Protein AF-A0A2Y8ZX59-F1 (afdb_monomer)

Sequence (408 aa):
MAAASEPLVVTAREARTRRGGAASYLADGRAVVWDLPARDHAVDAEIAGAPVPPALARRTGIDDPAIFWPAWTRAEVVAKLTGEPILLLVKRAGLPVDVPDGIEVRTIKRDDLVISLGSMTKKPTVGVVMLHMGDRPVELARALETLQAQEGVDLDVVLVGNGWQPTGLPDWVRTVHLSENVGIPEGRNVGAAEARGELIYFYDDDASLPTPDVLARLAAVILAEPDIAVAQPRGEDPTGKPAPRRWVPRFDVSDGGAAGEATWFWEAVFMIRRSAFEQVGGWPGQFFFAHEGIDLAWRLVDAGWRIIYAPDIVVNHPSTDAARHAVYYRTNARNRVWVARRNLPWPLVPIYLGNWTAITLLQVHDKESLKVWFRGFAEGVRTPAGQRRPMSWKTVARLTRAGRPPVV

Structure (mmCIF, N/CA/C/O backbone):
data_AF-A0A2Y8ZX59-F1
#
_entry.id   AF-A0A2Y8ZX59-F1
#
loop_
_atom_site.group_PDB
_atom_site.id
_atom_site.type_symbol
_atom_site.label_atom_id
_atom_site.label_alt_id
_atom_site.label_comp_id
_atom_site.label_asym_id
_atom_site.label_entity_id
_atom_site.label_seq_id
_atom_site.pdbx_PDB_ins_code
_atom_site.Cartn_x
_atom_site.Cartn_y
_atom_site.Cartn_z
_atom_site.occupancy
_atom_site.B_iso_or_equiv
_atom_site.auth_seq_id
_atom_site.auth_comp_id
_atom_site.auth_asym_id
_atom_site.auth_atom_id
_atom_site.pdbx_PDB_model_num
ATOM 1 N N . MET A 1 1 ? -0.641 -13.930 30.147 1.00 31.95 1 MET A N 1
ATOM 2 C CA . MET A 1 1 ? -1.739 -12.942 30.149 1.00 31.95 1 MET A CA 1
ATOM 3 C C . MET A 1 1 ? -1.446 -11.926 31.238 1.00 31.95 1 MET A C 1
ATOM 5 O O . MET A 1 1 ? -1.534 -12.278 32.406 1.00 31.95 1 MET A O 1
ATOM 9 N N . ALA A 1 2 ? -1.007 -10.717 30.879 1.00 30.55 2 ALA A N 1
ATOM 10 C CA . ALA A 1 2 ? -0.967 -9.615 31.838 1.00 30.55 2 ALA A CA 1
ATOM 11 C C . ALA A 1 2 ? -2.412 -9.308 32.263 1.00 30.55 2 ALA A C 1
ATOM 13 O O . ALA A 1 2 ? -3.307 -9.343 31.417 1.00 30.55 2 ALA A O 1
ATOM 14 N N . ALA A 1 3 ? -2.658 -9.083 33.555 1.00 37.38 3 ALA A N 1
ATOM 15 C CA . ALA A 1 3 ? -3.975 -8.685 34.041 1.00 37.38 3 ALA A CA 1
ATOM 16 C C . ALA A 1 3 ? -4.438 -7.452 33.249 1.00 37.38 3 ALA A C 1
ATOM 18 O O . ALA A 1 3 ? -3.706 -6.465 33.188 1.00 37.38 3 ALA A O 1
ATOM 19 N N . ALA A 1 4 ? -5.599 -7.535 32.590 1.00 55.38 4 ALA A N 1
ATOM 20 C CA . ALA A 1 4 ? -6.147 -6.419 31.826 1.00 55.38 4 ALA A CA 1
ATOM 21 C C . ALA A 1 4 ? -6.233 -5.199 32.751 1.00 55.38 4 ALA A C 1
ATOM 23 O O . ALA A 1 4 ? -6.944 -5.252 33.756 1.00 55.38 4 ALA A O 1
ATOM 24 N N . SER A 1 5 ? -5.475 -4.142 32.446 1.00 71.81 5 SER A N 1
ATOM 25 C CA . SER A 1 5 ? -5.452 -2.927 33.258 1.00 71.81 5 SER A CA 1
ATOM 26 C C . SER A 1 5 ? -6.876 -2.398 33.402 1.00 71.81 5 SER A C 1
ATOM 28 O O . SER A 1 5 ? -7.636 -2.346 32.432 1.00 71.81 5 SER A O 1
ATOM 30 N N . GLU A 1 6 ? -7.289 -2.071 34.621 1.00 83.00 6 GLU A N 1
ATOM 31 C CA . GLU A 1 6 ? -8.596 -1.457 34.825 1.00 83.00 6 GLU A CA 1
ATOM 32 C C . GLU A 1 6 ? -8.568 0.012 34.387 1.00 83.00 6 GLU A C 1
ATOM 34 O O . GLU A 1 6 ? -7.538 0.676 34.532 1.00 83.00 6 GLU A O 1
ATOM 39 N N . PRO A 1 7 ? -9.685 0.553 33.866 1.00 89.75 7 PRO A N 1
ATOM 40 C CA . PRO A 1 7 ? -9.776 1.979 33.593 1.00 89.75 7 PRO A CA 1
ATOM 41 C C . PRO A 1 7 ? -9.708 2.783 34.898 1.00 89.75 7 PRO A C 1
ATOM 43 O O . PRO A 1 7 ? -10.173 2.336 35.949 1.00 89.75 7 PRO A O 1
ATOM 46 N N . LEU A 1 8 ? -9.174 3.997 34.824 1.00 92.00 8 LEU A N 1
ATOM 47 C CA . LEU A 1 8 ? -9.052 4.938 35.932 1.00 92.00 8 LEU A CA 1
ATOM 48 C C . LEU A 1 8 ? -9.989 6.126 35.716 1.00 92.00 8 LEU A C 1
ATOM 50 O O . LEU A 1 8 ? -10.063 6.670 34.615 1.00 92.00 8 LEU A O 1
ATOM 54 N N . VAL A 1 9 ? -10.674 6.554 36.776 1.00 93.38 9 VAL A N 1
ATOM 55 C CA . VAL A 1 9 ? -11.451 7.799 36.778 1.00 93.38 9 VAL A CA 1
ATOM 56 C C . VAL A 1 9 ? -10.555 8.904 37.326 1.00 93.38 9 VAL A C 1
ATOM 58 O O . VAL A 1 9 ? -10.060 8.806 38.446 1.00 93.38 9 VAL A O 1
ATOM 61 N N . VAL A 1 10 ? -10.314 9.933 36.522 1.00 92.56 10 VAL A N 1
ATOM 62 C CA . VAL A 1 10 ? -9.413 11.054 36.823 1.00 92.56 10 VAL A CA 1
ATOM 63 C C . VAL A 1 10 ? -10.083 12.375 36.454 1.00 92.56 10 VAL A C 1
ATOM 65 O O . VAL A 1 10 ? -11.174 12.401 35.881 1.00 92.56 10 VAL A O 1
ATOM 68 N N . THR A 1 11 ? -9.443 13.503 36.745 1.00 93.50 11 THR A N 1
ATOM 69 C CA . THR A 1 11 ? -9.916 14.794 36.228 1.00 93.50 11 THR A CA 1
ATOM 70 C C . THR A 1 11 ? -9.627 14.923 34.727 1.00 93.50 11 THR A C 1
ATOM 72 O O . THR A 1 11 ? -8.627 14.410 34.218 1.00 93.50 11 THR A O 1
ATOM 75 N N . ALA A 1 12 ? -10.445 15.685 33.994 1.00 89.56 12 ALA A N 1
ATOM 76 C CA . ALA A 1 12 ? -10.204 15.955 32.573 1.00 89.56 12 ALA A CA 1
ATOM 77 C C . ALA A 1 12 ? -8.830 16.605 32.314 1.00 89.56 12 ALA A C 1
ATOM 79 O O . ALA A 1 12 ? -8.216 16.383 31.268 1.00 89.56 12 ALA A O 1
ATOM 80 N N . ARG A 1 13 ? -8.322 17.390 33.274 1.00 89.31 13 ARG A N 1
ATOM 81 C CA . ARG A 1 13 ? -6.984 17.992 33.205 1.00 89.31 13 ARG A CA 1
ATOM 82 C C . ARG A 1 13 ? -5.890 16.928 33.259 1.00 89.31 13 ARG A C 1
ATOM 84 O O . ARG A 1 13 ? -4.988 16.969 32.428 1.00 89.31 13 ARG A O 1
ATOM 91 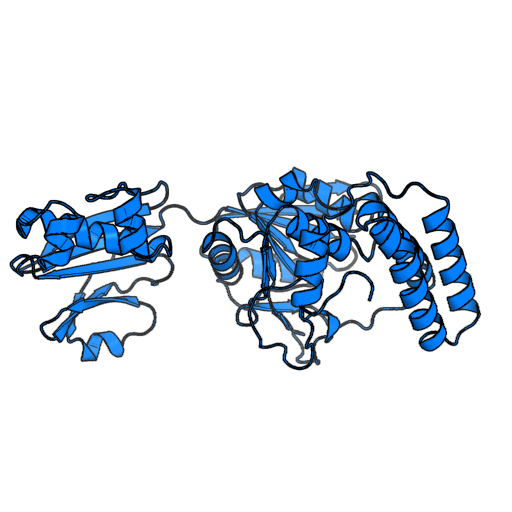N N . GLU A 1 14 ? -5.978 15.986 34.193 1.00 88.69 14 GLU A N 1
ATOM 92 C CA . GLU A 1 14 ? -5.017 14.882 34.313 1.00 88.69 14 GLU A CA 1
ATOM 93 C C . GLU A 1 14 ? -5.057 13.975 33.084 1.00 88.69 14 GLU A C 1
ATOM 95 O O . GLU A 1 14 ? -4.006 13.672 32.519 1.00 88.69 14 GLU A O 1
ATOM 100 N N . ALA A 1 15 ? -6.250 13.621 32.597 1.00 85.31 15 ALA A N 1
ATOM 101 C CA . ALA A 1 15 ? -6.398 12.811 31.389 1.00 85.31 15 ALA A CA 1
ATOM 102 C C . ALA A 1 15 ? -5.674 13.425 30.179 1.00 85.31 15 ALA A C 1
ATOM 104 O O . ALA A 1 15 ? -4.951 12.727 29.479 1.00 85.31 15 ALA A O 1
ATOM 105 N N . ARG A 1 16 ? -5.781 14.746 29.967 1.00 84.56 16 ARG A N 1
ATOM 106 C CA . ARG A 1 16 ? -5.089 15.450 28.864 1.00 84.56 16 ARG A CA 1
ATOM 107 C C . ARG A 1 16 ? -3.560 15.415 28.961 1.00 84.56 16 ARG A C 1
ATOM 109 O O . ARG A 1 16 ? -2.890 15.627 27.955 1.00 84.56 16 ARG A O 1
ATOM 116 N N . THR A 1 17 ? -3.001 15.188 30.151 1.00 82.38 17 THR A N 1
ATOM 117 C CA . THR A 1 17 ? -1.542 15.073 30.335 1.00 82.38 17 THR A CA 1
ATOM 118 C C . THR A 1 17 ? -1.007 13.673 30.032 1.00 82.38 17 THR A C 1
ATOM 120 O O . THR A 1 17 ? 0.189 13.527 29.778 1.00 82.38 17 THR A O 1
ATOM 123 N N . ARG A 1 18 ? -1.873 12.651 29.992 1.00 75.00 18 ARG A N 1
ATOM 124 C CA . ARG A 1 18 ? -1.506 11.276 29.639 1.00 75.00 18 ARG A CA 1
ATOM 125 C C . ARG A 1 18 ? -1.512 11.118 28.117 1.00 75.00 18 ARG A C 1
ATOM 127 O O . ARG A 1 18 ? -2.545 11.266 27.475 1.00 75.00 18 ARG A O 1
ATOM 134 N N . ARG A 1 19 ? -0.349 10.846 27.516 1.00 61.66 19 ARG A N 1
ATOM 135 C CA . ARG A 1 19 ? -0.222 10.640 26.062 1.00 61.66 19 ARG A CA 1
ATOM 136 C C . ARG A 1 19 ? -0.404 9.164 25.703 1.00 61.66 19 ARG A C 1
ATOM 138 O O . ARG A 1 19 ? 0.157 8.305 26.371 1.00 61.66 19 ARG A O 1
ATOM 145 N N . GLY A 1 20 ? -1.134 8.891 24.621 1.00 60.97 20 GLY A N 1
ATOM 146 C CA . GLY A 1 20 ? -1.205 7.569 23.975 1.00 60.97 20 GLY A CA 1
ATOM 147 C C . GLY A 1 20 ? -2.267 6.593 24.503 1.00 60.97 20 GLY A C 1
ATOM 148 O O . GLY A 1 20 ? -2.489 5.566 23.864 1.00 60.97 20 GLY A O 1
ATOM 149 N N . GLY A 1 21 ? -2.937 6.911 25.617 1.00 74.25 21 GLY A N 1
ATOM 150 C CA . GLY A 1 21 ? -4.022 6.102 26.188 1.00 74.25 21 GLY A CA 1
ATOM 151 C C . GLY A 1 21 ? -5.407 6.452 25.634 1.00 74.25 21 GLY A C 1
ATOM 152 O O . GLY A 1 21 ? -5.644 7.583 25.205 1.00 74.25 21 GLY A O 1
ATOM 153 N N . ALA A 1 22 ? -6.332 5.493 25.669 1.00 84.69 22 ALA A N 1
ATOM 154 C CA . ALA A 1 22 ? -7.742 5.727 25.356 1.00 84.69 22 ALA A CA 1
ATOM 155 C C . ALA A 1 22 ? -8.414 6.540 26.481 1.00 84.69 22 ALA A C 1
ATOM 157 O O . ALA A 1 22 ? -8.205 6.258 27.661 1.00 84.69 22 ALA A O 1
ATOM 158 N N . ALA A 1 23 ? -9.233 7.541 26.137 1.00 91.06 23 ALA A N 1
ATOM 159 C CA . ALA A 1 23 ? -9.921 8.377 27.123 1.00 91.06 23 ALA A CA 1
ATOM 160 C C . ALA A 1 23 ? -11.352 8.755 26.703 1.00 91.06 23 ALA A C 1
ATOM 162 O O . ALA A 1 23 ? -11.617 9.000 25.526 1.00 91.06 23 ALA A O 1
ATOM 163 N N . SER A 1 24 ? -12.247 8.857 27.688 1.00 94.00 24 SER A N 1
ATOM 164 C CA . SER A 1 24 ? -13.589 9.439 27.569 1.00 94.00 24 SER A CA 1
ATOM 165 C C . SER A 1 24 ? -13.719 10.621 28.523 1.00 94.00 24 SER A C 1
ATOM 167 O O . SER A 1 24 ? -13.312 10.518 29.679 1.00 94.00 24 SER A O 1
ATOM 169 N N . TYR A 1 25 ? -14.275 11.737 28.059 1.00 94.00 25 TYR A N 1
ATOM 170 C CA . TYR A 1 25 ? -14.439 12.956 28.853 1.00 94.00 25 TYR A CA 1
ATOM 171 C C . TYR A 1 25 ? -15.913 13.171 29.172 1.00 94.00 25 TYR A C 1
ATOM 173 O O . TYR A 1 25 ? -16.744 13.177 28.270 1.00 94.00 25 TYR A O 1
ATOM 181 N N . LEU A 1 26 ? -16.214 13.380 30.449 1.00 93.94 26 LEU A N 1
ATOM 182 C CA . LEU A 1 26 ? -17.573 13.513 30.959 1.00 93.94 26 LEU A CA 1
ATOM 183 C C . LEU A 1 26 ? -17.970 14.988 31.086 1.00 93.94 26 LEU A C 1
ATOM 185 O O . LEU A 1 26 ? -17.125 15.874 31.246 1.00 93.94 26 LEU A O 1
ATOM 189 N N . ALA A 1 27 ? -19.278 15.249 31.063 1.00 88.44 27 ALA A N 1
ATOM 190 C CA . ALA A 1 27 ? -19.836 16.601 31.143 1.00 88.44 27 ALA A CA 1
ATOM 191 C C . ALA A 1 27 ? -19.541 17.327 32.472 1.00 88.44 27 ALA A C 1
ATOM 193 O O . ALA A 1 27 ? -19.576 18.555 32.524 1.00 88.44 27 ALA A O 1
ATOM 194 N N . ASP A 1 28 ? -19.231 16.590 33.538 1.00 91.50 28 ASP A N 1
ATOM 195 C CA . ASP A 1 28 ? -18.940 17.120 34.876 1.00 91.50 28 ASP A CA 1
ATOM 196 C C . ASP A 1 28 ? -17.444 17.389 35.129 1.00 91.50 28 ASP A C 1
ATOM 198 O O . ASP A 1 28 ? -17.038 17.707 36.247 1.00 91.50 28 ASP A O 1
ATOM 202 N N . GLY A 1 29 ? -16.608 17.267 34.093 1.00 92.00 29 GLY A N 1
ATOM 203 C CA . GLY A 1 29 ? -15.172 17.525 34.175 1.00 92.00 29 GLY A CA 1
ATOM 204 C C . GLY A 1 29 ? -14.331 16.334 34.644 1.00 92.00 29 GLY A C 1
ATOM 205 O O . GLY A 1 29 ? -13.103 16.468 34.726 1.00 92.00 29 GLY A O 1
ATOM 206 N N . ARG A 1 30 ? -14.938 15.169 34.906 1.00 95.81 30 ARG A N 1
ATOM 207 C CA . ARG A 1 30 ? -14.213 13.897 35.044 1.00 95.81 30 ARG A CA 1
ATOM 208 C C . ARG A 1 30 ? -13.830 13.330 33.675 1.00 95.81 30 ARG A C 1
ATOM 210 O O . ARG A 1 30 ? -14.338 13.733 32.629 1.00 95.81 30 ARG A O 1
ATOM 217 N N . ALA A 1 31 ? -12.904 12.384 33.682 1.00 94.75 31 ALA A N 1
ATOM 218 C CA . ALA A 1 31 ? -12.541 11.588 32.524 1.00 94.75 31 ALA A CA 1
ATOM 219 C C . ALA A 1 31 ? -12.253 10.147 32.945 1.00 94.75 31 ALA A C 1
ATOM 221 O O . ALA A 1 31 ? -11.717 9.898 34.025 1.00 94.75 31 ALA A O 1
ATOM 222 N N . VAL A 1 32 ? -12.584 9.202 32.073 1.00 94.62 32 VAL A N 1
ATOM 223 C CA . VAL A 1 32 ? -12.198 7.799 32.213 1.00 94.62 32 VAL A CA 1
ATOM 224 C C . VAL A 1 32 ? -11.035 7.544 31.273 1.00 94.62 32 VAL A C 1
ATOM 226 O O . VAL A 1 32 ? -11.166 7.752 30.070 1.00 94.62 32 VAL A O 1
ATOM 229 N N . VAL A 1 33 ? -9.901 7.109 31.813 1.00 92.12 33 VAL A N 1
ATOM 230 C CA . VAL A 1 33 ? -8.690 6.799 31.048 1.00 92.12 33 VAL A CA 1
ATOM 231 C C . VAL A 1 33 ? -8.408 5.313 31.142 1.00 92.12 33 VAL A C 1
ATOM 233 O O . VAL A 1 33 ? -8.475 4.726 32.220 1.00 92.12 33 VAL A O 1
ATOM 236 N N . TRP A 1 34 ? -8.059 4.709 30.017 1.00 90.44 34 TRP A N 1
ATOM 237 C CA . TRP A 1 34 ? -7.553 3.354 29.959 1.00 90.44 34 TRP A CA 1
ATOM 238 C C . TRP A 1 34 ? -6.116 3.399 29.445 1.00 90.44 34 TRP A C 1
ATOM 240 O O . TRP A 1 34 ? -5.876 3.824 28.314 1.00 90.44 34 TRP A O 1
ATOM 250 N N . ASP A 1 35 ? -5.161 2.999 30.291 1.00 83.31 35 ASP A N 1
ATOM 251 C CA . ASP A 1 35 ? -3.718 3.041 30.002 1.00 83.31 35 ASP A CA 1
ATOM 252 C C . ASP A 1 35 ? -3.305 1.913 29.032 1.00 83.31 35 ASP A C 1
ATOM 254 O O . ASP A 1 35 ? -2.411 1.116 29.310 1.00 83.31 35 ASP A O 1
ATOM 258 N N . LEU A 1 36 ? -3.999 1.827 27.898 1.00 79.44 36 LEU A N 1
ATOM 259 C CA . LEU A 1 36 ? -3.716 0.946 26.774 1.00 79.44 36 LEU A CA 1
ATOM 260 C C . LEU A 1 36 ? -3.729 1.754 25.467 1.00 79.44 36 LEU A C 1
ATOM 262 O O . LEU A 1 36 ? -4.417 2.778 25.392 1.00 79.44 36 LEU A O 1
ATOM 266 N N . PRO A 1 37 ? -2.988 1.315 24.431 1.00 71.62 37 PRO A N 1
ATOM 267 C CA . PRO A 1 37 ? -2.874 2.053 23.179 1.00 71.62 37 PRO A CA 1
ATOM 268 C C . PRO A 1 37 ? -4.236 2.286 22.521 1.00 71.62 37 PRO A C 1
ATOM 270 O O . PRO A 1 37 ? -4.921 1.326 22.164 1.00 71.62 37 PRO A O 1
ATOM 273 N N . ALA A 1 38 ? -4.581 3.557 22.289 1.00 70.12 38 ALA A N 1
ATOM 274 C CA . ALA A 1 38 ? -5.864 3.969 21.705 1.00 70.12 38 ALA A CA 1
ATOM 275 C C . ALA A 1 38 ? -6.116 3.448 20.272 1.00 70.12 38 ALA A C 1
ATOM 277 O O . ALA A 1 38 ? -7.226 3.551 19.764 1.00 70.12 38 ALA A O 1
ATOM 278 N N . ARG A 1 39 ? -5.084 2.900 19.612 1.00 69.19 39 ARG A N 1
ATOM 279 C CA . ARG A 1 39 ? -5.198 2.252 18.294 1.00 69.19 39 ARG A CA 1
ATOM 280 C C . ARG A 1 39 ? -5.936 0.910 18.345 1.00 69.19 39 ARG A C 1
ATOM 282 O O . ARG A 1 39 ? -6.659 0.583 17.418 1.00 69.19 39 ARG A O 1
ATOM 289 N N . ASP A 1 40 ? -5.757 0.167 19.437 1.00 78.31 40 ASP A N 1
ATOM 290 C CA . ASP A 1 40 ? -6.269 -1.200 19.596 1.00 78.31 40 ASP A CA 1
ATOM 291 C C . ASP A 1 40 ? -7.340 -1.262 20.691 1.00 78.31 40 ASP A C 1
ATOM 293 O O . ASP A 1 40 ? -7.970 -2.297 20.888 1.00 78.31 40 ASP A O 1
ATOM 297 N N . HIS A 1 41 ? -7.528 -0.161 21.426 1.00 88.31 41 HIS A N 1
ATOM 298 C CA . HIS A 1 41 ? -8.407 -0.067 22.580 1.00 88.31 41 HIS A CA 1
ATOM 299 C C . HIS A 1 41 ? -9.214 1.222 22.526 1.00 88.31 41 HIS A C 1
ATOM 301 O O . HIS A 1 41 ? -8.685 2.292 22.235 1.00 88.31 41 HIS A O 1
ATOM 307 N N . ALA A 1 42 ? -10.484 1.137 22.892 1.00 92.38 42 ALA A N 1
ATOM 308 C CA . ALA A 1 42 ? -11.347 2.290 23.053 1.00 92.38 42 ALA A CA 1
ATOM 309 C C . ALA A 1 42 ? -12.050 2.234 24.407 1.00 92.38 42 ALA A C 1
ATOM 311 O O . ALA A 1 42 ? -12.398 1.167 24.917 1.00 92.38 42 ALA A O 1
ATOM 312 N N . VAL A 1 43 ? -12.275 3.414 24.974 1.00 95.25 43 VAL A N 1
ATOM 313 C CA . VAL A 1 43 ? -13.121 3.598 26.148 1.00 95.25 43 VAL A CA 1
ATOM 314 C C . VAL A 1 43 ? -14.167 4.651 25.836 1.00 95.25 43 VAL A C 1
ATOM 316 O O . VAL A 1 43 ? -13.885 5.669 25.195 1.00 95.25 43 VAL A O 1
ATOM 319 N N . ASP A 1 44 ? -15.378 4.390 26.292 1.00 97.12 44 ASP A N 1
ATOM 320 C CA . ASP A 1 44 ? -16.446 5.370 26.342 1.00 97.12 44 ASP A CA 1
ATOM 321 C C . ASP A 1 44 ? -17.160 5.262 27.683 1.00 97.12 44 ASP A C 1
ATOM 323 O O . ASP A 1 44 ? -17.262 4.176 28.258 1.00 97.12 44 ASP A O 1
ATOM 327 N N . ALA A 1 45 ? -17.588 6.394 28.220 1.00 97.12 45 ALA A N 1
ATOM 328 C CA . ALA A 1 45 ? -18.177 6.450 29.543 1.00 97.12 45 ALA A CA 1
ATOM 329 C C . ALA A 1 45 ? -19.179 7.587 29.620 1.00 97.12 45 ALA A C 1
ATOM 331 O O . ALA A 1 45 ? -18.904 8.661 29.091 1.00 97.12 45 ALA A O 1
ATOM 332 N N . GLU A 1 46 ? -20.271 7.348 30.341 1.00 97.00 46 GLU A N 1
ATOM 333 C CA . GLU A 1 46 ? -21.341 8.316 30.566 1.00 97.00 46 GLU A CA 1
ATOM 334 C C . GLU A 1 46 ? -21.870 8.238 32.000 1.00 97.00 46 GLU A C 1
ATOM 336 O O . GLU A 1 46 ? -21.765 7.205 32.672 1.00 97.00 46 GLU A O 1
ATOM 341 N N . ILE A 1 47 ? -22.459 9.341 32.470 1.00 96.12 47 ILE A N 1
ATOM 342 C CA . ILE A 1 47 ? -23.135 9.394 33.773 1.00 96.12 47 ILE A CA 1
ATOM 343 C C . ILE A 1 47 ? -24.445 8.610 33.652 1.00 96.12 47 ILE A C 1
ATOM 345 O O . ILE A 1 47 ? -25.358 9.014 32.934 1.00 96.12 47 ILE A O 1
ATOM 349 N N . ALA A 1 48 ? -24.565 7.499 34.378 1.00 93.31 48 ALA A N 1
ATOM 350 C CA . ALA A 1 48 ? -25.644 6.527 34.204 1.00 93.31 48 ALA A CA 1
ATOM 351 C C . ALA A 1 48 ? -27.049 7.114 34.441 1.00 93.31 48 ALA A C 1
ATOM 353 O O . ALA A 1 48 ? -28.021 6.642 33.856 1.00 93.31 48 ALA A O 1
ATOM 354 N N . GLY A 1 49 ? -27.159 8.135 35.297 1.00 91.62 49 GLY A N 1
ATOM 355 C CA . GLY A 1 49 ? -28.414 8.827 35.604 1.00 91.62 49 GLY A CA 1
ATOM 356 C C . GLY A 1 49 ? -28.699 10.068 34.752 1.00 91.62 49 GLY A C 1
ATOM 357 O O . GLY A 1 49 ? -29.699 10.740 34.997 1.00 91.62 49 GLY A O 1
ATOM 358 N N . ALA A 1 50 ? -27.837 10.419 33.792 1.00 94.00 50 ALA A N 1
ATOM 359 C CA . ALA A 1 50 ? -28.053 11.605 32.969 1.00 94.00 50 ALA A CA 1
ATOM 360 C C . ALA A 1 50 ? -29.307 11.444 32.087 1.00 94.00 50 ALA A C 1
ATOM 362 O O . ALA A 1 50 ? -29.553 10.357 31.563 1.00 94.00 50 ALA A O 1
ATOM 363 N N . PRO A 1 51 ? -30.114 12.498 31.886 1.00 95.75 51 PRO A N 1
ATOM 364 C CA . PRO A 1 51 ? -31.274 12.412 31.007 1.00 95.75 51 PRO A CA 1
ATOM 365 C C . PRO A 1 51 ? -30.841 12.170 29.556 1.00 95.75 51 PRO A C 1
ATOM 367 O O . PRO A 1 51 ? -29.924 12.827 29.058 1.00 95.75 51 PRO A O 1
ATOM 370 N N . VAL A 1 52 ? -31.532 11.265 28.856 1.00 95.94 52 VAL A N 1
ATOM 371 C CA . VAL A 1 52 ? -31.273 11.010 27.432 1.00 95.94 52 VAL A CA 1
ATOM 372 C C . VAL A 1 52 ? -31.656 12.250 26.613 1.00 95.94 52 VAL A C 1
ATOM 374 O O . VAL A 1 52 ? -32.792 12.728 26.719 1.00 95.94 52 VAL A O 1
ATOM 377 N N . PRO A 1 53 ? -30.764 12.789 25.758 1.00 95.00 53 PRO A N 1
ATOM 378 C CA . PRO A 1 53 ? -31.099 13.926 24.911 1.00 95.00 53 PRO A CA 1
ATOM 379 C C . PRO A 1 53 ? -32.318 13.628 24.016 1.00 95.00 53 PRO A C 1
ATOM 381 O O . PRO A 1 53 ? -32.297 12.635 23.280 1.00 95.00 53 PRO A O 1
ATOM 384 N N . PRO A 1 54 ? -33.349 14.499 23.959 1.00 96.12 54 PRO A N 1
ATOM 385 C CA . PRO A 1 54 ? -34.588 14.208 23.227 1.00 96.12 54 PRO A CA 1
ATOM 386 C C . PRO A 1 54 ? -34.394 13.879 21.740 1.00 96.12 54 PRO A C 1
ATOM 388 O O . PRO A 1 54 ? -35.170 13.130 21.151 1.00 96.12 54 PRO A O 1
ATOM 391 N N . ALA A 1 55 ? -33.362 14.446 21.106 1.00 93.75 55 ALA A N 1
ATOM 392 C CA . ALA A 1 55 ? -33.028 14.147 19.717 1.00 93.75 55 ALA A CA 1
ATOM 393 C C . ALA A 1 55 ? -32.510 12.710 19.529 1.00 93.75 55 ALA A C 1
ATOM 395 O O . ALA A 1 55 ? -32.856 12.072 18.535 1.00 93.75 55 ALA A O 1
ATOM 396 N N . LEU A 1 56 ? -31.716 12.199 20.476 1.00 93.19 56 LEU A N 1
ATOM 397 C CA . LEU A 1 56 ? -31.201 10.829 20.445 1.00 93.19 56 LEU A CA 1
ATOM 398 C C . LEU A 1 56 ? -32.282 9.827 20.846 1.00 93.19 56 LEU A C 1
ATOM 400 O O . LEU A 1 56 ? -32.416 8.806 20.172 1.00 93.19 56 LEU A O 1
ATOM 404 N N . ALA A 1 57 ? -33.117 10.160 21.835 1.00 94.56 57 ALA A N 1
ATOM 405 C CA . ALA A 1 57 ? -34.265 9.339 22.213 1.00 94.56 57 ALA A CA 1
ATOM 406 C C . ALA A 1 57 ? -35.215 9.114 21.026 1.00 94.56 57 ALA A C 1
ATOM 408 O O . ALA A 1 57 ? -35.543 7.980 20.697 1.00 94.56 57 ALA A O 1
ATOM 409 N N . ARG A 1 58 ? -35.567 10.174 20.279 1.00 93.69 58 ARG A N 1
ATOM 410 C CA . ARG A 1 58 ? -36.388 10.042 19.057 1.00 93.69 58 ARG A CA 1
ATOM 411 C C . ARG A 1 58 ? -35.729 9.208 17.961 1.00 93.69 58 ARG A C 1
ATOM 413 O O . ARG A 1 58 ? -36.428 8.562 17.190 1.00 93.69 58 ARG A O 1
ATOM 420 N N . ARG A 1 59 ? -34.402 9.274 17.841 1.00 91.44 59 ARG A N 1
ATOM 421 C CA . ARG A 1 59 ? -33.659 8.588 16.777 1.00 91.44 59 ARG A CA 1
ATOM 422 C C . ARG A 1 59 ? -33.481 7.099 17.054 1.00 91.44 59 ARG A C 1
ATOM 424 O O . ARG A 1 59 ? -33.476 6.314 16.115 1.00 91.44 59 ARG A O 1
ATOM 431 N N . THR A 1 60 ? -33.288 6.749 18.320 1.00 93.06 60 THR A N 1
ATOM 432 C CA . THR A 1 60 ? -33.005 5.380 18.773 1.00 93.06 60 THR A CA 1
ATOM 433 C C . THR A 1 60 ? -34.254 4.655 19.262 1.00 93.06 60 THR A C 1
ATO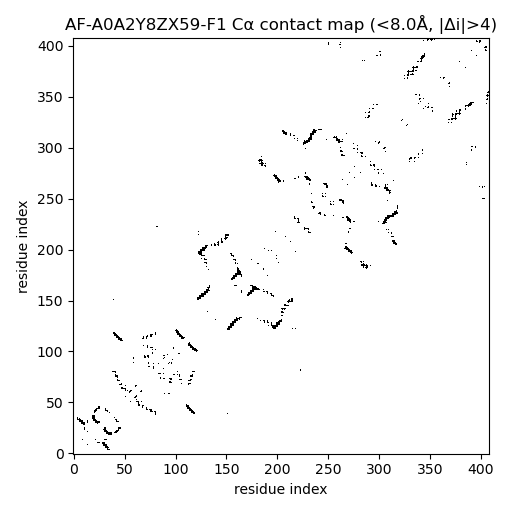M 435 O O . THR A 1 60 ? -34.273 3.432 19.268 1.00 93.06 60 THR A O 1
ATOM 438 N N . GLY A 1 61 ? -35.298 5.394 19.649 1.00 94.12 61 GLY A N 1
ATOM 439 C CA . GLY A 1 61 ? -36.495 4.847 20.283 1.00 94.12 61 GLY A CA 1
ATOM 440 C C . GLY A 1 61 ? -36.307 4.494 21.7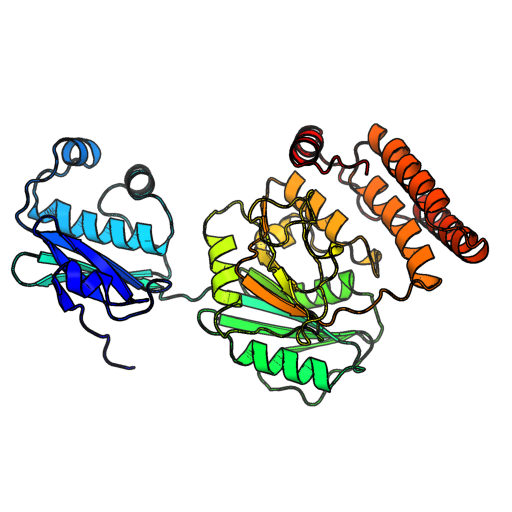62 1.00 94.12 61 GLY A C 1
ATOM 441 O O . GLY A 1 61 ? -37.160 3.810 22.314 1.00 94.12 61 GLY A O 1
ATOM 442 N N . ILE A 1 62 ? -35.210 4.931 22.396 1.00 94.62 62 ILE A N 1
ATOM 443 C CA . ILE A 1 62 ? -34.870 4.611 23.789 1.00 94.62 62 ILE A CA 1
ATOM 444 C C . ILE A 1 62 ? -34.758 5.914 24.585 1.00 94.62 62 ILE A C 1
ATOM 446 O O . ILE A 1 62 ? -33.896 6.744 24.297 1.00 94.62 62 ILE A O 1
ATOM 450 N N . ASP A 1 63 ? -35.621 6.101 25.580 1.00 95.75 63 ASP A N 1
ATOM 451 C CA . ASP A 1 63 ? -35.647 7.273 26.465 1.00 95.75 63 ASP A CA 1
ATOM 452 C C . ASP A 1 63 ? -35.249 6.962 27.917 1.00 95.75 63 ASP A C 1
ATOM 454 O O . ASP A 1 63 ? -34.850 7.878 28.634 1.00 95.75 63 ASP A O 1
ATOM 458 N N . ASP A 1 64 ? -35.286 5.691 28.331 1.00 96.31 64 ASP A N 1
ATOM 459 C CA . ASP A 1 64 ? -34.788 5.228 29.629 1.00 96.31 64 ASP A CA 1
ATOM 460 C C . ASP A 1 64 ? -33.245 5.303 29.693 1.00 96.31 64 ASP A C 1
ATOM 462 O O . ASP A 1 64 ? -32.563 4.529 29.002 1.00 96.31 64 ASP A O 1
ATOM 466 N N . PRO A 1 65 ? -32.661 6.174 30.546 1.00 95.38 65 PRO A N 1
ATOM 467 C CA . PRO A 1 65 ? -31.212 6.281 30.724 1.00 95.38 65 PRO A CA 1
ATOM 468 C C . PRO A 1 65 ? -30.533 4.957 31.092 1.00 95.38 65 PRO A C 1
ATOM 470 O O . PRO A 1 65 ? -29.400 4.705 30.674 1.00 95.38 65 PRO A O 1
ATOM 473 N N . ALA A 1 66 ? -31.222 4.088 31.841 1.00 94.19 66 ALA A N 1
ATOM 474 C CA . ALA A 1 66 ? -30.669 2.821 32.307 1.00 94.19 66 ALA A CA 1
ATOM 475 C C . ALA A 1 66 ? -30.443 1.814 31.168 1.00 94.19 66 ALA A C 1
ATOM 477 O O . ALA A 1 66 ? -29.618 0.910 31.317 1.00 94.19 66 ALA A O 1
ATOM 478 N N . ILE A 1 67 ? -31.146 1.983 30.043 1.00 95.25 67 ILE A N 1
ATOM 479 C CA . ILE A 1 67 ? -30.998 1.184 28.821 1.00 95.25 67 ILE A CA 1
ATOM 480 C C . ILE A 1 67 ? -30.129 1.932 27.807 1.00 95.25 67 ILE A C 1
ATOM 482 O O . ILE A 1 67 ? -29.236 1.341 27.194 1.00 95.25 67 ILE A O 1
ATOM 486 N N . PHE A 1 68 ? -30.364 3.238 27.655 1.00 97.25 68 PHE A N 1
ATOM 487 C CA . PHE A 1 68 ? -29.712 4.062 26.645 1.00 97.25 68 PHE A CA 1
ATOM 488 C C . PHE A 1 68 ? -28.198 4.134 26.843 1.00 97.25 68 PHE A C 1
ATOM 490 O O . PHE A 1 68 ? -27.461 3.809 25.918 1.00 97.25 68 PHE A O 1
ATOM 497 N N . TRP A 1 69 ? -27.709 4.517 28.027 1.00 96.81 69 TRP A N 1
ATOM 498 C CA . TRP A 1 69 ? -26.276 4.775 28.216 1.00 96.81 69 TRP A CA 1
ATOM 499 C C . TRP A 1 69 ? -25.383 3.531 28.100 1.00 96.81 69 TRP A C 1
ATOM 501 O O . TRP A 1 69 ? -24.334 3.620 27.456 1.00 96.81 69 TRP A O 1
ATOM 511 N N . PRO A 1 70 ? -25.762 2.346 28.625 1.00 96.69 70 PRO A N 1
ATOM 512 C CA . PRO A 1 70 ? -25.014 1.122 28.346 1.00 96.69 70 PRO A CA 1
ATOM 513 C C . PRO A 1 70 ? -24.939 0.794 26.851 1.00 96.69 70 PRO A C 1
ATOM 515 O O . PRO A 1 70 ? -23.873 0.429 26.360 1.00 96.69 70 PRO A O 1
ATOM 518 N N . ALA A 1 71 ? -26.043 0.951 26.113 1.00 96.38 71 ALA A N 1
ATOM 519 C CA . ALA A 1 71 ? -26.061 0.685 24.679 1.00 96.38 71 ALA A CA 1
ATOM 520 C C . ALA A 1 71 ? -25.264 1.738 23.889 1.00 96.38 71 ALA A C 1
ATOM 522 O O . ALA A 1 71 ? -24.514 1.387 22.979 1.00 96.38 71 ALA A O 1
ATOM 523 N N . TRP A 1 72 ? -25.393 3.014 24.259 1.00 97.19 72 TRP A N 1
ATOM 524 C CA . TRP A 1 72 ? -24.726 4.146 23.620 1.00 97.19 72 TRP A CA 1
ATOM 525 C C . TRP A 1 72 ? -23.210 4.086 23.792 1.00 97.19 72 TRP A C 1
ATOM 527 O O . TRP A 1 72 ? -22.490 4.088 22.799 1.00 97.19 72 TRP A O 1
ATOM 537 N N . THR A 1 73 ? -22.721 3.931 25.027 1.00 97.00 73 THR A N 1
ATOM 538 C CA . THR A 1 73 ? -21.274 3.826 25.289 1.00 97.00 73 THR A CA 1
ATOM 539 C C . THR A 1 73 ? -20.658 2.615 24.583 1.00 97.00 73 THR A C 1
ATOM 541 O O . THR A 1 73 ? -19.546 2.684 24.061 1.00 97.00 73 THR A O 1
ATOM 544 N N . ARG A 1 74 ? -21.391 1.494 24.498 1.00 96.75 74 ARG A N 1
ATOM 545 C CA . ARG A 1 74 ? -20.966 0.315 23.730 1.00 96.75 74 ARG A CA 1
ATOM 546 C C . ARG A 1 74 ? -20.862 0.634 22.237 1.00 96.75 74 ARG A C 1
ATOM 548 O O . ARG A 1 74 ? -19.887 0.236 21.604 1.00 96.75 74 ARG A O 1
ATOM 555 N N . ALA A 1 75 ? -21.830 1.364 21.687 1.00 96.00 75 ALA A N 1
ATOM 556 C CA . ALA A 1 75 ? -21.816 1.785 20.291 1.00 96.00 75 ALA A CA 1
ATOM 557 C C . ALA A 1 75 ? -20.692 2.784 19.984 1.00 96.00 75 ALA A C 1
ATOM 559 O O . ALA A 1 75 ? -20.036 2.645 18.956 1.00 96.00 75 ALA A O 1
ATOM 560 N N . GLU A 1 76 ? -20.412 3.730 20.880 1.00 96.62 76 GLU A N 1
ATOM 561 C CA . GLU A 1 76 ? -19.285 4.666 20.768 1.00 96.62 76 GLU A CA 1
ATOM 562 C C . GLU A 1 76 ? -17.936 3.941 20.768 1.00 96.62 76 GLU A C 1
ATOM 564 O O . GLU A 1 76 ? -17.063 4.247 19.960 1.00 96.62 76 GLU A O 1
ATOM 569 N N . VAL A 1 77 ? -17.761 2.924 21.617 1.00 95.69 77 VAL A N 1
ATOM 570 C CA . VAL A 1 77 ? -16.562 2.072 21.586 1.00 95.69 77 VAL A CA 1
ATOM 571 C C . VAL A 1 77 ? -16.402 1.379 20.230 1.00 95.69 77 VAL A C 1
ATOM 573 O O . VAL A 1 77 ? -15.311 1.409 19.663 1.00 95.69 77 VAL A O 1
ATOM 576 N N . VAL A 1 78 ? -17.471 0.792 19.680 1.00 91.50 78 VAL A N 1
ATOM 577 C CA . VAL A 1 78 ? -17.427 0.159 18.349 1.00 91.50 78 VAL A CA 1
ATOM 578 C C . VAL A 1 78 ? -17.119 1.191 17.261 1.00 91.50 78 VAL A C 1
ATOM 580 O O . VAL A 1 78 ? -16.268 0.940 16.411 1.00 91.50 78 VAL A O 1
ATOM 583 N N . ALA A 1 79 ? -17.752 2.364 17.301 1.00 90.75 79 ALA A N 1
ATOM 584 C CA . ALA A 1 79 ? -17.502 3.468 16.376 1.00 90.75 79 ALA A CA 1
ATOM 585 C C . ALA A 1 79 ? -16.031 3.919 16.407 1.00 90.75 79 ALA A C 1
ATOM 587 O O . ALA A 1 79 ? -15.395 4.042 15.363 1.00 90.75 79 ALA A O 1
ATOM 588 N N . LYS A 1 80 ? -15.453 4.080 17.604 1.00 89.38 80 LYS A N 1
ATOM 589 C CA . LYS A 1 80 ? -14.038 4.432 17.801 1.00 89.38 80 LYS A CA 1
ATOM 590 C C . LYS A 1 80 ? -13.089 3.376 17.227 1.00 89.38 80 LYS A C 1
ATOM 592 O O . LYS A 1 80 ? -12.132 3.745 16.555 1.00 89.38 80 LYS A O 1
ATOM 597 N N . LEU A 1 81 ? -13.355 2.088 17.464 1.00 85.88 81 LEU A N 1
ATOM 598 C CA . LEU A 1 81 ? -12.500 0.988 16.989 1.00 85.88 81 LEU A CA 1
ATOM 599 C C . LEU A 1 81 ? -12.618 0.736 15.480 1.00 85.88 81 LEU A C 1
ATOM 601 O O . LEU A 1 81 ? -11.660 0.296 14.856 1.00 85.88 81 LEU A O 1
ATOM 605 N N . THR A 1 82 ? -13.778 1.015 14.886 1.00 80.94 82 THR A N 1
ATOM 606 C CA . THR A 1 82 ? -14.025 0.807 13.447 1.00 80.94 82 THR A CA 1
ATOM 607 C C . THR A 1 82 ? -13.786 2.055 12.598 1.00 80.94 82 THR A C 1
ATOM 609 O O . THR A 1 82 ? -13.753 1.961 11.375 1.00 80.94 82 THR A O 1
ATOM 612 N N . GLY A 1 83 ? -13.653 3.229 13.221 1.00 81.44 83 GLY A N 1
ATOM 613 C CA . GLY A 1 83 ? -13.589 4.516 12.528 1.00 81.44 83 GLY A CA 1
ATOM 614 C C . GLY A 1 83 ? -14.920 4.972 11.910 1.00 81.44 83 GLY A C 1
ATOM 615 O O . GLY A 1 83 ? -14.954 6.008 11.245 1.00 81.44 83 GLY A O 1
ATOM 616 N N . GLU A 1 84 ? -16.025 4.243 12.114 1.00 82.62 84 GLU A N 1
ATOM 617 C CA . GLU A 1 84 ? -17.344 4.626 11.600 1.00 82.62 84 GLU A CA 1
ATOM 618 C C . GLU A 1 84 ? -17.947 5.750 12.468 1.00 82.62 84 GLU A C 1
ATOM 620 O O . GLU A 1 84 ? -18.020 5.610 13.689 1.00 82.62 84 GLU A O 1
ATOM 625 N N . PRO A 1 85 ? -18.445 6.862 11.891 1.00 87.69 85 PRO A N 1
ATOM 626 C CA . PRO A 1 85 ? -19.136 7.885 12.673 1.00 87.69 85 PRO A CA 1
ATOM 627 C C . PRO A 1 85 ? -20.354 7.310 13.413 1.00 87.69 85 PRO A C 1
ATOM 629 O O . PRO A 1 85 ? -21.250 6.745 12.783 1.00 87.69 85 PRO A O 1
ATOM 6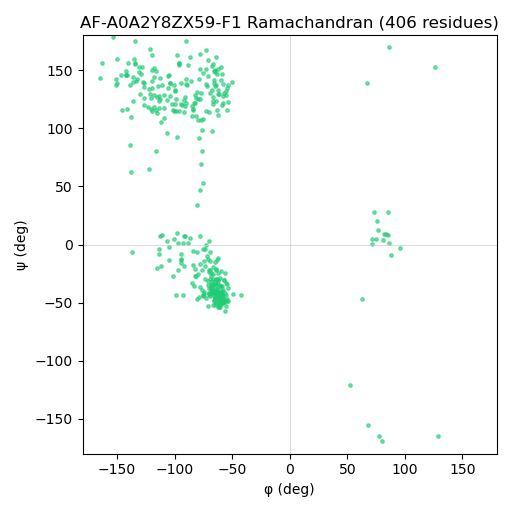32 N N . ILE A 1 86 ? -20.448 7.530 14.730 1.00 92.25 86 ILE A N 1
ATOM 633 C CA . ILE A 1 86 ? -21.476 6.930 15.606 1.00 92.25 86 ILE A CA 1
ATOM 634 C C . ILE A 1 86 ? -22.911 7.068 15.074 1.00 92.25 86 ILE A C 1
ATOM 636 O O . ILE A 1 86 ? -23.688 6.115 15.069 1.00 92.25 86 ILE A O 1
ATOM 640 N N . LEU A 1 87 ? -23.276 8.241 14.547 1.00 91.50 87 LEU A N 1
ATOM 641 C CA . LEU A 1 87 ? -24.626 8.481 14.026 1.00 91.50 87 LEU A CA 1
ATOM 642 C C . LEU A 1 87 ? -24.927 7.717 12.728 1.00 91.50 87 LEU A C 1
ATOM 644 O O . LEU A 1 87 ? -26.103 7.506 12.422 1.00 91.50 87 LEU A O 1
ATOM 648 N N . LEU A 1 88 ? -23.904 7.343 11.952 1.00 86.12 88 LEU A N 1
ATOM 649 C CA . LEU A 1 88 ? -24.049 6.473 10.782 1.00 86.12 88 LEU A CA 1
ATOM 650 C C . LEU A 1 88 ? -24.169 5.014 11.217 1.00 86.12 88 LEU A C 1
ATOM 652 O O . LEU A 1 88 ? -25.106 4.348 10.775 1.00 86.12 88 LEU A O 1
ATOM 656 N N . LEU A 1 89 ? -23.321 4.582 12.156 1.00 86.44 89 LEU A N 1
ATOM 657 C CA . LEU A 1 89 ? -23.364 3.240 12.733 1.00 86.44 89 LEU A CA 1
ATOM 658 C C . LEU A 1 89 ? -24.747 2.938 13.323 1.00 86.44 89 LEU A C 1
ATOM 660 O O . LEU A 1 89 ? -25.400 1.978 12.919 1.00 86.44 89 LEU A O 1
ATOM 664 N N . VAL A 1 90 ? -25.255 3.815 14.194 1.00 91.94 90 VAL A N 1
ATOM 665 C CA . VAL A 1 90 ? -26.582 3.661 14.815 1.00 91.94 90 VAL A CA 1
ATOM 666 C C . VAL A 1 90 ? -27.707 3.721 13.777 1.00 91.94 90 VAL A C 1
ATOM 668 O O . VAL A 1 90 ? -28.700 3.011 13.896 1.00 91.94 90 VAL A O 1
ATOM 671 N N . LYS A 1 91 ? -27.574 4.533 12.717 1.00 88.25 91 LYS A N 1
ATOM 672 C CA . LYS A 1 91 ? -28.575 4.577 11.636 1.00 88.25 91 LYS A CA 1
ATOM 673 C C . LYS A 1 91 ? -28.629 3.260 10.850 1.00 88.25 91 LYS A C 1
ATOM 675 O O . LYS A 1 91 ? -29.701 2.894 10.377 1.00 88.25 91 LYS A O 1
ATOM 680 N N . ARG A 1 92 ? -27.484 2.597 10.667 1.00 87.88 92 ARG A N 1
ATOM 681 C CA . ARG A 1 92 ? -27.345 1.347 9.909 1.00 87.88 92 ARG A CA 1
ATOM 682 C C . ARG A 1 92 ? -27.751 0.122 10.727 1.00 87.88 92 ARG A C 1
ATOM 684 O O . ARG A 1 92 ? -28.455 -0.731 10.202 1.00 87.88 92 ARG A O 1
ATOM 691 N N . ALA A 1 93 ? -27.277 0.035 11.967 1.00 84.62 93 ALA A N 1
ATOM 692 C CA . ALA A 1 93 ? -27.369 -1.161 12.805 1.00 84.62 93 ALA A CA 1
ATOM 693 C C . ALA A 1 93 ? -28.427 -1.063 13.919 1.00 84.62 93 ALA A C 1
ATOM 695 O O . ALA A 1 93 ? -28.779 -2.077 14.510 1.00 84.62 93 ALA A O 1
ATOM 696 N N . GLY A 1 94 ? -28.955 0.132 14.197 1.00 89.44 94 GLY A N 1
ATOM 697 C CA . GLY A 1 94 ? -29.824 0.371 15.348 1.00 89.44 94 GLY A CA 1
ATOM 698 C C . GLY A 1 94 ? -29.044 0.545 16.655 1.00 89.44 94 GLY A C 1
ATOM 699 O O . GLY A 1 94 ? -27.827 0.733 16.656 1.00 89.44 94 GLY A O 1
ATOM 700 N N . LEU A 1 95 ? -29.768 0.536 17.776 1.00 93.75 95 LEU A N 1
ATOM 701 C CA . LEU A 1 95 ? -29.207 0.559 19.126 1.00 93.75 95 LEU A CA 1
ATOM 702 C C . LEU A 1 95 ? -29.976 -0.469 19.983 1.00 93.75 95 LEU A C 1
ATOM 704 O O . LEU A 1 95 ? -31.200 -0.350 20.057 1.00 93.75 95 LEU A O 1
ATOM 708 N N . PRO A 1 96 ? -29.319 -1.461 20.618 1.00 91.25 96 PRO A N 1
ATOM 709 C CA . PRO A 1 96 ? -27.870 -1.690 20.679 1.00 91.25 96 PRO A CA 1
ATOM 710 C C . PRO A 1 96 ? -27.261 -2.084 19.326 1.00 91.25 96 PRO A C 1
ATOM 712 O O . PRO A 1 96 ? -27.942 -2.644 18.476 1.00 91.25 96 PRO A O 1
ATOM 715 N N . VAL A 1 97 ? -25.972 -1.786 19.141 1.00 89.75 97 VAL A N 1
ATOM 716 C CA . VAL A 1 97 ? -25.214 -2.235 17.964 1.00 89.75 97 VAL A CA 1
ATOM 717 C C . VAL A 1 97 ? -24.647 -3.633 18.204 1.00 89.75 97 VAL A C 1
ATOM 719 O O . VAL A 1 97 ? -24.149 -3.926 19.299 1.00 89.75 97 VAL A O 1
ATOM 722 N N . ASP A 1 98 ? -24.673 -4.475 17.174 1.00 87.81 98 ASP A N 1
ATOM 723 C CA . ASP A 1 98 ? -23.912 -5.722 17.174 1.00 87.81 98 ASP A CA 1
ATOM 724 C C . ASP A 1 98 ? -22.415 -5.410 17.172 1.00 87.81 98 ASP A C 1
ATOM 726 O O . ASP A 1 98 ? -21.953 -4.492 16.487 1.00 87.81 98 ASP A O 1
ATOM 730 N N . VAL A 1 99 ? -21.647 -6.167 17.956 1.00 86.25 99 VAL A N 1
ATOM 731 C CA . VAL A 1 99 ? -20.189 -6.028 17.963 1.00 86.25 99 VAL A CA 1
ATOM 732 C C . VAL A 1 99 ? -19.623 -6.844 16.805 1.00 86.25 99 VAL A C 1
ATOM 734 O O . VAL A 1 99 ? -19.877 -8.048 16.761 1.00 86.25 99 VAL A O 1
ATOM 737 N N . PRO A 1 100 ? -18.883 -6.219 15.871 1.00 82.00 100 PRO A N 1
ATOM 738 C CA . PRO A 1 100 ? -18.268 -6.933 14.760 1.00 82.00 100 PRO A CA 1
ATOM 739 C C . PRO A 1 100 ? -17.284 -8.007 15.232 1.00 82.00 100 PRO A C 1
ATOM 741 O O . PRO A 1 100 ? -16.635 -7.856 16.270 1.00 82.00 100 PRO A O 1
ATOM 744 N N . ASP A 1 101 ? -17.111 -9.049 14.419 1.00 74.44 101 ASP A N 1
ATOM 745 C CA . ASP A 1 101 ? -16.056 -10.042 14.626 1.00 74.44 101 ASP A CA 1
ATOM 746 C C . ASP A 1 101 ? -14.683 -9.363 14.743 1.00 74.44 101 ASP A C 1
ATOM 748 O O . ASP A 1 101 ? -14.342 -8.468 13.968 1.00 74.44 101 ASP A O 1
ATOM 752 N N . GLY A 1 102 ? -13.869 -9.812 15.701 1.00 75.50 102 GLY A N 1
ATOM 753 C CA . GLY A 1 102 ? -12.550 -9.226 15.954 1.00 75.50 102 GLY A CA 1
ATOM 754 C C . GLY A 1 102 ? -12.559 -8.004 16.872 1.00 75.50 102 GLY A C 1
ATOM 755 O O . GLY A 1 102 ? -11.509 -7.387 17.049 1.00 75.50 102 GLY A O 1
ATOM 756 N N . ILE A 1 103 ? -13.702 -7.676 17.482 1.00 86.12 103 ILE A N 1
ATOM 757 C CA . ILE A 1 103 ? -13.812 -6.706 18.571 1.00 86.12 103 ILE A CA 1
ATOM 758 C C . ILE A 1 103 ? -14.427 -7.400 19.787 1.00 86.12 103 ILE A C 1
ATOM 760 O O . ILE A 1 103 ? -15.450 -8.074 19.696 1.00 86.12 103 ILE A O 1
ATOM 764 N N . GLU A 1 104 ? -13.835 -7.190 20.956 1.00 90.38 104 GLU A N 1
ATOM 765 C CA . GLU A 1 104 ? -14.491 -7.469 22.230 1.00 90.38 104 GLU A CA 1
ATOM 766 C C . GLU A 1 104 ? -14.900 -6.157 22.872 1.00 90.38 104 GLU A C 1
ATOM 768 O O . GLU A 1 104 ? -14.112 -5.218 22.928 1.00 90.38 104 GLU A O 1
ATOM 773 N N . VAL A 1 105 ? -16.128 -6.101 23.386 1.00 93.25 105 VAL A N 1
ATOM 774 C CA . VAL A 1 105 ? -16.592 -4.976 24.197 1.00 93.25 105 VAL A CA 1
ATOM 775 C C . VAL A 1 105 ? -17.224 -5.503 25.470 1.00 93.25 105 VAL A C 1
ATOM 777 O O . VAL A 1 105 ? -18.133 -6.339 25.426 1.00 93.25 105 VAL A O 1
ATOM 780 N N . ARG A 1 106 ? -16.800 -4.954 26.606 1.00 93.62 106 ARG A N 1
ATOM 781 C CA . ARG A 1 106 ? -17.423 -5.166 27.913 1.00 93.62 106 ARG A CA 1
ATOM 782 C C . ARG A 1 106 ? -17.910 -3.839 28.476 1.00 93.62 106 ARG A C 1
ATOM 784 O O . ARG A 1 106 ? -17.222 -2.830 28.368 1.00 93.62 106 ARG A O 1
ATOM 791 N N . THR A 1 107 ? -19.070 -3.860 29.116 1.00 95.12 107 THR A N 1
ATOM 792 C CA . THR A 1 107 ? -19.642 -2.686 29.779 1.00 95.12 107 THR A CA 1
ATOM 793 C C . THR A 1 107 ? -19.707 -2.958 31.273 1.00 95.12 107 THR A C 1
ATOM 795 O O . THR A 1 107 ? -20.229 -3.988 31.697 1.00 95.12 107 THR A O 1
ATOM 798 N N . ILE A 1 108 ? -19.152 -2.052 32.070 1.00 94.62 108 ILE A N 1
ATOM 799 C CA . ILE A 1 108 ? -19.118 -2.127 33.529 1.00 94.62 108 ILE A CA 1
ATOM 800 C C . ILE A 1 108 ? -19.834 -0.915 34.124 1.00 94.62 108 ILE A C 1
ATOM 802 O O . ILE A 1 108 ? -19.846 0.168 33.538 1.00 94.62 108 ILE A O 1
ATOM 806 N N . LYS A 1 109 ? -20.417 -1.092 35.308 1.00 94.19 109 LYS A N 1
ATOM 807 C CA . LYS A 1 109 ? -20.882 0.019 36.143 1.00 94.19 109 LYS A CA 1
ATOM 808 C C . LYS A 1 109 ? -19.840 0.280 37.222 1.00 94.19 109 LYS A C 1
ATOM 810 O O . LYS A 1 109 ? -19.368 -0.667 37.850 1.00 94.19 109 LYS A O 1
ATOM 815 N N . ARG A 1 110 ? -19.484 1.545 37.424 1.00 92.88 110 ARG A N 1
ATOM 816 C CA . ARG A 1 110 ? -18.570 1.980 38.483 1.00 92.88 110 ARG A CA 1
ATOM 817 C C . ARG A 1 110 ? -19.090 3.293 39.043 1.00 92.88 110 ARG A C 1
ATOM 819 O O . ARG A 1 110 ? -19.168 4.271 38.309 1.00 92.88 110 ARG A O 1
ATOM 826 N N . ASP A 1 111 ? -19.457 3.282 40.318 1.00 91.75 111 ASP A N 1
ATOM 827 C CA . ASP A 1 111 ? -20.121 4.402 40.985 1.00 91.75 111 ASP A CA 1
ATOM 828 C C . ASP A 1 111 ? -21.362 4.872 40.199 1.00 91.75 111 ASP A C 1
ATOM 830 O O . ASP A 1 111 ? -22.276 4.083 39.952 1.00 91.75 111 ASP A O 1
ATOM 834 N N . ASP A 1 112 ? -21.392 6.136 39.783 1.00 94.56 112 ASP A N 1
ATOM 835 C CA . ASP A 1 112 ? -22.454 6.750 38.986 1.00 94.56 112 ASP A CA 1
ATOM 836 C C . ASP A 1 112 ? -22.215 6.665 37.467 1.00 94.56 112 ASP A C 1
ATOM 838 O O . ASP A 1 112 ? -22.974 7.246 36.689 1.00 94.56 112 ASP A O 1
ATOM 842 N N . LEU A 1 113 ? -21.184 5.937 37.030 1.00 96.62 113 LEU A N 1
ATOM 843 C CA . LEU A 1 113 ? -20.791 5.821 35.630 1.00 96.62 113 LEU A CA 1
ATOM 844 C C . LEU A 1 113 ? -21.164 4.465 35.034 1.00 96.62 113 LEU A C 1
ATOM 846 O O . LEU A 1 113 ? -21.043 3.408 35.665 1.00 96.62 113 LEU A O 1
ATOM 850 N N . VAL A 1 114 ? -21.527 4.497 33.756 1.00 96.81 114 VAL A N 1
ATOM 851 C CA . VAL A 1 114 ? -21.458 3.335 32.873 1.00 96.81 114 VAL A CA 1
ATOM 852 C C . VAL A 1 114 ? -20.261 3.499 31.951 1.00 96.81 114 VAL A C 1
ATOM 854 O O . VAL A 1 114 ? -20.087 4.542 31.329 1.00 96.81 114 VAL A O 1
ATOM 857 N N . ILE A 1 115 ? -19.411 2.478 31.901 1.00 97.19 115 ILE A N 1
ATOM 858 C CA . ILE A 1 115 ? -18.141 2.507 31.181 1.00 97.19 115 ILE A CA 1
ATOM 859 C C . ILE A 1 115 ? -18.107 1.311 30.243 1.00 97.19 115 ILE A C 1
ATOM 861 O O . ILE A 1 115 ? -18.158 0.166 30.691 1.00 97.19 115 ILE A O 1
ATOM 865 N N . SER A 1 116 ? -17.982 1.566 28.948 1.00 97.19 116 SER A N 1
ATOM 866 C CA . SER A 1 116 ? -17.711 0.544 27.946 1.00 97.19 116 SER A CA 1
ATOM 867 C C . SER A 1 116 ? -16.227 0.552 27.588 1.00 97.19 116 SER A C 1
ATOM 869 O O . SER A 1 116 ? -15.629 1.596 27.338 1.00 97.19 116 SER A O 1
ATOM 871 N N . LEU A 1 117 ? -15.630 -0.635 27.586 1.00 95.25 117 LEU A N 1
ATOM 872 C CA . LEU A 1 117 ? -14.233 -0.898 27.261 1.00 95.25 117 LEU A CA 1
ATOM 873 C C . LEU A 1 117 ? -14.216 -1.851 26.077 1.00 95.25 117 LEU A C 1
ATOM 875 O O . LEU A 1 117 ? -14.828 -2.919 26.167 1.00 95.25 117 LEU A O 1
ATOM 879 N N . GLY A 1 118 ? -13.523 -1.493 25.002 1.00 92.62 118 GLY A N 1
ATOM 880 C CA . GLY A 1 118 ? -13.370 -2.379 23.858 1.00 92.62 118 GLY A CA 1
ATOM 881 C C . GLY A 1 118 ? -11.939 -2.524 23.393 1.00 92.62 118 GLY A C 1
ATOM 882 O O . GLY A 1 118 ? -11.151 -1.587 23.485 1.00 92.62 118 GLY A O 1
ATOM 883 N N . SER A 1 119 ? -11.630 -3.701 22.874 1.00 89.19 119 SER A N 1
ATOM 884 C CA . SER A 1 119 ? -10.333 -4.036 22.305 1.00 89.19 119 SER A CA 1
ATOM 885 C C . SER A 1 119 ? -10.505 -4.741 20.969 1.00 89.19 119 SER A C 1
ATOM 887 O O . SER A 1 119 ? -11.374 -5.606 20.831 1.00 89.19 119 SER A O 1
ATOM 889 N N . MET A 1 120 ? -9.642 -4.417 20.010 1.00 81.31 120 MET A N 1
ATOM 890 C CA . MET A 1 120 ? -9.441 -5.240 18.823 1.00 81.31 120 MET A CA 1
ATOM 891 C C . MET A 1 120 ? -8.884 -6.593 19.273 1.00 81.31 120 MET A C 1
ATOM 893 O O . MET A 1 120 ? -7.790 -6.673 19.830 1.00 81.31 120 MET A O 1
ATOM 897 N N . THR A 1 121 ? -9.639 -7.665 19.063 1.00 71.88 121 THR A N 1
ATOM 898 C CA . THR A 1 121 ? -9.200 -9.038 19.348 1.00 71.88 121 THR A CA 1
ATOM 899 C C . THR A 1 121 ? -8.559 -9.710 18.151 1.00 71.88 121 THR A C 1
ATOM 901 O O . THR A 1 121 ? -7.817 -10.677 18.319 1.00 71.88 121 THR A O 1
ATOM 904 N N . LYS A 1 122 ? -8.796 -9.183 16.946 1.00 74.88 122 LYS A N 1
ATOM 905 C CA . LYS A 1 122 ? -8.169 -9.660 15.720 1.00 74.88 122 LYS A CA 1
ATOM 906 C C . LYS A 1 122 ? -7.243 -8.590 15.163 1.00 74.88 122 LYS A C 1
ATOM 908 O O . LYS A 1 122 ? -7.682 -7.501 14.800 1.00 74.88 122 LYS A O 1
ATOM 913 N N . LYS A 1 123 ? -5.956 -8.916 15.089 1.00 83.62 123 LYS A N 1
ATOM 914 C CA . LYS A 1 123 ? -4.982 -8.096 14.375 1.00 83.62 123 LYS A CA 1
ATOM 915 C C . LYS A 1 123 ? -5.239 -8.209 12.866 1.00 83.62 123 LYS A C 1
ATOM 917 O O . LYS A 1 123 ? -5.611 -9.293 12.407 1.00 83.62 123 LYS A O 1
ATOM 922 N N . PRO A 1 124 ? -5.028 -7.138 12.081 1.00 89.00 124 PRO A N 1
ATOM 923 C CA . PRO A 1 124 ? -5.032 -7.240 10.631 1.00 89.00 124 PRO A CA 1
ATOM 924 C C . PRO A 1 124 ? -4.039 -8.303 10.170 1.00 89.00 124 PRO A C 1
ATOM 926 O O . PRO A 1 124 ? -2.900 -8.352 10.643 1.00 89.00 124 PRO A O 1
ATOM 929 N N . THR A 1 125 ? -4.474 -9.143 9.238 1.00 95.19 125 THR A N 1
ATOM 930 C CA . THR A 1 125 ? -3.621 -10.195 8.671 1.00 95.19 125 THR A CA 1
ATOM 931 C C . THR A 1 125 ? -2.899 -9.671 7.432 1.00 95.19 125 THR A C 1
ATOM 933 O O . THR A 1 125 ? -3.537 -9.271 6.454 1.00 95.19 125 THR A O 1
ATOM 936 N N . VAL A 1 126 ? -1.567 -9.664 7.460 1.00 98.44 126 VAL A N 1
ATOM 937 C CA . VAL A 1 126 ? -0.724 -9.083 6.408 1.00 98.44 126 VAL A CA 1
ATOM 938 C C . VAL A 1 126 ? 0.170 -10.158 5.796 1.00 98.44 126 VAL A C 1
ATOM 940 O O . VAL A 1 126 ? 1.073 -10.685 6.445 1.00 98.44 126 VAL A O 1
ATOM 943 N N . GLY A 1 127 ? -0.059 -10.431 4.515 1.00 98.62 127 GLY A N 1
ATOM 944 C CA . GLY A 1 127 ? 0.808 -11.263 3.692 1.00 98.62 127 GLY A CA 1
ATOM 945 C C . GLY A 1 127 ? 1.942 -10.432 3.114 1.00 98.62 127 GLY A C 1
ATOM 946 O O . GLY A 1 127 ? 1.709 -9.581 2.259 1.00 98.62 127 GLY A O 1
ATOM 947 N N . VAL A 1 128 ? 3.166 -10.654 3.567 1.00 98.75 128 VAL A N 1
ATOM 948 C CA . VAL A 1 128 ? 4.345 -9.936 3.084 1.00 98.75 128 VAL A CA 1
ATOM 949 C C . VAL A 1 128 ? 4.947 -10.699 1.916 1.00 98.75 128 VAL A C 1
ATOM 951 O O . VAL A 1 128 ? 5.233 -11.890 2.026 1.00 98.75 128 VAL A O 1
ATOM 954 N N . VAL A 1 129 ? 5.153 -10.002 0.803 1.00 98.69 129 VAL A N 1
ATOM 955 C CA . VAL A 1 129 ? 5.752 -10.556 -0.410 1.00 98.69 129 VAL A CA 1
ATOM 956 C C . VAL A 1 129 ? 7.075 -9.858 -0.664 1.00 98.69 129 VAL A C 1
ATOM 958 O O . VAL A 1 129 ? 7.102 -8.671 -0.998 1.00 98.69 129 VAL A O 1
ATOM 961 N N . MET A 1 130 ? 8.155 -10.621 -0.539 1.00 98.19 130 MET A N 1
ATOM 962 C CA . MET A 1 130 ? 9.517 -10.190 -0.831 1.00 98.19 130 MET A CA 1
ATOM 963 C C . MET A 1 130 ? 10.048 -10.943 -2.047 1.00 98.19 130 MET A C 1
ATOM 965 O O . MET A 1 130 ? 9.782 -12.133 -2.219 1.00 98.19 130 MET A O 1
ATOM 969 N N . LEU A 1 131 ? 10.822 -10.259 -2.882 1.00 97.00 131 LEU A N 1
ATOM 970 C CA . LEU A 1 131 ? 11.484 -10.839 -4.046 1.00 97.00 131 LEU A CA 1
ATOM 971 C C . LEU A 1 131 ? 12.989 -10.624 -3.896 1.00 97.00 131 LEU A C 1
ATOM 973 O O . LEU A 1 131 ? 13.403 -9.498 -3.649 1.00 97.00 131 LEU A O 1
ATOM 977 N N . HIS A 1 132 ? 13.792 -11.676 -4.046 1.00 96.88 132 HIS A N 1
ATOM 978 C CA . HIS A 1 132 ? 15.244 -11.604 -3.863 1.00 96.88 132 HIS A CA 1
ATOM 979 C C . HIS A 1 132 ? 15.985 -12.455 -4.897 1.00 96.88 132 HIS A C 1
ATOM 981 O O . HIS A 1 132 ? 15.506 -13.521 -5.283 1.00 96.88 132 HIS A O 1
ATOM 987 N N . MET A 1 133 ? 17.165 -12.009 -5.331 1.00 96.38 133 MET A N 1
ATOM 988 C CA . MET A 1 133 ? 18.006 -12.726 -6.307 1.00 96.38 133 MET A CA 1
ATOM 989 C C . MET A 1 133 ? 19.252 -13.381 -5.686 1.00 96.38 133 MET A C 1
ATOM 991 O O . MET A 1 133 ? 20.055 -13.967 -6.407 1.00 96.38 133 MET A O 1
ATOM 995 N N . GLY A 1 134 ? 19.430 -13.297 -4.365 1.00 95.06 134 GLY A N 1
ATOM 996 C CA . GLY A 1 134 ? 20.571 -13.895 -3.661 1.00 95.06 134 GLY A CA 1
ATOM 997 C C . GLY A 1 134 ? 21.840 -13.040 -3.652 1.00 95.06 134 GLY A C 1
ATOM 998 O O . GLY A 1 134 ? 22.898 -13.527 -3.259 1.00 95.06 134 GLY A O 1
ATOM 999 N N . ASP A 1 135 ? 21.765 -11.784 -4.094 1.00 94.50 135 ASP A N 1
ATOM 1000 C CA . ASP A 1 135 ? 22.905 -10.885 -4.302 1.00 94.50 135 ASP A CA 1
ATOM 1001 C C . ASP A 1 135 ? 23.050 -9.790 -3.226 1.00 94.50 135 ASP A C 1
ATOM 1003 O O . ASP A 1 135 ? 24.013 -9.024 -3.265 1.00 94.50 135 ASP A O 1
ATOM 1007 N N . ARG A 1 136 ? 22.131 -9.727 -2.249 1.00 93.94 136 ARG A N 1
ATOM 1008 C CA . ARG A 1 136 ? 22.094 -8.700 -1.181 1.00 93.94 136 ARG A CA 1
ATOM 1009 C C . ARG A 1 136 ? 21.768 -9.278 0.204 1.00 93.94 136 ARG A C 1
ATOM 1011 O O . ARG A 1 136 ? 20.727 -8.968 0.786 1.00 93.94 136 ARG A O 1
ATOM 1018 N N . PRO A 1 137 ? 22.615 -10.169 0.746 1.00 94.94 137 PRO A N 1
ATOM 1019 C CA . PRO A 1 137 ? 22.303 -10.882 1.984 1.00 94.94 137 PRO A CA 1
ATOM 1020 C C . PRO A 1 137 ? 22.246 -9.970 3.220 1.00 94.94 137 PRO A C 1
ATOM 1022 O O . PRO A 1 137 ? 21.502 -10.262 4.153 1.00 94.94 137 PRO A O 1
ATOM 1025 N N . VAL A 1 138 ? 23.015 -8.874 3.246 1.00 95.75 138 VAL A N 1
ATOM 1026 C CA . VAL A 1 138 ? 23.061 -7.945 4.390 1.00 95.75 138 VAL A CA 1
ATOM 1027 C C . VAL A 1 138 ? 21.781 -7.118 4.458 1.00 95.75 138 VAL A C 1
ATOM 1029 O O . VAL A 1 138 ? 21.171 -6.981 5.518 1.00 95.75 138 VAL A O 1
ATOM 1032 N N . GLU A 1 139 ? 21.363 -6.590 3.315 1.00 96.25 139 GLU A N 1
ATOM 1033 C CA . GLU A 1 139 ? 20.138 -5.825 3.159 1.00 96.25 139 GLU A CA 1
ATOM 1034 C C . GLU A 1 139 ? 18.912 -6.691 3.456 1.00 96.25 139 GLU A C 1
ATOM 1036 O O . GLU A 1 139 ? 18.090 -6.298 4.283 1.00 96.25 139 GLU A O 1
ATOM 1041 N N . LEU A 1 140 ? 18.861 -7.912 2.906 1.00 97.44 140 LEU A N 1
ATOM 1042 C CA . LEU A 1 140 ? 17.781 -8.858 3.182 1.00 97.44 140 LEU A CA 1
ATOM 1043 C C . LEU A 1 140 ? 17.681 -9.182 4.678 1.00 97.44 140 LEU A C 1
ATOM 1045 O O . LEU A 1 140 ? 16.583 -9.200 5.232 1.00 97.44 140 LEU A O 1
ATOM 1049 N N . ALA A 1 141 ? 18.811 -9.415 5.354 1.00 97.25 141 ALA A N 1
ATOM 1050 C CA . ALA A 1 141 ? 18.816 -9.683 6.790 1.00 97.25 141 ALA A CA 1
ATOM 1051 C C . ALA A 1 141 ? 18.221 -8.510 7.589 1.00 97.25 141 ALA A C 1
ATOM 1053 O O . ALA A 1 141 ? 17.379 -8.727 8.459 1.00 97.25 141 ALA A O 1
ATOM 1054 N N . ARG A 1 142 ? 18.586 -7.268 7.246 1.00 97.31 142 ARG A N 1
ATOM 1055 C CA . ARG A 1 142 ? 18.017 -6.057 7.860 1.00 97.31 142 ARG A CA 1
ATOM 1056 C C . ARG A 1 142 ? 16.523 -5.902 7.559 1.00 97.31 142 ARG A C 1
ATOM 1058 O O . ARG A 1 142 ? 15.746 -5.519 8.439 1.00 97.31 142 ARG A O 1
ATOM 1065 N N . ALA A 1 143 ? 16.109 -6.183 6.326 1.00 97.81 143 ALA A N 1
ATOM 1066 C CA . ALA A 1 143 ? 14.710 -6.128 5.928 1.00 97.81 143 ALA A CA 1
ATOM 1067 C C . ALA A 1 143 ? 13.872 -7.107 6.768 1.00 97.81 143 ALA A C 1
ATOM 1069 O O . ALA A 1 143 ? 12.850 -6.703 7.328 1.00 97.81 143 ALA A O 1
ATOM 1070 N N . LEU A 1 144 ? 14.346 -8.348 6.936 1.00 98.19 144 LEU A N 1
ATOM 1071 C CA . LEU A 1 144 ? 13.705 -9.379 7.760 1.00 98.19 144 LEU A CA 1
ATOM 1072 C C . LEU A 1 144 ? 13.706 -9.037 9.256 1.00 98.19 144 LEU A C 1
ATOM 1074 O O . LEU A 1 144 ? 12.690 -9.241 9.913 1.00 98.19 144 LEU A O 1
ATOM 1078 N N . GLU A 1 145 ? 14.796 -8.483 9.791 1.00 98.06 145 GLU A N 1
ATOM 1079 C CA . GLU A 1 145 ? 14.879 -8.049 11.194 1.00 98.06 145 GLU A CA 1
ATOM 1080 C C . GLU A 1 145 ? 13.813 -6.989 11.514 1.00 98.06 145 GLU A C 1
ATOM 1082 O O . GLU A 1 145 ? 13.035 -7.134 12.459 1.00 98.06 145 GLU A O 1
ATOM 1087 N N . THR A 1 146 ? 13.718 -5.942 10.688 1.00 98.19 146 THR A N 1
ATOM 1088 C CA . THR A 1 146 ? 12.723 -4.874 10.897 1.00 98.19 146 THR A CA 1
ATOM 1089 C C . THR A 1 146 ? 11.284 -5.335 10.661 1.00 98.19 146 THR A C 1
ATOM 1091 O O . THR A 1 146 ? 10.357 -4.769 11.246 1.00 98.19 146 THR A O 1
ATOM 1094 N N . LEU A 1 147 ? 11.094 -6.380 9.849 1.00 97.69 147 LEU A N 1
ATOM 1095 C CA . LEU A 1 147 ? 9.800 -7.019 9.643 1.00 97.69 147 LEU A CA 1
ATOM 1096 C C . LEU A 1 147 ? 9.385 -7.873 10.848 1.00 97.69 147 LEU A C 1
ATOM 1098 O O . LEU A 1 147 ? 8.240 -7.790 11.286 1.00 97.69 147 LEU A O 1
ATOM 1102 N N . GLN A 1 148 ? 10.317 -8.636 11.422 1.00 97.31 148 GLN A N 1
ATOM 1103 C CA . GLN A 1 148 ? 10.082 -9.434 12.627 1.00 97.31 148 GLN A CA 1
ATOM 1104 C C . GLN A 1 148 ? 9.718 -8.563 13.837 1.00 97.31 148 GLN A C 1
ATOM 1106 O O . GLN A 1 148 ? 8.968 -8.998 14.708 1.00 97.31 148 GLN A O 1
ATOM 1111 N N . ALA A 1 149 ? 10.227 -7.330 13.881 1.00 97.31 149 ALA A N 1
ATOM 1112 C CA . ALA A 1 149 ? 9.931 -6.360 14.929 1.00 97.31 149 ALA A CA 1
ATOM 1113 C C . ALA A 1 149 ? 8.537 -5.709 14.817 1.00 97.31 149 ALA A C 1
ATOM 1115 O O . ALA A 1 149 ? 8.188 -4.905 15.678 1.00 97.31 149 ALA A O 1
ATOM 1116 N N . GLN A 1 150 ? 7.750 -5.990 13.770 1.00 97.38 150 GLN A N 1
ATOM 1117 C CA . GLN A 1 150 ? 6.436 -5.366 13.610 1.00 97.38 150 GLN A CA 1
ATOM 1118 C C . GLN A 1 150 ? 5.405 -5.917 14.603 1.00 97.38 150 GLN A C 1
ATOM 1120 O O . GLN A 1 150 ? 5.277 -7.119 14.826 1.00 97.38 150 GLN A O 1
ATOM 1125 N N . GLU A 1 151 ? 4.609 -5.011 15.156 1.00 91.25 151 GLU A N 1
ATOM 1126 C CA . GLU A 1 151 ? 3.563 -5.252 16.137 1.00 91.25 151 GLU A CA 1
ATOM 1127 C C . GLU A 1 151 ? 2.196 -4.807 15.598 1.00 91.25 151 GLU A C 1
ATOM 1129 O O . GLU A 1 151 ? 2.091 -4.035 14.647 1.00 91.25 151 GLU A O 1
ATOM 1134 N N . GLY A 1 152 ? 1.116 -5.271 16.234 1.00 85.56 152 GLY A N 1
ATOM 1135 C CA . GLY A 1 152 ? -0.253 -4.870 15.877 1.00 85.56 152 GLY A CA 1
ATOM 1136 C C . GLY A 1 152 ? -0.803 -5.506 14.595 1.00 85.56 152 GLY A C 1
ATOM 1137 O O . GLY A 1 152 ? -1.917 -5.187 14.203 1.00 85.56 152 GLY A O 1
ATOM 1138 N N . VAL A 1 153 ? -0.064 -6.426 13.971 1.00 93.06 153 VAL A N 1
ATOM 1139 C CA . VAL A 1 153 ? -0.479 -7.213 12.797 1.00 93.06 153 VAL A CA 1
ATOM 1140 C C . VAL A 1 153 ? -0.122 -8.688 12.986 1.00 93.06 153 VAL A C 1
ATOM 1142 O O . VAL A 1 153 ? 0.786 -9.008 13.756 1.00 93.06 153 VAL A O 1
ATOM 1145 N N . ASP A 1 154 ? -0.830 -9.573 12.289 1.00 94.62 154 ASP A N 1
ATOM 1146 C CA . ASP A 1 154 ? -0.453 -10.980 12.139 1.00 94.62 154 ASP A CA 1
ATOM 1147 C C . ASP A 1 154 ? 0.215 -11.165 10.773 1.00 94.62 154 ASP A C 1
ATOM 1149 O O . ASP A 1 154 ? -0.382 -10.858 9.739 1.00 94.62 154 ASP A O 1
ATOM 1153 N N . LEU A 1 155 ? 1.463 -11.637 10.771 1.00 96.75 155 LEU A N 1
ATOM 1154 C CA . LEU A 1 155 ? 2.293 -11.720 9.571 1.00 96.75 155 LEU A CA 1
ATOM 1155 C C . LEU A 1 155 ? 2.325 -13.129 8.983 1.00 96.75 155 LEU A C 1
ATOM 1157 O O . LEU A 1 155 ? 2.538 -14.109 9.694 1.00 96.75 155 LEU A O 1
ATOM 1161 N N . ASP A 1 156 ? 2.216 -13.204 7.662 1.00 98.00 156 ASP A N 1
ATOM 1162 C CA . ASP A 1 156 ? 2.647 -14.351 6.867 1.00 98.00 156 ASP A CA 1
ATOM 1163 C C . ASP A 1 156 ? 3.652 -13.857 5.829 1.00 98.00 156 ASP A C 1
ATOM 1165 O O . ASP A 1 156 ? 3.330 -12.995 5.017 1.00 98.00 156 ASP A O 1
ATOM 1169 N N . VAL A 1 157 ? 4.885 -14.358 5.877 1.00 98.56 157 VAL A N 1
ATOM 1170 C CA . VAL A 1 157 ? 5.991 -13.802 5.088 1.00 98.56 157 VAL A CA 1
ATOM 1171 C C . VAL A 1 157 ? 6.444 -14.803 4.045 1.00 98.56 157 VAL A C 1
ATOM 1173 O O . VAL A 1 157 ? 6.813 -15.931 4.373 1.00 98.56 157 VAL A O 1
ATOM 1176 N N . VAL A 1 158 ? 6.426 -14.369 2.786 1.00 98.69 158 VAL A N 1
ATOM 1177 C CA . VAL A 1 158 ? 6.858 -15.145 1.626 1.00 98.69 158 VAL A CA 1
ATOM 1178 C C . VAL A 1 158 ? 8.031 -14.447 0.953 1.00 98.69 158 VAL A C 1
ATOM 1180 O O . VAL A 1 158 ? 7.893 -13.340 0.431 1.00 98.69 158 VAL A O 1
ATOM 1183 N N . LEU A 1 159 ? 9.175 -15.125 0.921 1.00 98.62 159 LEU A N 1
ATOM 1184 C CA . LEU A 1 159 ? 10.338 -14.734 0.138 1.00 98.62 159 LEU A CA 1
ATOM 1185 C C . LEU A 1 159 ? 10.412 -15.570 -1.140 1.00 98.62 159 LEU A C 1
ATOM 1187 O O . LEU A 1 159 ? 10.630 -16.784 -1.109 1.00 98.62 159 LEU A O 1
ATOM 1191 N N . VAL A 1 160 ? 10.285 -14.904 -2.278 1.00 98.69 160 VAL A N 1
ATOM 1192 C CA . VAL A 1 160 ? 10.454 -15.508 -3.596 1.00 98.69 160 VAL A CA 1
ATOM 1193 C C . VAL A 1 160 ? 11.909 -15.345 -4.032 1.00 98.69 160 VAL A C 1
ATOM 1195 O O . VAL A 1 160 ? 12.381 -14.232 -4.263 1.00 98.69 160 VAL A O 1
ATOM 1198 N N . GLY A 1 161 ? 12.622 -16.461 -4.152 1.00 98.31 161 GLY A N 1
ATOM 1199 C CA . GLY A 1 161 ? 13.946 -16.519 -4.760 1.00 98.31 161 GLY A CA 1
ATOM 1200 C C . GLY A 1 161 ? 13.835 -16.529 -6.280 1.00 98.31 161 GLY A C 1
ATOM 1201 O O . GLY A 1 161 ? 13.398 -17.515 -6.868 1.00 98.31 161 GLY A O 1
ATOM 1202 N N . ASN A 1 162 ? 14.192 -15.418 -6.918 1.00 97.38 162 ASN A N 1
ATOM 1203 C CA . ASN A 1 162 ? 13.946 -15.162 -8.333 1.00 97.38 162 ASN A CA 1
ATOM 1204 C C . ASN A 1 162 ? 15.183 -15.474 -9.183 1.00 97.38 162 ASN A C 1
ATOM 1206 O O . ASN A 1 162 ? 16.060 -14.626 -9.350 1.00 97.38 162 ASN A O 1
ATOM 1210 N N . GLY A 1 163 ? 15.273 -16.702 -9.695 1.00 97.38 163 GLY A N 1
ATOM 1211 C CA . GLY A 1 163 ? 16.504 -17.231 -10.288 1.00 97.38 163 GLY A CA 1
ATOM 1212 C C . GLY A 1 163 ? 17.544 -17.636 -9.240 1.00 97.38 163 GLY A C 1
ATOM 1213 O O . GLY A 1 163 ? 18.732 -17.708 -9.546 1.00 97.38 163 GLY A O 1
ATOM 1214 N N . TRP A 1 164 ? 17.107 -17.864 -8.000 1.00 97.00 164 TRP A N 1
ATOM 1215 C CA . TRP A 1 164 ? 17.958 -18.198 -6.863 1.00 97.00 164 TRP A CA 1
ATOM 1216 C C . TRP A 1 164 ? 17.190 -19.065 -5.866 1.00 97.00 164 TRP A C 1
ATOM 1218 O O . TRP A 1 164 ? 16.036 -18.777 -5.5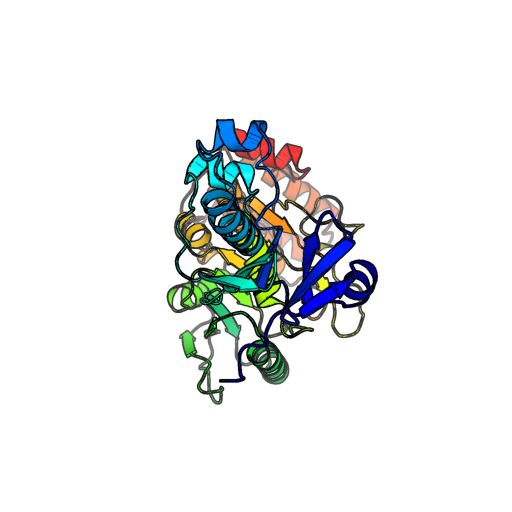65 1.00 97.00 164 TRP A O 1
ATOM 1228 N N . GLN A 1 165 ? 17.828 -20.108 -5.331 1.00 97.00 165 GLN A N 1
ATOM 1229 C CA . GLN A 1 165 ? 17.252 -20.966 -4.295 1.00 97.00 165 GLN A CA 1
ATOM 1230 C C . GLN A 1 165 ? 17.470 -20.330 -2.914 1.00 97.00 165 GLN A C 1
ATOM 1232 O O . GLN A 1 165 ? 18.619 -20.254 -2.472 1.00 97.00 165 GLN A O 1
ATOM 1237 N N . PRO A 1 166 ? 16.405 -19.949 -2.185 1.00 95.81 166 PRO A N 1
ATOM 1238 C CA . PRO A 1 166 ? 16.567 -19.404 -0.847 1.00 95.81 166 PRO A CA 1
ATOM 1239 C C . PRO A 1 166 ? 17.043 -20.461 0.151 1.00 95.81 166 PRO A C 1
ATOM 1241 O O . PRO A 1 166 ? 16.464 -21.548 0.236 1.00 95.81 166 PRO A O 1
ATOM 1244 N N . THR A 1 167 ? 18.086 -20.136 0.916 1.00 94.31 167 THR A N 1
ATOM 1245 C CA . THR A 1 167 ? 18.685 -21.004 1.945 1.00 94.31 167 THR A CA 1
ATOM 1246 C C . THR A 1 167 ? 19.117 -20.191 3.163 1.00 94.31 167 THR A C 1
ATOM 1248 O O . THR A 1 167 ? 19.539 -19.049 3.003 1.00 94.31 167 THR A O 1
ATOM 1251 N N . GLY A 1 168 ? 19.087 -20.789 4.360 1.00 93.88 168 GLY A N 1
ATOM 1252 C CA . GLY A 1 168 ? 19.604 -20.155 5.584 1.00 93.88 168 GLY A CA 1
ATOM 1253 C C . GLY A 1 168 ? 18.728 -19.024 6.133 1.00 93.88 168 GLY A C 1
ATOM 1254 O O . GLY A 1 168 ? 19.245 -18.097 6.748 1.00 93.88 168 GLY A O 1
ATOM 1255 N N . LEU A 1 169 ? 17.419 -19.083 5.883 1.00 95.75 169 LEU A N 1
ATOM 1256 C CA . LEU A 1 169 ? 16.449 -18.082 6.329 1.00 95.75 169 LEU A CA 1
ATOM 1257 C C . LEU A 1 169 ? 15.766 -18.515 7.633 1.00 95.75 169 LEU A C 1
ATOM 1259 O O . LEU A 1 169 ? 15.714 -19.714 7.907 1.00 95.75 169 LEU A O 1
ATOM 1263 N N . PRO A 1 170 ? 15.231 -17.570 8.427 1.00 96.06 170 PRO A N 1
ATOM 1264 C CA . PRO A 1 170 ? 14.473 -17.897 9.632 1.00 96.06 170 PRO A CA 1
ATOM 1265 C C . PRO A 1 170 ? 13.241 -18.767 9.342 1.00 96.06 170 PRO A C 1
ATOM 1267 O O . PRO A 1 170 ? 12.567 -18.562 8.336 1.00 96.06 170 PRO A O 1
ATOM 1270 N N . ASP A 1 171 ? 12.882 -19.657 10.273 1.00 95.62 171 ASP A N 1
ATOM 1271 C CA . ASP A 1 171 ? 11.769 -20.617 10.116 1.00 95.62 171 ASP A CA 1
ATOM 1272 C C . ASP A 1 171 ? 10.395 -19.964 9.883 1.00 95.62 171 ASP A C 1
ATOM 1274 O O . ASP A 1 171 ? 9.481 -20.589 9.345 1.00 95.62 171 ASP A O 1
ATOM 1278 N N . TRP A 1 172 ? 10.229 -18.704 10.291 1.00 96.56 172 TRP A N 1
ATOM 1279 C CA . TRP A 1 172 ? 8.995 -17.941 10.094 1.00 96.56 172 TRP A CA 1
ATOM 1280 C C . TRP A 1 172 ? 8.859 -17.353 8.677 1.00 96.56 172 TRP A C 1
ATOM 1282 O O . TRP A 1 172 ? 7.807 -16.808 8.345 1.00 96.56 172 TRP A O 1
ATOM 1292 N N . VAL A 1 173 ? 9.890 -17.473 7.831 1.00 97.94 173 VAL A N 1
ATOM 1293 C CA . VAL A 1 173 ? 9.881 -17.030 6.432 1.00 97.94 173 VAL A CA 1
ATOM 1294 C C . VAL A 1 173 ? 9.616 -18.226 5.525 1.00 97.94 173 VAL A C 1
ATOM 1296 O O . VAL A 1 173 ? 10.446 -19.126 5.393 1.00 97.94 173 VAL A O 1
ATOM 1299 N N . ARG A 1 174 ? 8.475 -18.225 4.833 1.00 97.75 174 ARG A N 1
ATOM 1300 C CA . ARG A 1 174 ? 8.206 -19.214 3.785 1.00 97.75 174 ARG A CA 1
ATOM 1301 C C . ARG A 1 174 ? 8.932 -18.826 2.511 1.00 97.75 174 ARG A C 1
ATOM 1303 O O . ARG A 1 174 ? 9.006 -17.651 2.161 1.00 97.75 174 ARG A O 1
ATOM 1310 N N . THR A 1 175 ? 9.443 -19.817 1.797 1.00 98.19 175 THR A N 1
ATOM 1311 C CA . THR A 1 175 ? 10.240 -19.586 0.595 1.00 98.19 175 THR A CA 1
ATOM 1312 C C . THR A 1 175 ? 9.581 -20.196 -0.628 1.00 98.19 175 THR A C 1
ATOM 1314 O O . THR A 1 175 ? 8.969 -21.262 -0.566 1.00 98.19 175 THR A O 1
ATOM 1317 N N . VAL A 1 176 ? 9.722 -19.510 -1.756 1.00 98.25 176 VAL A N 1
ATOM 1318 C CA . VAL A 1 176 ? 9.333 -20.016 -3.072 1.00 98.25 176 VAL A CA 1
ATOM 1319 C C . VAL A 1 176 ? 10.542 -19.886 -3.975 1.00 98.25 176 VAL A C 1
ATOM 1321 O O . VAL A 1 176 ? 11.119 -18.808 -4.080 1.00 98.25 176 VAL A O 1
ATOM 1324 N N . HIS A 1 177 ? 10.948 -20.976 -4.613 1.00 98.25 177 HIS A N 1
ATOM 1325 C CA . HIS A 1 177 ? 12.065 -20.960 -5.548 1.00 98.25 177 HIS A CA 1
ATOM 1326 C C . HIS A 1 177 ? 11.550 -20.882 -6.984 1.00 98.25 177 HIS A C 1
ATOM 1328 O O . HIS A 1 177 ? 10.783 -21.736 -7.426 1.00 98.25 177 HIS A O 1
ATOM 1334 N N . LEU A 1 178 ? 12.027 -19.878 -7.715 1.00 98.31 178 LEU A N 1
ATOM 1335 C CA . LEU A 1 178 ? 11.926 -19.790 -9.163 1.00 98.31 178 LEU A CA 1
ATOM 1336 C C . LEU A 1 178 ? 13.305 -20.066 -9.758 1.00 98.31 178 LEU A C 1
ATOM 1338 O O . LEU A 1 178 ? 14.275 -19.385 -9.429 1.00 98.31 178 LEU A O 1
ATOM 1342 N N . SER A 1 179 ? 13.388 -21.053 -10.651 1.00 96.81 179 SER A N 1
ATOM 1343 C CA . SER A 1 179 ? 14.654 -21.483 -11.264 1.00 96.81 179 SER A CA 1
ATOM 1344 C C . SER A 1 179 ? 15.285 -20.433 -12.177 1.00 96.81 179 SER A C 1
ATOM 1346 O O . SER A 1 179 ? 16.469 -20.514 -12.491 1.00 96.81 179 SER A O 1
ATOM 1348 N N . GLU A 1 180 ? 14.499 -19.460 -12.628 1.00 96.81 180 GLU A N 1
ATOM 1349 C CA . GLU A 1 180 ? 14.936 -18.359 -13.477 1.00 96.81 180 GLU A CA 1
ATOM 1350 C C . GLU A 1 180 ? 14.361 -17.032 -12.982 1.00 96.81 180 GLU A C 1
ATOM 1352 O O . GLU A 1 180 ? 13.367 -16.998 -12.255 1.00 96.81 180 GLU A O 1
ATOM 1357 N N . ASN A 1 181 ? 14.993 -15.931 -13.390 1.00 96.75 181 ASN A N 1
ATOM 1358 C CA . ASN A 1 181 ? 14.475 -14.600 -13.117 1.00 96.75 181 ASN A CA 1
ATOM 1359 C C . ASN A 1 181 ? 13.289 -14.303 -14.048 1.00 96.75 181 ASN A C 1
ATOM 1361 O O . ASN A 1 181 ? 13.484 -14.041 -15.235 1.00 96.75 181 ASN A O 1
ATOM 1365 N N . VAL A 1 182 ? 12.074 -14.294 -13.499 1.00 96.75 182 VAL A N 1
ATOM 1366 C CA . VAL A 1 182 ? 10.827 -14.012 -14.241 1.00 96.75 182 VAL A CA 1
ATOM 1367 C C . VAL A 1 182 ? 10.474 -12.516 -14.296 1.00 96.75 182 VAL A C 1
ATOM 1369 O O . VAL A 1 182 ? 9.460 -12.119 -14.870 1.00 96.75 182 VAL A O 1
ATOM 1372 N N . GLY A 1 183 ? 11.321 -11.666 -13.716 1.00 95.12 183 GLY A N 1
ATOM 1373 C CA . GLY A 1 183 ? 11.081 -10.240 -13.526 1.00 95.12 183 GLY A CA 1
ATOM 1374 C C . GLY A 1 183 ? 10.302 -9.908 -12.249 1.00 95.12 183 GLY A C 1
ATOM 1375 O O . GLY A 1 183 ? 9.765 -10.778 -11.564 1.00 95.12 183 GLY A O 1
ATOM 1376 N N . ILE A 1 184 ? 10.243 -8.615 -11.929 1.00 95.19 184 ILE A N 1
ATOM 1377 C CA . ILE A 1 184 ? 9.642 -8.094 -10.691 1.00 95.19 184 ILE A CA 1
ATOM 1378 C C . ILE A 1 184 ? 8.130 -8.365 -10.612 1.00 95.19 184 ILE A C 1
ATOM 1380 O O . ILE A 1 184 ? 7.680 -8.899 -9.596 1.00 95.19 184 ILE A O 1
ATOM 1384 N N . PRO A 1 185 ? 7.322 -8.048 -11.647 1.00 96.62 185 PRO A N 1
ATOM 1385 C CA . PRO A 1 185 ? 5.868 -8.160 -11.551 1.00 96.62 185 PRO A CA 1
ATOM 1386 C C . PRO A 1 185 ? 5.411 -9.613 -11.374 1.00 96.62 185 PRO A C 1
ATOM 1388 O O . PRO A 1 185 ? 4.541 -9.890 -10.551 1.00 96.62 185 PRO A O 1
ATOM 1391 N N . GLU A 1 186 ? 6.019 -10.546 -12.113 1.00 97.81 186 GLU A N 1
ATOM 1392 C CA . GLU A 1 186 ? 5.638 -11.958 -12.045 1.00 97.81 186 GLU A CA 1
ATOM 1393 C C . GLU A 1 186 ? 6.139 -12.628 -10.764 1.00 97.81 186 GLU A C 1
ATOM 1395 O O . GLU A 1 186 ? 5.373 -13.332 -10.111 1.00 97.81 186 GLU A O 1
ATOM 1400 N N . GLY A 1 187 ? 7.365 -12.330 -10.322 1.00 98.00 187 GLY A N 1
ATOM 1401 C CA . GLY A 1 187 ? 7.861 -12.816 -9.034 1.00 98.00 187 GLY A CA 1
ATOM 1402 C C . GLY A 1 187 ? 6.969 -12.375 -7.867 1.00 98.00 187 GLY A C 1
ATOM 1403 O O . GLY A 1 187 ? 6.658 -13.164 -6.974 1.00 98.00 187 GLY A O 1
ATOM 1404 N N . ARG A 1 188 ? 6.463 -11.135 -7.916 1.00 98.31 188 ARG A N 1
ATOM 1405 C CA . ARG A 1 188 ? 5.481 -10.622 -6.950 1.00 98.31 188 ARG A CA 1
ATOM 1406 C C . ARG A 1 188 ? 4.117 -11.303 -7.052 1.00 98.31 188 ARG A C 1
ATOM 1408 O O . ARG A 1 188 ? 3.500 -11.524 -6.015 1.00 98.31 188 ARG A O 1
ATOM 1415 N N . ASN A 1 189 ? 3.640 -11.650 -8.250 1.00 98.50 189 ASN A N 1
ATOM 1416 C CA . ASN A 1 189 ? 2.407 -12.433 -8.411 1.00 98.50 189 ASN A CA 1
ATOM 1417 C C . ASN A 1 189 ? 2.534 -13.824 -7.779 1.00 98.50 189 ASN A C 1
ATOM 1419 O O . ASN A 1 189 ? 1.640 -14.229 -7.040 1.00 98.50 189 ASN A O 1
ATOM 1423 N N . VAL A 1 190 ? 3.651 -14.518 -8.023 1.00 98.50 190 VAL A N 1
ATOM 1424 C CA . VAL A 1 190 ? 3.940 -15.827 -7.416 1.00 98.50 190 VAL A CA 1
ATOM 1425 C C . VAL A 1 190 ? 3.925 -15.719 -5.892 1.00 98.50 190 VAL A C 1
ATOM 1427 O O . VAL A 1 190 ? 3.226 -16.474 -5.222 1.00 98.50 190 VAL A O 1
ATOM 1430 N N . GLY A 1 191 ? 4.627 -14.730 -5.337 1.00 98.31 191 GLY A N 1
ATOM 1431 C CA . GLY A 1 191 ? 4.635 -14.511 -3.893 1.00 98.31 191 GLY A CA 1
ATOM 1432 C C . GLY A 1 191 ? 3.256 -14.157 -3.331 1.00 98.31 191 GLY A C 1
ATOM 1433 O O . GLY A 1 191 ? 2.873 -14.670 -2.286 1.00 98.31 191 GLY A O 1
ATOM 1434 N N . ALA A 1 192 ? 2.472 -13.333 -4.032 1.00 98.44 192 ALA A N 1
ATOM 1435 C CA . ALA A 1 192 ? 1.128 -12.935 -3.607 1.00 98.44 192 ALA A CA 1
ATOM 1436 C C . ALA A 1 192 ? 0.108 -14.087 -3.624 1.00 98.44 192 ALA A C 1
ATOM 1438 O O . ALA A 1 192 ? -0.819 -14.086 -2.806 1.00 98.44 192 ALA A O 1
ATOM 1439 N N . ALA A 1 193 ? 0.276 -15.049 -4.537 1.00 98.19 193 ALA A N 1
ATOM 1440 C CA . ALA A 1 193 ? -0.529 -16.267 -4.595 1.00 98.19 193 ALA A CA 1
ATOM 1441 C C . ALA A 1 193 ? -0.249 -17.197 -3.405 1.00 98.19 193 ALA A C 1
ATOM 1443 O O . ALA A 1 193 ? -1.159 -17.851 -2.903 1.00 98.19 193 ALA A O 1
ATOM 1444 N N . GLU A 1 194 ? 0.997 -17.218 -2.932 1.00 98.00 194 GLU A N 1
ATOM 1445 C CA . GLU A 1 194 ? 1.409 -18.019 -1.781 1.00 98.00 194 GLU A CA 1
ATOM 1446 C C . GLU A 1 194 ? 1.117 -17.328 -0.450 1.00 98.00 194 GLU A C 1
ATOM 1448 O O . GLU A 1 194 ? 0.798 -18.001 0.531 1.00 98.00 194 GLU A O 1
ATOM 1453 N N . ALA A 1 195 ? 1.243 -16.001 -0.390 1.00 97.69 195 ALA A N 1
ATOM 1454 C CA . ALA A 1 195 ? 1.031 -15.212 0.817 1.00 97.69 195 ALA A CA 1
ATOM 1455 C C . ALA A 1 195 ? -0.432 -15.262 1.276 1.00 97.69 195 ALA A C 1
ATOM 1457 O O . ALA A 1 195 ? -1.360 -15.319 0.469 1.00 97.69 195 ALA A O 1
ATOM 1458 N N . ARG A 1 196 ? -0.650 -15.167 2.585 1.00 96.00 196 ARG A N 1
ATOM 1459 C CA . ARG A 1 196 ? -1.953 -15.203 3.259 1.00 96.00 196 ARG A CA 1
ATOM 1460 C C . ARG A 1 196 ? -2.201 -13.886 3.978 1.00 96.00 196 ARG A C 1
ATOM 1462 O O . ARG A 1 196 ? -1.271 -13.226 4.408 1.00 96.00 196 ARG A O 1
ATOM 1469 N N . GLY A 1 197 ? -3.467 -13.526 4.136 1.00 94.94 197 GLY A N 1
ATOM 1470 C CA . GLY A 1 197 ? -3.876 -12.316 4.849 1.00 94.94 197 GLY A CA 1
ATOM 1471 C C . GLY A 1 197 ? -4.778 -11.431 4.007 1.00 94.94 197 GLY A C 1
ATOM 1472 O O . GLY A 1 197 ? -4.747 -11.478 2.779 1.00 94.94 197 GLY A O 1
ATOM 1473 N N . GLU A 1 198 ? -5.623 -10.648 4.661 1.00 95.38 198 GLU A N 1
ATOM 1474 C CA . GLU A 1 198 ? -6.569 -9.749 3.991 1.00 95.38 198 GLU A CA 1
ATOM 1475 C C . GLU A 1 198 ? -5.878 -8.555 3.309 1.00 95.38 198 GLU A C 1
ATOM 1477 O O . GLU A 1 198 ? -6.420 -7.967 2.365 1.00 95.38 198 GLU A O 1
ATOM 1482 N N . LEU A 1 199 ? -4.664 -8.229 3.756 1.00 98.56 199 LEU A N 1
ATOM 1483 C CA . LEU A 1 199 ? -3.778 -7.227 3.177 1.00 98.56 199 LEU A CA 1
ATOM 1484 C C . LEU A 1 199 ? -2.512 -7.904 2.648 1.00 98.56 199 LEU A C 1
ATOM 1486 O O . LEU A 1 199 ? -2.056 -8.910 3.188 1.00 98.56 199 LEU A O 1
ATOM 1490 N N . ILE A 1 200 ? -1.935 -7.334 1.595 1.00 98.81 200 ILE A N 1
ATOM 1491 C CA . ILE A 1 200 ? -0.657 -7.746 1.020 1.00 98.81 200 ILE A CA 1
ATOM 1492 C C . ILE A 1 200 ? 0.307 -6.573 1.156 1.00 98.81 200 ILE A C 1
ATOM 1494 O O . ILE A 1 200 ? -0.025 -5.455 0.763 1.00 98.81 200 ILE A O 1
ATOM 1498 N N . TYR A 1 201 ? 1.492 -6.814 1.701 1.00 98.75 201 TYR A N 1
ATOM 1499 C CA . TYR A 1 201 ? 2.566 -5.830 1.757 1.00 98.75 201 TYR A CA 1
ATOM 1500 C C . TYR A 1 201 ? 3.676 -6.252 0.799 1.00 98.75 201 TYR A C 1
ATOM 1502 O O . TYR A 1 201 ? 4.368 -7.241 1.039 1.00 98.75 201 TYR A O 1
ATOM 1510 N N . PHE A 1 202 ? 3.820 -5.527 -0.310 1.00 98.56 202 PHE A N 1
ATOM 1511 C CA . PHE A 1 202 ? 4.962 -5.713 -1.201 1.00 98.56 202 PHE A CA 1
ATOM 1512 C C . PHE A 1 202 ? 6.153 -4.984 -0.594 1.00 98.56 202 PHE A C 1
ATOM 1514 O O . PHE A 1 202 ? 6.040 -3.799 -0.277 1.00 98.56 202 PHE A O 1
ATOM 1521 N N . TYR A 1 203 ? 7.250 -5.710 -0.396 1.00 97.75 203 TYR A N 1
ATOM 1522 C CA . TYR A 1 203 ? 8.390 -5.242 0.378 1.00 97.75 203 TYR A CA 1
ATOM 1523 C C . TYR A 1 203 ? 9.698 -5.625 -0.310 1.00 97.75 203 TYR A C 1
ATOM 1525 O O . TYR A 1 203 ? 10.045 -6.805 -0.379 1.00 97.75 203 TYR A O 1
ATOM 1533 N N . ASP A 1 204 ? 10.397 -4.627 -0.846 1.00 96.12 204 ASP A N 1
ATOM 1534 C CA . ASP A 1 204 ? 11.710 -4.827 -1.455 1.00 96.12 204 ASP A CA 1
ATOM 1535 C C . ASP A 1 204 ? 12.755 -5.278 -0.418 1.00 96.12 204 ASP A C 1
ATOM 1537 O O . ASP A 1 204 ? 12.700 -4.937 0.766 1.00 96.12 204 ASP A O 1
ATOM 1541 N N . ASP A 1 205 ? 13.707 -6.085 -0.883 1.00 95.25 205 ASP A N 1
ATOM 1542 C CA . ASP A 1 205 ? 14.732 -6.754 -0.075 1.00 95.25 205 ASP A CA 1
ATOM 1543 C C . ASP A 1 205 ? 15.815 -5.813 0.480 1.00 95.25 205 ASP A C 1
ATOM 1545 O O . ASP A 1 205 ? 16.592 -6.217 1.343 1.00 95.25 205 ASP A O 1
ATOM 1549 N N . ASP A 1 206 ? 15.847 -4.563 0.019 1.00 94.94 206 ASP A N 1
ATOM 1550 C CA . ASP A 1 206 ? 16.736 -3.496 0.473 1.00 94.94 206 ASP A CA 1
ATOM 1551 C C . ASP A 1 206 ? 16.025 -2.367 1.234 1.00 94.94 206 ASP A C 1
ATOM 1553 O O . ASP A 1 206 ? 16.648 -1.363 1.599 1.00 94.94 206 ASP A O 1
ATOM 1557 N N . ALA A 1 207 ? 14.742 -2.548 1.545 1.00 96.69 207 ALA A N 1
ATOM 1558 C CA . ALA A 1 207 ? 13.993 -1.648 2.406 1.00 96.69 207 ALA A CA 1
ATOM 1559 C C . ALA A 1 207 ? 14.150 -2.000 3.900 1.00 96.69 207 ALA A C 1
ATOM 1561 O O . ALA A 1 207 ? 14.564 -3.093 4.284 1.00 96.69 207 ALA A O 1
ATOM 1562 N N . SER A 1 208 ? 13.833 -1.047 4.782 1.00 97.31 208 SER A N 1
ATOM 1563 C CA . SER A 1 208 ? 13.756 -1.295 6.230 1.00 97.31 208 SER A CA 1
ATOM 1564 C C . SER A 1 208 ? 12.673 -0.456 6.907 1.00 97.31 208 SER A C 1
ATOM 1566 O O . SER A 1 208 ? 12.418 0.687 6.518 1.00 97.31 208 SER A O 1
ATOM 1568 N N . LEU A 1 209 ? 12.036 -1.013 7.938 1.00 97.81 209 LEU A N 1
ATOM 1569 C CA . LEU A 1 209 ? 10.966 -0.348 8.688 1.00 97.81 209 LEU A CA 1
ATOM 1570 C C . LEU A 1 209 ? 11.548 0.364 9.926 1.00 97.81 209 LEU A C 1
ATOM 1572 O O . LEU A 1 209 ? 12.177 -0.293 10.754 1.00 97.81 209 LEU A O 1
ATOM 1576 N N . PRO A 1 210 ? 11.385 1.695 10.072 1.00 95.50 210 PRO A N 1
ATOM 1577 C CA . PRO A 1 210 ? 12.031 2.453 11.148 1.00 95.50 210 PRO A CA 1
ATOM 1578 C C . PRO A 1 210 ? 11.372 2.281 12.525 1.00 95.50 210 PRO A C 1
ATOM 1580 O O . PRO A 1 210 ? 12.018 2.539 13.539 1.00 95.50 210 PRO A O 1
ATOM 1583 N N . THR A 1 211 ? 10.099 1.882 12.580 1.00 93.62 211 THR A N 1
ATOM 1584 C CA . THR A 1 211 ? 9.330 1.715 13.824 1.00 93.62 211 THR A CA 1
ATOM 1585 C C . THR A 1 211 ? 8.546 0.399 13.805 1.00 93.62 211 THR A C 1
ATOM 1587 O O . THR A 1 211 ? 8.236 -0.104 12.722 1.00 93.62 211 THR A O 1
ATOM 1590 N N . PRO A 1 212 ? 8.202 -0.184 14.969 1.00 93.38 212 PRO A N 1
ATOM 1591 C CA . PRO A 1 212 ? 7.510 -1.476 15.043 1.00 93.38 212 PRO A CA 1
ATOM 1592 C C . PRO A 1 212 ? 6.026 -1.407 14.648 1.00 93.38 212 PRO A C 1
ATOM 1594 O O . PRO A 1 212 ? 5.344 -2.418 14.633 1.00 93.38 212 PRO A O 1
ATOM 1597 N N . ASP A 1 213 ? 5.478 -0.231 14.353 1.00 90.75 213 ASP A N 1
ATOM 1598 C CA . ASP A 1 213 ? 4.050 -0.030 14.097 1.00 90.75 213 ASP A CA 1
ATOM 1599 C C . ASP A 1 213 ? 3.723 0.354 12.645 1.00 90.75 213 ASP A C 1
ATOM 1601 O O . ASP A 1 213 ? 2.567 0.663 12.345 1.00 90.75 213 ASP A O 1
ATOM 1605 N N . VAL A 1 214 ? 4.703 0.331 11.731 1.00 96.81 214 VAL A N 1
ATOM 1606 C CA . VAL A 1 214 ? 4.510 0.745 10.329 1.00 96.81 214 VAL A CA 1
ATOM 1607 C C . VAL A 1 214 ? 3.398 -0.054 9.655 1.00 96.81 214 VAL A C 1
ATOM 1609 O O . VAL A 1 214 ? 2.495 0.537 9.059 1.00 96.81 214 VAL A O 1
ATOM 1612 N N . LEU A 1 215 ? 3.420 -1.385 9.767 1.00 98.00 215 LEU A N 1
ATOM 1613 C CA . LEU A 1 215 ? 2.414 -2.226 9.112 1.00 98.00 215 LEU A CA 1
ATOM 1614 C C . LEU A 1 215 ? 1.021 -2.041 9.712 1.00 98.00 215 LEU A C 1
ATOM 1616 O O . LEU A 1 215 ? 0.046 -1.982 8.965 1.00 98.00 215 LEU A O 1
ATOM 1620 N N . ALA A 1 216 ? 0.922 -1.875 11.033 1.00 91.31 216 ALA A N 1
ATOM 1621 C CA . ALA A 1 216 ? -0.350 -1.598 11.696 1.00 91.31 216 ALA A CA 1
ATOM 1622 C C . ALA A 1 216 ? -0.941 -0.256 11.236 1.00 91.31 216 ALA A C 1
ATOM 1624 O O . ALA A 1 216 ? -2.136 -0.158 10.961 1.00 91.31 216 ALA A O 1
ATOM 1625 N N . ARG A 1 217 ? -0.098 0.773 11.078 1.00 90.19 217 ARG A N 1
ATOM 1626 C CA . ARG A 1 217 ? -0.517 2.092 10.583 1.00 90.19 217 ARG A CA 1
ATOM 1627 C C . ARG A 1 217 ? -0.952 2.050 9.117 1.00 90.19 217 ARG A C 1
ATOM 1629 O O . ARG A 1 217 ? -1.968 2.650 8.779 1.00 90.19 217 ARG A O 1
ATOM 1636 N N . LEU A 1 218 ? -0.243 1.314 8.256 1.00 96.12 218 LEU A N 1
ATOM 1637 C CA . LEU A 1 218 ? -0.662 1.111 6.862 1.00 96.12 218 LEU A CA 1
ATOM 1638 C C . LEU A 1 218 ? -1.986 0.343 6.775 1.00 96.12 218 LEU A C 1
ATOM 1640 O O . LEU A 1 218 ? -2.865 0.722 5.999 1.00 96.12 218 LEU A O 1
ATOM 1644 N N . ALA A 1 219 ? -2.152 -0.690 7.603 1.00 95.56 219 ALA A N 1
ATOM 1645 C CA . ALA A 1 219 ? -3.396 -1.442 7.687 1.00 95.56 219 ALA A CA 1
ATOM 1646 C C . ALA A 1 219 ? -4.558 -0.542 8.119 1.00 95.56 219 ALA A C 1
ATOM 1648 O O . ALA A 1 219 ? -5.603 -0.554 7.473 1.00 95.56 219 ALA A O 1
ATOM 1649 N N . ALA A 1 220 ? -4.358 0.303 9.134 1.00 83.88 220 ALA A N 1
ATOM 1650 C CA . ALA A 1 220 ? -5.363 1.260 9.589 1.00 83.88 220 ALA A CA 1
ATOM 1651 C C . ALA A 1 220 ? -5.800 2.229 8.476 1.00 83.88 220 ALA A C 1
ATOM 1653 O O . ALA A 1 220 ? -6.993 2.480 8.332 1.00 83.88 220 ALA A O 1
ATOM 1654 N N . VAL A 1 221 ? -4.873 2.716 7.637 1.00 86.31 221 VAL A N 1
ATOM 1655 C CA . VAL A 1 221 ? -5.218 3.567 6.479 1.00 86.31 221 VAL A CA 1
ATOM 1656 C C . VAL A 1 221 ? -6.141 2.837 5.503 1.00 86.31 221 VAL A C 1
ATOM 1658 O O . VAL A 1 221 ? -7.122 3.414 5.044 1.00 86.31 221 VAL A O 1
ATOM 1661 N N . ILE A 1 222 ? -5.851 1.574 5.178 1.00 90.75 222 ILE A N 1
ATOM 1662 C CA . ILE A 1 222 ? -6.671 0.795 4.238 1.00 90.75 222 ILE A CA 1
ATOM 1663 C C . ILE A 1 222 ? -8.024 0.438 4.849 1.00 90.75 222 ILE A C 1
ATOM 1665 O O . ILE A 1 222 ? -9.041 0.485 4.162 1.00 90.75 222 ILE A O 1
ATOM 1669 N N . LEU A 1 223 ? -8.041 0.050 6.122 1.00 85.25 223 LEU A N 1
ATOM 1670 C CA . LEU A 1 223 ? -9.236 -0.433 6.808 1.00 85.25 223 LEU A CA 1
ATOM 1671 C C . LEU A 1 223 ? -10.184 0.695 7.234 1.00 85.25 223 LEU A C 1
ATOM 1673 O O . LEU A 1 223 ? -11.355 0.412 7.463 1.00 85.25 223 LEU A O 1
ATOM 1677 N N . ALA A 1 224 ? -9.716 1.949 7.264 1.00 77.06 224 ALA A N 1
ATOM 1678 C CA . ALA A 1 224 ? -10.537 3.114 7.587 1.00 77.06 224 ALA A CA 1
ATOM 1679 C C . ALA A 1 224 ? -11.739 3.291 6.646 1.00 77.06 224 ALA A C 1
ATOM 1681 O O . ALA A 1 224 ? -12.806 3.711 7.087 1.00 77.06 224 ALA A O 1
ATOM 1682 N N . GLU A 1 225 ? -11.586 2.974 5.356 1.00 78.38 225 GLU A N 1
ATOM 1683 C CA . GLU A 1 225 ? -12.682 3.053 4.390 1.00 78.38 225 GLU A CA 1
ATOM 1684 C C . GLU A 1 225 ? -12.673 1.838 3.440 1.00 78.38 225 GLU A C 1
ATOM 1686 O O . GLU A 1 225 ? -11.618 1.423 2.946 1.00 78.38 225 GLU A O 1
ATOM 1691 N N . PRO A 1 226 ? -13.845 1.244 3.142 1.00 81.62 226 PRO A N 1
ATOM 1692 C CA . PRO A 1 226 ? -13.927 -0.011 2.395 1.00 81.62 226 PRO A CA 1
ATOM 1693 C C . PRO A 1 226 ? -13.515 0.105 0.924 1.00 81.62 226 PRO A C 1
ATOM 1695 O O . PRO A 1 226 ? -13.308 -0.924 0.294 1.00 81.62 226 PRO A O 1
ATOM 1698 N N . ASP A 1 227 ? -13.404 1.315 0.370 1.00 88.19 227 ASP A N 1
ATOM 1699 C CA . ASP A 1 227 ? -13.011 1.601 -1.016 1.00 88.19 227 ASP A CA 1
ATOM 1700 C C . ASP A 1 227 ? -11.536 2.029 -1.159 1.00 88.19 227 ASP A C 1
ATOM 1702 O O . ASP A 1 227 ? -11.086 2.356 -2.263 1.00 88.19 227 ASP A O 1
ATOM 1706 N N . ILE A 1 228 ? -10.749 2.003 -0.077 1.00 94.12 228 ILE A N 1
ATOM 1707 C CA . ILE A 1 228 ? -9.294 2.180 -0.144 1.00 94.12 228 ILE A CA 1
ATOM 1708 C C . ILE A 1 228 ? -8.653 0.837 -0.505 1.00 94.12 228 ILE A C 1
ATOM 1710 O O . ILE A 1 228 ? -8.817 -0.168 0.193 1.00 94.12 228 ILE A O 1
ATOM 1714 N N . ALA A 1 229 ? -7.917 0.822 -1.618 1.00 98.12 229 ALA A N 1
ATOM 1715 C CA . ALA A 1 229 ? -7.136 -0.333 -2.042 1.00 98.12 229 ALA A CA 1
ATOM 1716 C C . ALA A 1 229 ? -5.703 -0.263 -1.537 1.00 98.12 229 ALA A C 1
ATOM 1718 O O . ALA A 1 229 ? -5.187 -1.284 -1.112 1.00 98.12 229 ALA A O 1
ATOM 1719 N N . VAL A 1 230 ? -5.049 0.897 -1.612 1.00 98.50 230 VAL A N 1
ATOM 1720 C CA . VAL A 1 230 ? -3.602 1.017 -1.375 1.00 98.50 230 VAL A CA 1
ATOM 1721 C C . VAL A 1 230 ? -3.312 2.078 -0.327 1.00 98.50 230 VAL A C 1
ATOM 1723 O O . VAL A 1 230 ? -3.842 3.185 -0.419 1.00 98.50 230 VAL A O 1
ATOM 1726 N N . ALA A 1 231 ? -2.411 1.757 0.599 1.00 97.44 231 ALA A N 1
ATOM 1727 C CA . ALA A 1 231 ? -1.709 2.723 1.433 1.00 97.44 231 ALA A CA 1
ATOM 1728 C C . ALA A 1 231 ? -0.235 2.784 1.006 1.00 97.44 231 ALA A C 1
ATOM 1730 O O . ALA A 1 231 ? 0.498 1.795 1.093 1.00 97.44 231 ALA A O 1
ATOM 1731 N N . GLN A 1 232 ? 0.188 3.955 0.530 1.00 97.06 232 GLN A N 1
ATOM 1732 C CA . GLN A 1 232 ? 1.559 4.248 0.127 1.00 97.06 232 GLN A CA 1
ATOM 1733 C C . GLN A 1 232 ? 2.269 5.026 1.247 1.00 97.06 232 GLN A C 1
ATOM 1735 O O . GLN A 1 232 ? 1.886 6.174 1.496 1.00 97.06 232 GLN A O 1
ATOM 1740 N N . PRO A 1 233 ? 3.306 4.459 1.892 1.00 96.19 233 PRO A N 1
ATOM 1741 C CA . PRO A 1 233 ? 4.164 5.204 2.811 1.00 96.19 233 PRO A CA 1
ATOM 1742 C C . PRO A 1 233 ? 5.085 6.176 2.064 1.00 96.19 233 PRO A C 1
ATOM 1744 O O . PRO A 1 233 ? 5.284 6.075 0.847 1.00 96.19 233 PRO A O 1
ATOM 1747 N N . ARG A 1 234 ? 5.711 7.087 2.808 1.00 94.06 234 ARG A N 1
ATOM 1748 C CA . ARG A 1 234 ? 6.817 7.914 2.319 1.00 94.06 234 ARG A CA 1
ATOM 1749 C C . ARG A 1 234 ? 8.133 7.142 2.378 1.00 94.06 234 ARG A C 1
ATOM 1751 O O . ARG A 1 234 ? 8.520 6.652 3.434 1.00 94.06 234 ARG A O 1
ATOM 1758 N N . GLY A 1 235 ? 8.831 7.082 1.246 1.00 93.19 235 GLY A N 1
ATOM 1759 C CA . GLY A 1 235 ? 10.196 6.565 1.176 1.00 93.19 235 GLY A CA 1
ATOM 1760 C C . GLY A 1 235 ? 11.220 7.606 1.619 1.00 93.19 235 GLY A C 1
ATOM 1761 O O . GLY A 1 235 ? 11.198 8.738 1.128 1.00 93.19 235 GLY A O 1
ATOM 1762 N N . GLU A 1 236 ? 12.135 7.218 2.499 1.00 93.06 236 GLU A N 1
ATOM 1763 C CA . GLU A 1 236 ? 13.294 8.018 2.901 1.00 93.06 236 GLU A CA 1
ATOM 1764 C C . GLU A 1 236 ? 14.590 7.220 2.765 1.00 93.06 236 GLU A C 1
ATOM 1766 O O . GLU A 1 236 ? 14.594 5.992 2.824 1.00 93.06 236 GLU A O 1
ATOM 1771 N N . ASP A 1 237 ? 15.708 7.910 2.553 1.00 92.06 237 ASP A N 1
ATOM 1772 C CA . ASP A 1 237 ? 17.006 7.247 2.539 1.00 92.06 237 ASP A CA 1
ATOM 1773 C C . ASP A 1 237 ? 17.512 7.055 3.977 1.00 92.06 237 ASP A C 1
ATOM 1775 O O . ASP A 1 237 ? 17.612 8.040 4.716 1.00 92.06 237 ASP A O 1
ATOM 1779 N N . PRO A 1 238 ? 17.914 5.836 4.382 1.00 88.62 238 PRO A N 1
ATOM 1780 C CA . PRO A 1 238 ? 18.378 5.583 5.747 1.00 88.62 238 PRO A CA 1
ATOM 1781 C C . PRO A 1 238 ? 19.674 6.328 6.111 1.00 88.62 238 PRO A C 1
ATOM 1783 O O . PRO A 1 238 ? 20.021 6.406 7.287 1.00 88.62 238 PRO A O 1
ATOM 1786 N N . THR A 1 239 ? 20.411 6.854 5.129 1.00 88.94 239 THR A N 1
ATOM 1787 C CA . THR A 1 239 ? 21.647 7.634 5.310 1.00 88.94 239 THR A CA 1
ATOM 1788 C C . THR A 1 239 ? 21.410 9.147 5.278 1.00 88.94 239 THR A C 1
ATOM 1790 O O . THR A 1 239 ? 22.362 9.919 5.385 1.00 88.94 239 THR A O 1
ATOM 1793 N N . GLY A 1 240 ? 20.156 9.590 5.131 1.00 85.31 240 GLY A N 1
ATOM 1794 C CA . GLY A 1 240 ? 19.788 11.006 5.072 1.00 85.31 240 GLY A CA 1
ATOM 1795 C C . GLY A 1 240 ? 19.983 11.655 3.699 1.00 85.31 240 GLY A C 1
ATOM 1796 O O . GLY A 1 240 ? 19.855 12.875 3.575 1.00 85.31 240 GLY A O 1
ATOM 1797 N N . LYS A 1 241 ? 20.281 10.874 2.649 1.00 87.25 241 LYS A N 1
ATOM 1798 C CA . LYS A 1 241 ? 20.278 11.399 1.276 1.00 87.25 241 LYS A CA 1
ATOM 1799 C C . LYS A 1 241 ? 18.865 11.855 0.884 1.00 87.25 241 LYS A C 1
ATOM 1801 O O . LYS A 1 241 ? 17.885 11.232 1.291 1.00 87.25 241 LYS A O 1
ATOM 1806 N N . PRO A 1 242 ? 18.729 12.905 0.055 1.00 85.56 242 PRO A N 1
ATOM 1807 C CA . PRO A 1 242 ? 17.424 13.298 -0.453 1.00 85.56 242 PRO A CA 1
ATOM 1808 C C . PRO A 1 242 ? 16.768 12.151 -1.224 1.00 85.56 242 PRO A C 1
ATOM 1810 O O . PRO A 1 242 ? 17.297 11.692 -2.239 1.00 85.56 242 PRO A O 1
ATOM 1813 N N . ALA A 1 243 ? 15.596 11.724 -0.755 1.00 85.56 243 ALA A N 1
ATOM 1814 C CA . ALA A 1 243 ? 14.797 10.724 -1.442 1.00 85.56 243 ALA A CA 1
ATOM 1815 C C . ALA A 1 243 ? 14.417 11.211 -2.857 1.00 85.56 243 ALA A C 1
ATOM 1817 O O . ALA A 1 243 ? 14.101 12.394 -3.052 1.00 85.56 243 ALA A O 1
ATOM 1818 N N . PRO A 1 244 ? 14.409 10.327 -3.871 1.00 85.50 244 PRO A N 1
ATOM 1819 C CA . PRO A 1 244 ? 13.973 10.680 -5.208 1.00 85.50 244 PRO A CA 1
ATOM 1820 C C . PRO A 1 244 ? 12.554 11.257 -5.207 1.00 85.50 244 PRO A C 1
ATOM 1822 O O . PRO A 1 244 ? 11.604 10.617 -4.767 1.00 85.50 244 PRO A O 1
ATOM 1825 N N . ARG A 1 245 ? 12.367 12.427 -5.829 1.00 85.19 245 ARG A N 1
ATOM 1826 C CA . ARG A 1 245 ? 11.036 13.061 -5.982 1.00 85.19 245 ARG A CA 1
ATOM 1827 C C . ARG A 1 245 ? 10.012 12.151 -6.675 1.00 85.19 245 ARG A C 1
ATOM 1829 O O . ARG A 1 245 ? 8.815 12.287 -6.463 1.00 85.19 245 ARG A O 1
ATOM 1836 N N . ARG A 1 246 ? 10.493 11.187 -7.471 1.00 84.31 246 ARG A N 1
ATOM 1837 C CA . ARG A 1 246 ? 9.702 10.116 -8.103 1.00 84.31 246 ARG A CA 1
ATOM 1838 C C . ARG A 1 246 ? 9.157 9.063 -7.126 1.00 84.31 246 ARG A C 1
ATOM 1840 O O . ARG A 1 246 ? 8.601 8.081 -7.592 1.00 84.31 246 ARG A O 1
ATOM 1847 N N . TRP A 1 247 ? 9.368 9.193 -5.821 1.00 86.31 247 TRP A N 1
ATOM 1848 C CA . TRP A 1 247 ? 8.707 8.357 -4.815 1.00 86.31 247 TRP A CA 1
ATOM 1849 C C . TRP A 1 247 ? 7.444 9.015 -4.263 1.00 86.31 247 TRP A C 1
ATOM 1851 O O . TRP A 1 247 ? 6.612 8.327 -3.686 1.00 86.31 247 TRP A O 1
ATOM 1861 N N . VAL A 1 248 ? 7.266 10.326 -4.473 1.00 86.50 248 VAL A N 1
ATOM 1862 C CA . VAL A 1 248 ? 6.063 11.051 -4.052 1.00 86.50 248 VAL A CA 1
ATOM 1863 C C . VAL A 1 248 ? 4.962 10.820 -5.093 1.00 86.50 248 VAL A C 1
ATOM 1865 O O . VAL A 1 248 ? 5.063 11.349 -6.205 1.00 86.50 248 VAL A O 1
ATOM 1868 N N . PRO A 1 249 ? 3.887 10.076 -4.773 1.00 85.25 249 PRO A N 1
ATOM 1869 C CA . PRO A 1 249 ? 2.893 9.614 -5.742 1.00 85.25 249 PRO A CA 1
ATOM 1870 C C . PRO A 1 249 ? 1.843 10.685 -6.105 1.00 85.25 249 PRO A C 1
ATOM 1872 O O . PRO A 1 249 ? 0.663 10.407 -6.334 1.00 85.25 249 PRO A O 1
ATOM 1875 N N . ARG A 1 250 ? 2.254 11.954 -6.129 1.00 82.56 250 ARG A N 1
ATOM 1876 C CA . ARG A 1 250 ? 1.379 13.126 -6.263 1.00 82.56 250 ARG A CA 1
ATOM 1877 C C . ARG A 1 250 ? 1.767 13.943 -7.492 1.00 82.56 250 ARG A C 1
ATOM 1879 O O . ARG A 1 250 ? 2.763 13.665 -8.165 1.00 82.56 250 ARG A O 1
ATOM 1886 N N . PHE A 1 251 ? 0.918 14.896 -7.867 1.00 76.00 251 PHE A N 1
ATOM 1887 C CA . PHE A 1 251 ? 1.249 15.826 -8.947 1.00 76.00 251 PHE A CA 1
ATOM 1888 C C . PHE A 1 251 ? 2.342 16.798 -8.502 1.00 76.00 251 PHE A C 1
ATOM 1890 O O . PHE A 1 251 ? 3.385 16.886 -9.148 1.00 76.00 251 PHE A O 1
ATOM 1897 N N . ASP A 1 252 ? 2.128 17.458 -7.365 1.00 74.12 252 ASP A N 1
ATOM 1898 C CA . ASP A 1 252 ? 3.169 18.243 -6.722 1.00 74.12 252 ASP A CA 1
ATOM 1899 C C . ASP A 1 252 ? 4.149 17.309 -6.005 1.00 74.12 252 ASP A C 1
ATOM 1901 O O . ASP A 1 252 ? 3.832 16.697 -4.989 1.00 74.12 252 ASP A O 1
ATOM 1905 N N . VAL A 1 253 ? 5.336 17.172 -6.589 1.00 77.94 253 VAL A N 1
ATOM 1906 C CA . VAL A 1 253 ? 6.448 16.380 -6.046 1.00 77.94 253 VAL A CA 1
ATOM 1907 C C . VAL A 1 253 ? 7.457 17.255 -5.292 1.00 77.94 253 VAL A C 1
ATOM 1909 O O . VAL A 1 253 ? 8.590 16.830 -5.061 1.00 77.94 253 VAL A O 1
ATOM 1912 N N . SER A 1 254 ? 7.137 18.530 -5.036 1.00 70.06 254 SER A N 1
ATOM 1913 C CA . SER A 1 254 ? 7.959 19.442 -4.225 1.00 70.06 254 SER A CA 1
ATOM 1914 C C . SER A 1 254 ? 7.671 19.311 -2.733 1.00 70.06 254 SER A C 1
ATOM 1916 O O . SER A 1 254 ? 8.608 19.395 -1.943 1.00 70.06 254 SER A O 1
ATOM 1918 N N . ASP A 1 255 ? 6.425 19.005 -2.370 1.00 68.75 255 ASP A N 1
ATOM 1919 C CA . ASP A 1 255 ? 6.009 18.734 -0.998 1.00 68.75 255 ASP A CA 1
ATOM 1920 C C . ASP A 1 255 ? 5.738 17.236 -0.788 1.00 68.75 255 ASP A C 1
ATOM 1922 O O . ASP A 1 255 ? 4.656 16.715 -1.065 1.00 68.75 255 ASP A O 1
ATOM 1926 N N . GLY A 1 256 ? 6.746 16.523 -0.280 1.00 67.12 256 GLY A N 1
ATOM 1927 C CA . GLY A 1 256 ? 6.622 15.109 0.084 1.00 67.12 256 GLY A CA 1
ATOM 1928 C C . GLY A 1 256 ? 5.731 14.846 1.306 1.00 67.12 256 GLY A C 1
ATOM 1929 O O . GLY A 1 256 ? 5.489 13.679 1.611 1.00 67.12 256 GLY A O 1
ATOM 1930 N N . GLY A 1 257 ? 5.261 15.891 2.002 1.00 73.69 257 GLY A N 1
ATOM 1931 C CA . GLY A 1 257 ? 4.420 15.817 3.200 1.00 73.69 257 GLY A CA 1
ATOM 1932 C C . GLY A 1 257 ? 2.914 15.918 2.941 1.00 73.69 257 GLY A C 1
ATOM 1933 O O . GLY A 1 257 ? 2.125 15.682 3.855 1.00 73.69 257 GLY A O 1
ATOM 1934 N N . ALA A 1 258 ? 2.487 16.233 1.715 1.00 79.56 258 ALA A N 1
ATOM 1935 C CA . ALA A 1 258 ? 1.072 16.397 1.391 1.00 79.56 258 ALA A CA 1
ATOM 1936 C C . ALA A 1 258 ? 0.340 15.046 1.264 1.00 79.56 258 ALA A C 1
ATOM 1938 O O . ALA A 1 258 ? 0.375 14.398 0.212 1.00 79.56 258 ALA A O 1
ATOM 1939 N N . ALA A 1 259 ? -0.360 14.643 2.329 1.00 85.19 259 ALA A N 1
ATOM 1940 C CA . ALA A 1 259 ? -1.184 13.433 2.366 1.00 85.19 259 ALA A CA 1
ATOM 1941 C C . ALA A 1 259 ? -2.371 13.481 1.383 1.00 85.19 259 ALA A C 1
ATOM 1943 O O . ALA A 1 259 ? -2.802 14.551 0.940 1.00 85.19 259 ALA A O 1
ATOM 1944 N N . GLY A 1 260 ? -2.935 12.311 1.068 1.00 84.75 260 GLY A N 1
ATOM 1945 C CA . GLY A 1 260 ? -4.219 12.191 0.370 1.00 84.75 260 GLY A CA 1
ATOM 1946 C C . GLY A 1 260 ? -4.202 11.282 -0.857 1.00 84.75 260 GLY A C 1
ATOM 1947 O O . GLY A 1 260 ? -3.295 10.478 -1.055 1.00 84.75 260 GLY A O 1
ATOM 1948 N N . GLU A 1 261 ? -5.239 11.398 -1.688 1.00 89.50 261 GLU A N 1
ATOM 1949 C CA . GLU A 1 261 ? -5.485 10.467 -2.797 1.00 89.50 261 GLU A CA 1
ATOM 1950 C C . GLU A 1 261 ? -4.414 10.546 -3.897 1.00 89.50 261 GLU A C 1
ATOM 1952 O O . GLU A 1 261 ? -4.209 11.581 -4.526 1.00 89.50 261 GLU A O 1
ATOM 1957 N N . ALA A 1 262 ? -3.736 9.444 -4.171 1.00 90.88 262 ALA A N 1
ATOM 1958 C CA . ALA A 1 262 ? -2.771 9.313 -5.250 1.00 90.88 262 ALA A CA 1
ATOM 1959 C C . ALA A 1 262 ? -3.391 8.651 -6.493 1.00 90.88 262 ALA A C 1
ATOM 1961 O O . ALA A 1 262 ? -4.448 8.026 -6.444 1.00 90.88 262 ALA A O 1
ATOM 1962 N N . THR A 1 263 ? -2.723 8.797 -7.637 1.00 87.75 263 THR A N 1
ATOM 1963 C CA . THR A 1 263 ? -3.144 8.195 -8.926 1.00 87.75 263 THR A CA 1
ATOM 1964 C C . THR A 1 263 ? -2.177 7.131 -9.440 1.00 87.75 263 THR A C 1
ATOM 1966 O O . THR A 1 263 ? -2.417 6.502 -10.469 1.00 87.75 263 THR A O 1
ATOM 1969 N N . TRP A 1 264 ? -1.081 6.946 -8.718 1.00 90.00 264 TRP A N 1
ATOM 1970 C CA . TRP A 1 264 ? -0.056 5.927 -8.883 1.00 90.00 264 TRP A CA 1
ATOM 1971 C C . TRP A 1 264 ? 0.576 5.706 -7.507 1.00 90.00 264 TRP A C 1
ATOM 1973 O O . TRP A 1 264 ? 0.176 6.351 -6.539 1.00 90.00 264 TRP A O 1
ATOM 1983 N N . PHE A 1 265 ? 1.525 4.793 -7.391 1.00 91.81 265 PHE A N 1
ATOM 1984 C CA . PHE A 1 265 ? 2.219 4.526 -6.137 1.00 91.81 265 PHE A CA 1
ATOM 1985 C C . PHE A 1 265 ? 3.641 4.055 -6.436 1.00 91.81 265 PHE A C 1
ATOM 1987 O O . PHE A 1 265 ? 3.953 3.660 -7.563 1.00 91.81 265 PHE A O 1
ATOM 1994 N N . TRP A 1 266 ? 4.518 4.168 -5.447 1.00 91.75 266 TRP A N 1
ATOM 1995 C CA . TRP A 1 266 ? 5.896 3.732 -5.565 1.00 91.75 266 TRP A CA 1
ATOM 1996 C C . TRP A 1 266 ? 5.973 2.240 -5.248 1.00 91.75 266 TRP A C 1
ATOM 1998 O O . TRP A 1 266 ? 5.609 1.776 -4.175 1.00 91.75 266 TRP A O 1
ATOM 2008 N N . GLU A 1 267 ? 6.428 1.473 -6.230 1.00 92.12 267 GLU A N 1
ATOM 2009 C CA . GLU A 1 267 ? 6.249 0.024 -6.243 1.00 92.12 267 GLU A CA 1
ATOM 2010 C C . GLU A 1 267 ? 7.154 -0.723 -5.260 1.00 92.12 267 GLU A C 1
ATOM 2012 O O . GLU A 1 267 ? 6.898 -1.901 -5.047 1.00 92.12 267 GLU A O 1
ATOM 2017 N N . ALA A 1 268 ? 8.200 -0.105 -4.701 1.00 90.88 268 ALA A N 1
ATOM 2018 C CA . ALA A 1 268 ? 9.157 -0.815 -3.847 1.00 90.88 268 ALA A CA 1
ATOM 2019 C C . ALA A 1 268 ? 8.535 -1.265 -2.522 1.00 90.88 268 ALA A C 1
ATOM 2021 O O . ALA A 1 268 ? 8.770 -2.376 -2.058 1.00 90.88 268 ALA A O 1
ATOM 2022 N N . VAL A 1 269 ? 7.722 -0.391 -1.920 1.00 94.69 269 VAL A N 1
ATOM 2023 C CA . VAL A 1 269 ? 7.081 -0.637 -0.628 1.00 94.69 269 VAL A CA 1
ATOM 2024 C C . VAL A 1 269 ? 5.701 0.002 -0.579 1.00 94.69 269 VAL A C 1
ATOM 2026 O O . VAL A 1 269 ? 5.557 1.226 -0.646 1.00 94.69 269 VAL A O 1
ATOM 2029 N N . PHE A 1 270 ? 4.668 -0.829 -0.463 1.00 98.06 270 PHE A N 1
ATOM 2030 C CA . PHE A 1 270 ? 3.290 -0.386 -0.257 1.00 98.06 270 PHE A CA 1
ATOM 2031 C C . PHE A 1 270 ? 2.415 -1.536 0.241 1.00 98.06 270 PHE A C 1
ATOM 2033 O O . PHE A 1 270 ? 2.700 -2.713 0.006 1.00 98.06 270 PHE A O 1
ATOM 2040 N N . MET A 1 271 ? 1.317 -1.185 0.909 1.00 98.75 271 MET A N 1
ATOM 2041 C CA . MET A 1 271 ? 0.300 -2.147 1.320 1.00 98.75 271 MET A CA 1
ATOM 2042 C C . MET A 1 271 ? -0.919 -2.040 0.409 1.00 98.75 271 MET A C 1
ATOM 2044 O O . MET A 1 271 ? -1.344 -0.938 0.059 1.00 98.75 271 MET A O 1
ATOM 2048 N N . ILE A 1 272 ? -1.493 -3.181 0.037 1.00 98.81 272 ILE A N 1
ATOM 2049 C CA . ILE A 1 272 ? -2.691 -3.273 -0.791 1.00 98.81 272 ILE A CA 1
ATOM 2050 C C . ILE A 1 272 ? -3.702 -4.255 -0.204 1.00 98.81 272 ILE A C 1
ATOM 2052 O O . ILE A 1 272 ? -3.354 -5.317 0.302 1.00 98.81 272 ILE A O 1
ATOM 2056 N N . ARG A 1 273 ? -4.985 -3.922 -0.308 1.00 98.31 273 ARG A N 1
ATOM 2057 C CA . ARG A 1 273 ? -6.100 -4.813 -0.000 1.00 98.31 273 ARG A CA 1
ATOM 2058 C C . ARG A 1 273 ? -6.090 -6.002 -0.962 1.00 98.31 273 ARG A C 1
ATOM 2060 O O . ARG A 1 273 ? -6.182 -5.807 -2.177 1.00 98.31 273 ARG A O 1
ATOM 2067 N N . ARG A 1 274 ? -6.048 -7.231 -0.434 1.00 98.44 274 ARG A N 1
ATOM 2068 C CA . ARG A 1 274 ? -6.005 -8.459 -1.249 1.00 98.44 274 ARG A CA 1
ATOM 2069 C C . ARG A 1 274 ? -7.151 -8.522 -2.252 1.00 98.44 274 ARG A C 1
ATOM 2071 O O . ARG A 1 274 ? -6.911 -8.736 -3.435 1.00 98.44 274 ARG A O 1
ATOM 2078 N N . SER A 1 275 ? -8.378 -8.266 -1.797 1.00 97.44 275 SER A N 1
ATOM 2079 C CA . SER A 1 275 ? -9.560 -8.323 -2.664 1.00 97.44 275 SER A CA 1
ATOM 2080 C C . SER A 1 275 ? -9.478 -7.342 -3.836 1.00 97.44 275 SER A C 1
ATOM 2082 O O . SER A 1 275 ? -9.887 -7.687 -4.941 1.00 97.44 275 SER A O 1
ATOM 2084 N N . ALA A 1 276 ? -8.894 -6.155 -3.635 1.00 98.31 276 ALA A N 1
ATOM 2085 C CA . ALA A 1 276 ? -8.676 -5.187 -4.705 1.00 98.31 276 ALA A CA 1
ATOM 2086 C C . ALA A 1 276 ? -7.610 -5.676 -5.699 1.00 98.31 276 ALA A C 1
ATOM 2088 O O . ALA A 1 276 ? -7.827 -5.599 -6.908 1.00 98.31 276 ALA A O 1
ATOM 2089 N N . PHE A 1 277 ? -6.488 -6.214 -5.203 1.00 98.62 277 PHE A N 1
ATOM 2090 C CA . PHE A 1 277 ? -5.413 -6.780 -6.028 1.00 98.62 277 PHE A CA 1
ATOM 2091 C C . PHE A 1 277 ? -5.907 -7.951 -6.894 1.00 98.62 277 PHE A C 1
ATOM 2093 O O . PHE A 1 277 ? -5.666 -7.980 -8.103 1.00 98.62 277 PHE A O 1
ATOM 2100 N N . GLU A 1 278 ? -6.658 -8.878 -6.300 1.00 98.06 278 GLU A N 1
ATOM 2101 C CA . GLU A 1 278 ? -7.228 -10.041 -6.984 1.00 98.06 278 GLU A CA 1
ATOM 2102 C C . GLU A 1 278 ? -8.315 -9.636 -7.990 1.00 98.06 278 GLU A C 1
ATOM 2104 O O . GLU A 1 278 ? -8.301 -10.107 -9.129 1.00 98.06 278 GLU A O 1
ATOM 2109 N N . GLN A 1 279 ? -9.199 -8.694 -7.635 1.00 97.69 279 GLN A N 1
ATOM 2110 C CA . GLN A 1 279 ? -10.252 -8.193 -8.528 1.00 97.69 279 GLN A CA 1
ATOM 2111 C C . GLN A 1 279 ? -9.688 -7.651 -9.848 1.00 97.69 279 GLN A C 1
ATOM 2113 O O . GLN A 1 279 ? -10.254 -7.886 -10.921 1.00 97.69 279 GLN A O 1
ATOM 2118 N N . VAL A 1 280 ? -8.579 -6.909 -9.788 1.00 97.06 280 VAL A N 1
ATOM 2119 C CA . VAL A 1 280 ? -7.966 -6.324 -10.987 1.00 97.06 280 VAL A CA 1
ATOM 2120 C C . VAL A 1 280 ? -7.035 -7.289 -11.723 1.00 97.06 280 VAL A C 1
ATOM 2122 O O . VAL A 1 280 ? -6.584 -6.952 -12.821 1.00 97.06 280 VAL A O 1
ATOM 2125 N N . GLY A 1 281 ? -6.786 -8.483 -11.174 1.00 96.31 281 GLY A N 1
ATOM 2126 C CA . GLY A 1 281 ? -5.963 -9.532 -11.779 1.00 96.31 281 GLY A CA 1
ATOM 2127 C C . GLY A 1 281 ? -4.462 -9.400 -11.515 1.00 96.31 281 GLY A C 1
ATOM 2128 O O . GLY A 1 281 ? -3.670 -9.804 -12.360 1.00 96.31 281 GLY A O 1
ATOM 2129 N N . GLY A 1 282 ? -4.072 -8.797 -10.389 1.00 96.81 282 GLY A N 1
ATOM 2130 C CA . GLY A 1 282 ? -2.680 -8.720 -9.945 1.00 96.81 282 GLY A CA 1
ATOM 2131 C C . GLY A 1 282 ? -1.770 -7.843 -10.811 1.00 96.81 282 GLY A C 1
ATOM 2132 O O . GLY A 1 282 ? -2.224 -6.905 -11.479 1.00 96.81 282 GLY A O 1
ATOM 2133 N N . TRP A 1 283 ? -0.467 -8.116 -10.785 1.00 97.25 283 TRP A N 1
ATOM 2134 C CA . TRP A 1 283 ? 0.530 -7.415 -11.596 1.00 97.25 283 TRP A CA 1
ATOM 2135 C C . TRP A 1 283 ? 0.532 -7.892 -13.057 1.00 97.25 283 TRP A C 1
ATOM 2137 O O . TRP A 1 283 ? 0.256 -9.063 -13.324 1.00 97.25 283 TRP A O 1
ATOM 2147 N N . PRO A 1 284 ? 0.902 -7.035 -14.031 1.00 95.88 284 PRO A N 1
ATOM 2148 C CA . PRO A 1 284 ? 1.119 -7.467 -15.409 1.00 95.88 284 PRO A CA 1
ATOM 2149 C C . PRO A 1 284 ? 2.463 -8.209 -15.537 1.00 95.88 284 PRO A C 1
ATOM 2151 O O . PRO A 1 284 ? 3.451 -7.627 -15.982 1.00 95.88 284 PRO A O 1
ATOM 2154 N N . GLY A 1 285 ? 2.499 -9.490 -15.156 1.00 94.69 285 GLY A N 1
ATOM 2155 C CA . GLY A 1 285 ? 3.703 -10.336 -15.082 1.00 94.69 285 GLY A CA 1
ATOM 2156 C C . GLY A 1 285 ? 4.676 -10.200 -16.258 1.00 94.69 285 GLY A C 1
ATOM 2157 O O . GLY A 1 285 ? 5.879 -10.010 -16.081 1.00 94.69 285 GLY A O 1
ATOM 2158 N N . GLN A 1 286 ? 4.139 -10.157 -17.479 1.00 93.12 286 GLN A N 1
ATOM 2159 C CA . GLN A 1 286 ? 4.909 -10.058 -18.720 1.00 93.12 286 GLN A CA 1
ATOM 2160 C C . GLN A 1 286 ? 5.735 -8.766 -18.870 1.00 93.12 286 GLN A C 1
ATOM 2162 O O . GLN A 1 286 ? 6.582 -8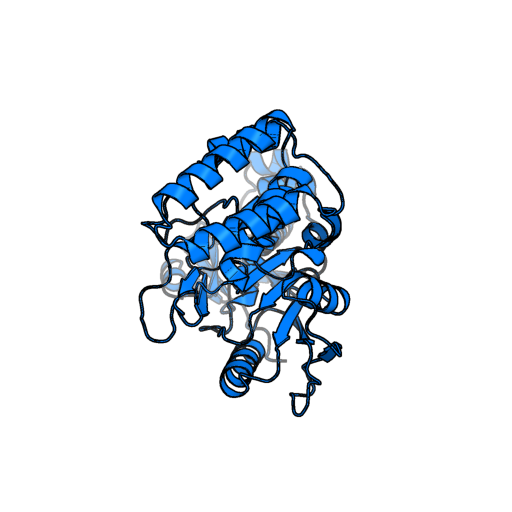.681 -19.760 1.00 93.12 286 GLN A O 1
ATOM 2167 N N . PHE A 1 287 ? 5.501 -7.745 -18.036 1.00 93.94 287 PHE A N 1
ATOM 2168 C CA . PHE A 1 287 ? 6.240 -6.479 -18.082 1.00 93.94 287 PHE A CA 1
ATOM 2169 C C . PHE A 1 287 ? 7.705 -6.649 -17.700 1.00 93.94 287 PHE A C 1
ATOM 2171 O O . PHE A 1 287 ? 8.526 -5.870 -18.192 1.00 93.94 287 PHE A O 1
ATOM 2178 N N . PHE A 1 288 ? 8.037 -7.677 -16.913 1.00 92.50 288 PHE A N 1
ATOM 2179 C CA . PHE A 1 288 ? 9.369 -7.990 -16.388 1.00 92.50 288 PHE A CA 1
ATOM 2180 C C . PHE A 1 288 ? 9.964 -6.913 -15.457 1.00 92.50 288 PHE A C 1
ATOM 2182 O O . PHE A 1 288 ? 10.474 -7.243 -14.393 1.00 92.50 288 PHE A O 1
ATOM 2189 N N . PHE A 1 289 ? 9.905 -5.635 -15.833 1.00 89.44 289 PHE A N 1
ATOM 2190 C CA . PHE A 1 289 ? 10.421 -4.491 -15.084 1.00 89.44 289 PHE A CA 1
ATOM 2191 C C . PHE A 1 289 ? 9.857 -3.171 -15.639 1.00 89.44 289 PHE A C 1
ATOM 2193 O O . PHE A 1 289 ? 9.796 -3.019 -16.854 1.00 89.44 289 PHE A O 1
ATOM 2200 N N . ALA A 1 290 ? 9.565 -2.190 -14.789 1.00 89.75 290 ALA A N 1
ATOM 2201 C CA . ALA A 1 290 ? 9.079 -0.842 -15.115 1.00 89.75 290 ALA A CA 1
ATOM 2202 C C . ALA A 1 290 ? 7.662 -0.733 -15.730 1.00 89.75 290 ALA A C 1
ATOM 2204 O O . ALA A 1 290 ? 7.301 -1.421 -16.687 1.00 89.75 290 ALA A O 1
ATOM 2205 N N . HIS A 1 291 ? 6.916 0.281 -15.265 1.00 93.00 291 HIS A N 1
ATOM 2206 C CA . HIS A 1 291 ? 5.532 0.641 -15.641 1.00 93.00 291 HIS A CA 1
ATOM 2207 C C . HIS A 1 291 ? 4.426 -0.303 -15.139 1.00 93.00 291 HIS A C 1
ATOM 2209 O O . HIS A 1 291 ? 3.248 -0.051 -15.405 1.00 93.00 291 HIS A O 1
ATOM 2215 N N . GLU A 1 292 ? 4.761 -1.354 -14.401 1.00 94.00 292 GLU A N 1
ATOM 2216 C CA . GLU A 1 292 ? 3.811 -2.310 -13.829 1.00 94.00 292 GLU A CA 1
ATOM 2217 C C . GLU A 1 292 ? 2.832 -1.672 -12.834 1.00 94.00 292 GLU A C 1
ATOM 2219 O O . GLU A 1 292 ? 1.659 -2.042 -12.798 1.00 94.00 292 GLU A O 1
ATOM 2224 N N . GLY A 1 293 ? 3.271 -0.681 -12.065 1.00 94.56 293 GLY A N 1
ATOM 2225 C CA . GLY A 1 293 ? 2.480 0.027 -11.063 1.00 94.56 293 GLY A CA 1
ATOM 2226 C C . GLY A 1 293 ? 1.609 1.110 -11.661 1.00 94.56 293 GLY A C 1
ATOM 2227 O O . GLY A 1 293 ? 0.526 1.346 -11.140 1.00 94.56 293 GLY A O 1
ATOM 2228 N N . ILE A 1 294 ? 1.986 1.701 -12.801 1.00 94.00 294 ILE A N 1
ATOM 2229 C CA . ILE A 1 294 ? 1.063 2.559 -13.564 1.00 94.00 294 ILE A CA 1
ATOM 2230 C C . ILE A 1 294 ? -0.101 1.711 -14.089 1.00 94.00 294 ILE A C 1
ATOM 2232 O O . ILE A 1 294 ? -1.258 2.097 -13.939 1.00 94.00 294 ILE A O 1
ATOM 2236 N N . ASP A 1 295 ? 0.195 0.539 -14.663 1.00 96.19 295 ASP A N 1
ATOM 2237 C CA . ASP A 1 295 ? -0.828 -0.404 -15.132 1.00 96.19 295 ASP A CA 1
ATOM 2238 C C . ASP A 1 295 ? -1.753 -0.851 -13.988 1.00 96.19 295 ASP A C 1
ATOM 2240 O O . ASP A 1 295 ? -2.976 -0.789 -14.128 1.00 96.19 295 ASP A O 1
ATOM 2244 N N . LEU A 1 296 ? -1.185 -1.254 -12.845 1.00 97.19 296 LEU A N 1
ATOM 2245 C CA . LEU A 1 296 ? -1.957 -1.671 -11.675 1.00 97.19 296 LEU A CA 1
ATOM 2246 C C . LEU A 1 296 ? -2.782 -0.517 -11.085 1.00 97.19 296 LEU A C 1
ATOM 2248 O O . LEU A 1 296 ? -3.980 -0.684 -10.858 1.00 97.19 296 LEU A O 1
ATOM 2252 N N . ALA A 1 297 ? -2.193 0.666 -10.901 1.00 96.19 297 ALA A N 1
ATOM 2253 C CA . ALA A 1 297 ? -2.891 1.834 -10.370 1.00 96.19 297 ALA A CA 1
ATOM 2254 C C . ALA A 1 297 ? -4.077 2.243 -11.247 1.00 96.19 297 ALA A C 1
ATOM 2256 O O . ALA A 1 297 ? -5.170 2.479 -10.737 1.00 96.19 297 ALA A O 1
ATOM 2257 N N . TRP A 1 298 ? -3.905 2.277 -12.569 1.00 96.44 298 TRP A N 1
ATOM 2258 C CA . TRP A 1 298 ? -4.993 2.627 -13.480 1.00 96.44 298 TRP A CA 1
ATOM 2259 C C . TRP A 1 298 ? -6.142 1.624 -13.431 1.00 96.44 298 TRP A C 1
ATOM 2261 O O . TRP A 1 298 ? -7.300 2.041 -13.411 1.00 96.44 298 TRP A O 1
ATOM 2271 N N . ARG A 1 299 ? -5.845 0.322 -13.351 1.00 97.38 299 ARG A N 1
ATOM 2272 C CA . ARG A 1 299 ? -6.880 -0.709 -13.190 1.00 97.38 299 ARG A CA 1
ATOM 2273 C C . ARG A 1 299 ? -7.610 -0.595 -11.851 1.00 97.38 299 ARG A C 1
ATOM 2275 O O . ARG A 1 299 ? -8.827 -0.745 -11.826 1.00 97.38 299 ARG A O 1
ATOM 2282 N N . LEU A 1 300 ? -6.903 -0.284 -10.762 1.00 97.81 300 LEU A N 1
ATOM 2283 C CA . LEU A 1 300 ? -7.513 -0.048 -9.447 1.00 97.81 300 LEU A CA 1
ATOM 2284 C C . LEU A 1 300 ? -8.451 1.164 -9.470 1.00 97.81 300 LEU A C 1
ATOM 2286 O O . LEU A 1 300 ? -9.606 1.057 -9.060 1.00 97.81 300 LEU A O 1
ATOM 2290 N N . VAL A 1 301 ? -7.983 2.299 -9.998 1.00 96.81 301 VAL A N 1
ATOM 2291 C CA . VAL A 1 301 ? -8.779 3.535 -10.072 1.00 96.81 301 VAL A CA 1
ATOM 2292 C C . VAL A 1 301 ? -10.009 3.344 -10.966 1.00 96.81 301 VAL A C 1
ATOM 2294 O O . VAL A 1 301 ? -11.083 3.853 -10.632 1.00 96.81 301 VAL A O 1
ATOM 2297 N N . ASP A 1 302 ? -9.880 2.600 -12.071 1.00 97.56 302 ASP A N 1
ATOM 2298 C CA . ASP A 1 302 ? -11.003 2.282 -12.961 1.00 97.56 302 ASP A CA 1
ATOM 2299 C C . ASP A 1 302 ? -12.033 1.346 -12.319 1.00 97.56 302 ASP A C 1
ATOM 2301 O O . ASP A 1 302 ? -13.234 1.533 -12.504 1.00 97.56 302 ASP A O 1
ATOM 2305 N N . ALA A 1 303 ? -11.578 0.405 -11.487 1.00 97.25 303 ALA A N 1
ATOM 2306 C CA . ALA A 1 303 ? -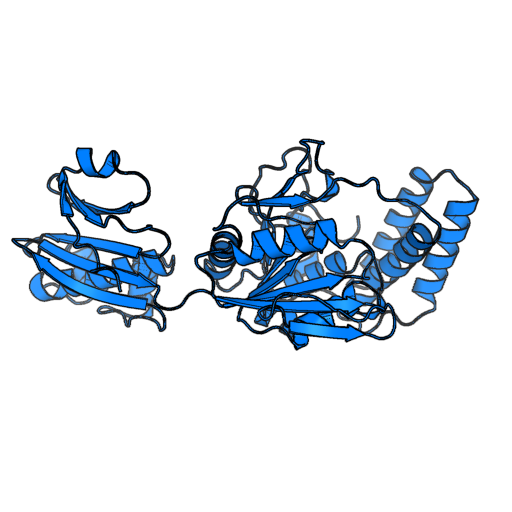12.436 -0.456 -10.676 1.00 97.25 303 ALA A CA 1
ATOM 2307 C C . ALA A 1 303 ? -13.103 0.275 -9.490 1.00 97.25 303 ALA A C 1
ATOM 2309 O O . ALA A 1 303 ? -13.879 -0.333 -8.756 1.00 97.25 303 ALA A O 1
ATOM 2310 N N . GLY A 1 304 ? -12.844 1.577 -9.318 1.00 95.94 304 GLY A N 1
ATOM 2311 C CA . GLY A 1 304 ? -13.480 2.423 -8.307 1.00 95.94 304 GLY A CA 1
ATOM 2312 C C . GLY A 1 304 ? -12.680 2.590 -7.018 1.00 95.94 304 GLY A C 1
ATOM 2313 O O . GLY A 1 304 ? -13.077 3.395 -6.182 1.00 95.94 304 GLY A O 1
ATOM 2314 N N . TRP A 1 305 ? -11.535 1.924 -6.881 1.00 97.62 305 TRP A N 1
ATOM 2315 C CA . TRP A 1 305 ? -10.708 2.010 -5.682 1.00 97.62 305 TRP A CA 1
ATOM 2316 C C . TRP A 1 305 ? -10.001 3.363 -5.536 1.00 97.62 305 TRP A C 1
ATOM 2318 O O . TRP A 1 305 ? -9.789 4.100 -6.509 1.00 97.62 305 TRP A O 1
ATOM 2328 N N . ARG A 1 306 ? -9.609 3.682 -4.301 1.00 95.62 306 ARG A N 1
ATOM 2329 C CA . ARG A 1 306 ? -8.699 4.779 -3.954 1.00 95.62 306 ARG A CA 1
ATOM 2330 C C . ARG A 1 306 ? -7.311 4.262 -3.584 1.00 95.62 306 ARG A C 1
ATOM 2332 O O . ARG A 1 306 ? -7.154 3.196 -2.990 1.00 95.62 306 ARG A O 1
ATOM 2339 N N . ILE A 1 307 ? -6.306 5.058 -3.929 1.00 97.06 307 ILE A N 1
ATOM 2340 C CA . ILE A 1 307 ? -4.910 4.888 -3.520 1.00 97.06 307 ILE A CA 1
ATOM 2341 C C . ILE A 1 307 ? -4.618 6.068 -2.600 1.00 97.06 307 ILE A C 1
ATOM 2343 O O . ILE A 1 307 ? -4.846 7.207 -2.999 1.00 97.06 307 ILE A O 1
ATOM 2347 N N . ILE A 1 308 ? -4.149 5.826 -1.383 1.00 94.94 308 ILE A N 1
ATOM 2348 C CA . ILE A 1 308 ? -3.897 6.870 -0.390 1.00 94.94 308 ILE A CA 1
ATOM 2349 C C . ILE A 1 308 ? -2.400 6.959 -0.118 1.00 94.94 308 ILE A C 1
ATOM 2351 O O . ILE A 1 308 ? -1.754 5.963 0.191 1.00 94.94 308 ILE A O 1
ATOM 2355 N N . TYR A 1 309 ? -1.854 8.167 -0.227 1.00 95.06 309 TYR A N 1
ATOM 2356 C CA . TYR A 1 309 ? -0.508 8.492 0.223 1.00 95.06 309 TYR A CA 1
ATOM 2357 C C . TYR A 1 309 ? -0.550 8.970 1.677 1.00 95.06 309 TYR A C 1
ATOM 2359 O O . TYR A 1 309 ? -1.231 9.955 1.983 1.00 95.06 309 TYR A O 1
ATOM 2367 N N . ALA A 1 310 ? 0.180 8.271 2.546 1.00 92.44 310 ALA A N 1
ATOM 2368 C CA . ALA A 1 310 ? 0.263 8.503 3.985 1.00 92.44 310 ALA A CA 1
ATOM 2369 C C . ALA A 1 310 ? 1.704 8.905 4.367 1.00 92.44 310 ALA A C 1
ATOM 2371 O O . ALA A 1 310 ? 2.502 8.059 4.774 1.00 92.44 310 ALA A O 1
ATOM 2372 N N . PRO A 1 311 ? 2.084 10.184 4.175 1.00 91.75 311 PRO A N 1
ATOM 2373 C CA . PRO A 1 311 ? 3.462 10.645 4.332 1.00 91.75 311 PRO A CA 1
ATOM 2374 C C . PRO A 1 311 ? 3.964 10.697 5.776 1.00 91.75 311 PRO A C 1
ATOM 2376 O O . PRO A 1 311 ? 5.161 10.868 5.996 1.00 91.75 311 PRO A O 1
ATOM 2379 N N . ASP A 1 312 ? 3.064 10.582 6.749 1.00 89.56 312 ASP A N 1
ATOM 2380 C CA . ASP A 1 312 ? 3.382 10.436 8.167 1.00 89.56 312 ASP A CA 1
ATOM 2381 C C . ASP A 1 312 ? 3.924 9.036 8.500 1.00 89.56 312 ASP A C 1
ATOM 2383 O O . ASP A 1 312 ? 4.544 8.844 9.551 1.00 89.56 312 ASP A O 1
ATOM 2387 N N . ILE A 1 313 ? 3.690 8.054 7.626 1.00 93.06 313 ILE A N 1
ATOM 2388 C CA . ILE A 1 313 ? 4.229 6.700 7.722 1.00 93.06 313 ILE A CA 1
ATOM 2389 C C . ILE A 1 313 ? 5.480 6.630 6.846 1.00 93.06 313 ILE A C 1
ATOM 2391 O O . ILE A 1 313 ? 5.401 6.751 5.623 1.00 93.06 313 ILE A O 1
ATOM 2395 N N . VAL A 1 314 ? 6.637 6.425 7.472 1.00 94.31 314 VAL A N 1
ATOM 2396 C CA . VAL A 1 314 ? 7.941 6.412 6.795 1.00 94.31 314 VAL A CA 1
ATOM 2397 C C . VAL A 1 314 ? 8.454 4.983 6.644 1.00 94.31 314 VAL A C 1
ATOM 2399 O O . VAL A 1 314 ? 8.357 4.179 7.569 1.00 94.31 314 VAL A O 1
ATOM 2402 N N . VAL A 1 315 ? 9.037 4.689 5.483 1.00 96.38 315 VAL A N 1
ATOM 2403 C CA . VAL A 1 315 ? 9.816 3.476 5.211 1.00 96.38 315 VAL A CA 1
ATOM 2404 C C . VAL A 1 315 ? 11.167 3.880 4.636 1.00 96.38 315 VAL A C 1
ATOM 2406 O O . VAL A 1 315 ? 11.254 4.792 3.815 1.00 96.38 315 VAL A O 1
ATOM 2409 N N . ASN A 1 316 ? 12.226 3.191 5.052 1.00 96.25 316 ASN A N 1
ATOM 2410 C CA . ASN A 1 316 ? 13.566 3.455 4.555 1.00 96.25 316 ASN A CA 1
ATOM 2411 C C . ASN A 1 316 ? 13.858 2.613 3.315 1.00 96.25 316 ASN A C 1
ATOM 2413 O O . ASN A 1 316 ? 13.596 1.412 3.315 1.00 96.25 316 ASN A O 1
ATOM 2417 N N . HIS A 1 317 ? 14.474 3.217 2.305 1.00 94.56 317 HIS A N 1
ATOM 2418 C CA . HIS A 1 317 ? 14.971 2.538 1.113 1.00 94.56 317 HIS A CA 1
ATOM 2419 C C . HIS A 1 317 ? 16.186 3.293 0.562 1.00 94.56 317 HIS A C 1
ATOM 2421 O O . HIS A 1 317 ? 16.178 4.526 0.528 1.00 94.56 317 HIS A O 1
ATOM 2427 N N . PRO A 1 318 ? 17.245 2.604 0.108 1.00 90.38 318 PRO A N 1
ATOM 2428 C CA . PRO A 1 318 ? 18.416 3.264 -0.448 1.00 90.38 318 PRO A CA 1
ATOM 2429 C C . PRO A 1 318 ? 18.054 4.071 -1.701 1.00 90.38 318 PRO A C 1
ATOM 2431 O O . PRO A 1 318 ? 17.438 3.573 -2.647 1.00 90.38 318 PRO A O 1
ATOM 2434 N N . SER A 1 319 ? 18.467 5.334 -1.727 1.00 82.19 319 SER A N 1
ATOM 2435 C CA . SER A 1 319 ? 18.358 6.209 -2.890 1.00 82.19 319 SER A CA 1
ATOM 2436 C C . SER A 1 319 ? 19.477 5.872 -3.862 1.00 82.19 319 SER A C 1
ATOM 2438 O O . SER A 1 319 ? 20.592 6.390 -3.772 1.00 82.19 319 SER A O 1
ATOM 2440 N N . THR A 1 320 ? 19.184 4.971 -4.794 1.00 72.62 320 THR A N 1
ATOM 2441 C CA . THR A 1 320 ? 20.093 4.627 -5.885 1.00 72.62 320 THR A CA 1
ATOM 2442 C C . THR A 1 320 ? 19.780 5.455 -7.130 1.00 72.62 320 THR A C 1
ATOM 2444 O O . THR A 1 320 ? 18.618 5.695 -7.502 1.00 72.62 320 THR A O 1
ATOM 2447 N N . ASP A 1 321 ? 20.841 5.908 -7.797 1.00 61.47 321 ASP A N 1
ATOM 2448 C CA . ASP A 1 321 ? 20.713 6.460 -9.136 1.00 61.47 321 ASP A CA 1
ATOM 2449 C C . ASP A 1 321 ? 20.290 5.339 -10.076 1.00 61.47 321 ASP A C 1
ATOM 2451 O O . ASP A 1 321 ? 20.937 4.296 -10.174 1.00 61.47 321 ASP A O 1
ATOM 2455 N N . ALA A 1 322 ? 19.166 5.545 -10.761 1.00 58.31 322 ALA A N 1
ATOM 2456 C CA . ALA A 1 322 ? 18.671 4.570 -11.714 1.00 58.31 322 ALA A CA 1
ATOM 2457 C C . ALA A 1 322 ? 19.712 4.416 -12.826 1.00 58.31 322 ALA A C 1
ATOM 2459 O O . ALA A 1 322 ? 19.918 5.335 -13.623 1.00 58.31 322 ALA A O 1
ATOM 2460 N N . ALA A 1 323 ? 20.362 3.258 -12.880 1.00 56.19 323 ALA A N 1
ATOM 2461 C CA . ALA A 1 323 ? 21.340 2.954 -13.903 1.00 56.19 323 ALA A CA 1
ATOM 2462 C C . ALA A 1 323 ? 20.618 2.839 -15.261 1.00 56.19 323 ALA A C 1
ATOM 2464 O O . ALA A 1 323 ? 19.979 1.835 -15.582 1.00 56.19 323 ALA A O 1
ATOM 2465 N N . ARG A 1 324 ? 20.645 3.921 -16.051 1.00 64.12 324 ARG A N 1
ATOM 2466 C CA . ARG A 1 324 ? 19.969 4.021 -17.357 1.00 64.12 324 ARG A CA 1
ATOM 2467 C C . ARG A 1 324 ? 20.758 3.264 -18.428 1.00 64.12 324 ARG A C 1
ATOM 2469 O O . ARG A 1 324 ? 21.364 3.865 -19.309 1.00 64.12 324 ARG A O 1
ATOM 2476 N N . HIS A 1 325 ? 20.773 1.939 -18.338 1.00 75.69 325 HIS A N 1
ATOM 2477 C CA . HIS A 1 325 ? 21.407 1.066 -19.326 1.00 75.69 325 HIS A CA 1
ATOM 2478 C C . HIS A 1 325 ? 20.434 0.657 -20.442 1.00 75.69 325 HIS A C 1
ATOM 2480 O O . HIS A 1 325 ? 19.243 0.966 -20.408 1.00 75.69 325 HIS A O 1
ATOM 2486 N N . ALA A 1 326 ? 20.931 -0.062 -21.452 1.00 78.25 326 ALA A N 1
ATOM 2487 C CA . ALA A 1 326 ? 20.142 -0.473 -22.615 1.00 78.25 326 ALA A CA 1
ATOM 2488 C C . ALA A 1 326 ? 18.841 -1.220 -22.244 1.00 78.25 326 ALA A C 1
ATOM 2490 O O . ALA A 1 326 ? 17.801 -0.991 -22.861 1.00 78.25 326 ALA A O 1
ATOM 2491 N N . VAL A 1 327 ? 18.874 -2.060 -21.201 1.00 83.88 327 VAL A N 1
ATOM 2492 C CA . VAL A 1 327 ? 17.683 -2.765 -20.691 1.00 83.88 327 VAL A CA 1
ATOM 2493 C C . VAL A 1 327 ? 16.616 -1.773 -20.226 1.00 83.88 327 VAL A C 1
ATOM 2495 O O . VAL A 1 327 ? 15.460 -1.901 -20.622 1.00 83.88 327 VAL A O 1
ATOM 2498 N N . TYR A 1 328 ? 17.001 -0.738 -19.473 1.00 86.31 328 TYR A N 1
ATOM 2499 C CA . TYR A 1 328 ? 16.077 0.305 -19.028 1.00 86.31 328 TYR A CA 1
ATOM 2500 C C . TYR A 1 328 ? 15.414 1.008 -20.219 1.00 86.31 328 TYR A C 1
ATOM 2502 O O . TYR A 1 328 ? 14.190 1.081 -20.271 1.00 86.31 328 TYR A O 1
ATOM 2510 N N . TYR A 1 329 ? 16.185 1.478 -21.209 1.00 88.75 329 TYR A N 1
ATOM 2511 C CA . TYR A 1 329 ? 15.617 2.194 -22.361 1.00 88.75 329 TYR A CA 1
ATOM 2512 C C . TYR A 1 329 ? 14.674 1.323 -23.196 1.00 88.75 329 TYR A C 1
ATOM 2514 O O . TYR A 1 329 ? 13.594 1.784 -23.572 1.00 88.75 329 TYR A O 1
ATOM 2522 N N . ARG A 1 330 ? 15.051 0.063 -23.456 1.00 93.19 330 ARG A N 1
ATOM 2523 C CA . ARG A 1 330 ? 14.217 -0.889 -24.199 1.00 93.19 330 ARG A CA 1
ATOM 2524 C C . ARG A 1 330 ? 12.903 -1.144 -23.461 1.00 93.19 330 ARG A C 1
ATOM 2526 O O . ARG A 1 330 ? 11.833 -0.974 -24.046 1.00 93.19 330 ARG A O 1
ATOM 2533 N N . THR A 1 331 ? 12.979 -1.537 -22.191 1.00 91.88 331 THR A N 1
ATOM 2534 C CA . THR A 1 331 ? 11.805 -1.946 -21.415 1.00 91.88 331 THR A CA 1
ATOM 2535 C C . THR A 1 331 ? 10.904 -0.756 -21.093 1.00 91.88 331 THR A C 1
ATOM 2537 O O . THR A 1 331 ? 9.687 -0.865 -21.217 1.00 91.88 331 THR A O 1
ATOM 2540 N N . ASN A 1 332 ? 11.476 0.417 -20.799 1.00 92.62 332 ASN A N 1
ATOM 2541 C CA . ASN A 1 332 ? 10.711 1.643 -20.587 1.00 92.62 332 ASN A CA 1
ATOM 2542 C C . ASN A 1 332 ? 9.886 2.024 -21.827 1.00 92.62 332 ASN A C 1
ATOM 2544 O O . ASN A 1 332 ? 8.703 2.329 -21.693 1.00 92.62 332 ASN A O 1
ATOM 2548 N N . ALA A 1 333 ? 10.479 1.965 -23.025 1.00 94.88 333 ALA A N 1
ATOM 2549 C CA . ALA A 1 333 ? 9.772 2.252 -24.272 1.00 94.88 333 ALA A CA 1
ATOM 2550 C C . ALA A 1 333 ? 8.683 1.213 -24.570 1.00 94.88 333 ALA A C 1
ATOM 2552 O O . ALA A 1 333 ? 7.539 1.567 -24.855 1.00 94.88 333 ALA A O 1
ATOM 2553 N N . ARG A 1 334 ? 9.033 -0.075 -24.471 1.00 96.94 334 ARG A N 1
ATOM 2554 C CA . ARG A 1 334 ? 8.124 -1.194 -24.740 1.00 96.94 334 ARG A CA 1
ATOM 2555 C C . ARG A 1 334 ? 6.917 -1.176 -23.812 1.00 96.94 334 ARG A C 1
ATOM 2557 O O . ARG A 1 334 ? 5.778 -1.188 -24.278 1.00 96.94 334 ARG A O 1
ATOM 2564 N N . ASN A 1 335 ? 7.159 -1.126 -22.505 1.00 96.50 335 ASN A N 1
ATOM 2565 C CA . ASN A 1 335 ? 6.102 -1.243 -21.509 1.00 96.50 335 ASN A CA 1
ATOM 2566 C C . ASN A 1 335 ? 5.194 -0.016 -21.524 1.00 96.50 335 ASN A C 1
ATOM 2568 O O . ASN A 1 335 ? 3.994 -0.152 -21.327 1.00 96.50 335 ASN A O 1
ATOM 2572 N N . ARG A 1 336 ? 5.713 1.162 -21.883 1.00 95.94 336 ARG A N 1
ATOM 2573 C CA . ARG A 1 336 ? 4.886 2.347 -22.119 1.00 95.94 336 ARG A CA 1
ATOM 2574 C C . ARG A 1 336 ? 3.867 2.139 -23.249 1.00 95.94 336 ARG A C 1
ATOM 2576 O O . ARG A 1 336 ? 2.707 2.526 -23.109 1.00 95.94 336 ARG A O 1
ATOM 2583 N N . VAL A 1 337 ? 4.262 1.475 -24.341 1.00 97.56 337 VAL A N 1
ATOM 2584 C CA . VAL A 1 337 ? 3.320 1.064 -25.398 1.00 97.56 337 VAL A CA 1
ATOM 2585 C C . VAL A 1 337 ? 2.298 0.063 -24.861 1.00 97.56 337 VAL A C 1
ATOM 2587 O O . VAL A 1 337 ? 1.108 0.179 -25.159 1.00 97.56 337 VAL A O 1
ATOM 2590 N N . TRP A 1 338 ? 2.729 -0.901 -24.049 1.00 97.69 338 TRP A N 1
ATOM 2591 C CA . TRP A 1 338 ? 1.826 -1.884 -23.454 1.00 97.69 338 TRP A CA 1
ATOM 2592 C C . TRP A 1 338 ? 0.816 -1.261 -22.487 1.00 97.69 338 TRP A C 1
ATOM 2594 O O . TRP A 1 338 ? -0.370 -1.548 -22.631 1.00 97.69 338 TRP A O 1
ATOM 2604 N N . VAL A 1 339 ? 1.226 -0.358 -21.590 1.00 96.81 339 VAL A N 1
ATOM 2605 C CA . VAL A 1 339 ? 0.321 0.400 -20.704 1.00 96.81 339 VAL A CA 1
ATOM 2606 C C . VAL A 1 339 ? -0.762 1.099 -21.521 1.00 96.81 339 VAL A C 1
ATOM 2608 O O . VAL A 1 339 ? -1.949 0.950 -21.224 1.00 96.81 339 VAL A O 1
ATOM 2611 N N . ALA A 1 340 ? -0.369 1.807 -22.584 1.00 97.25 340 ALA A N 1
ATOM 2612 C CA . ALA A 1 340 ? -1.306 2.517 -23.446 1.00 97.25 340 ALA A CA 1
ATOM 2613 C C . ALA A 1 340 ? -2.296 1.557 -24.122 1.00 97.25 340 ALA A C 1
ATOM 2615 O O . ALA A 1 340 ? -3.510 1.749 -24.052 1.00 97.25 340 ALA A O 1
ATOM 2616 N N . ARG A 1 341 ? -1.791 0.486 -24.745 1.00 96.44 341 ARG A N 1
ATOM 2617 C CA . ARG A 1 341 ? -2.617 -0.491 -25.469 1.00 96.44 341 ARG A CA 1
ATOM 2618 C C . ARG A 1 341 ? -3.573 -1.250 -24.555 1.00 96.44 341 ARG A C 1
ATOM 2620 O O . ARG A 1 341 ? -4.678 -1.565 -24.994 1.00 96.44 341 ARG A O 1
ATOM 2627 N N . ARG A 1 342 ? -3.160 -1.543 -23.320 1.00 96.12 342 ARG A N 1
ATOM 2628 C CA . ARG A 1 342 ? -3.959 -2.281 -22.334 1.00 96.12 342 ARG A CA 1
ATOM 2629 C C . ARG A 1 342 ? -5.060 -1.423 -21.729 1.00 96.12 342 ARG A C 1
ATOM 2631 O O . ARG A 1 342 ? -6.188 -1.900 -21.647 1.00 96.12 342 ARG A O 1
ATOM 2638 N N . ASN A 1 343 ? -4.743 -0.182 -21.355 1.00 97.12 343 ASN A N 1
ATOM 2639 C CA . ASN A 1 343 ? -5.572 0.590 -20.427 1.00 97.12 343 ASN A CA 1
ATOM 2640 C C . ASN A 1 343 ? -6.218 1.840 -21.030 1.00 97.12 343 ASN A C 1
ATOM 2642 O O . ASN A 1 343 ? -7.191 2.327 -20.469 1.00 97.12 343 ASN A O 1
ATOM 2646 N N . LEU A 1 344 ? -5.727 2.394 -22.142 1.00 97.62 344 LEU A N 1
ATOM 2647 C CA . LEU A 1 344 ? -6.278 3.652 -22.658 1.00 97.62 344 LEU A CA 1
ATOM 2648 C C . LEU A 1 344 ? -7.435 3.430 -23.645 1.00 97.62 344 LEU A C 1
ATOM 2650 O O . LEU A 1 344 ? -7.369 2.535 -24.506 1.00 97.62 344 LEU A O 1
ATOM 2654 N N . PRO A 1 345 ? -8.476 4.289 -23.603 1.00 97.25 345 PRO A N 1
ATOM 2655 C CA . PRO A 1 345 ? -9.367 4.499 -24.735 1.00 97.25 345 PRO A CA 1
ATOM 2656 C C . PRO A 1 345 ? -8.551 4.777 -25.996 1.00 97.25 345 PRO A C 1
ATOM 2658 O O . PRO A 1 345 ? -7.559 5.506 -25.958 1.00 97.25 345 PRO A O 1
ATOM 2661 N N . TRP A 1 346 ? -8.974 4.210 -27.126 1.00 95.06 346 TRP A N 1
ATOM 2662 C CA . TRP A 1 346 ? -8.187 4.253 -28.360 1.00 95.06 346 TRP A CA 1
ATOM 2663 C C . TRP A 1 346 ? -7.772 5.672 -28.809 1.00 95.06 346 TRP A C 1
ATOM 2665 O O . TRP A 1 346 ? -6.649 5.778 -29.298 1.00 95.06 346 TRP A O 1
ATOM 2675 N N . PRO A 1 347 ? -8.554 6.762 -28.606 1.00 96.69 347 PRO A N 1
ATOM 2676 C CA . PRO A 1 347 ? -8.117 8.101 -29.013 1.00 96.69 347 PRO A CA 1
ATOM 2677 C C . PRO A 1 347 ? -6.941 8.627 -28.185 1.00 96.69 347 PRO A C 1
ATOM 2679 O O . PRO A 1 347 ? -6.150 9.424 -28.678 1.00 96.69 347 PRO A O 1
ATOM 2682 N N . LEU A 1 348 ? -6.804 8.177 -26.932 1.00 97.56 348 LEU A N 1
ATOM 2683 C CA . LEU A 1 348 ? -5.731 8.617 -26.038 1.00 97.56 348 LEU A CA 1
ATOM 2684 C C . LEU A 1 348 ? -4.421 7.866 -26.285 1.00 97.56 348 LEU A C 1
ATOM 2686 O O . LEU A 1 348 ? -3.363 8.383 -25.947 1.00 97.56 348 LEU A O 1
ATOM 2690 N N . VAL A 1 349 ? -4.467 6.683 -26.906 1.00 97.06 349 VAL A N 1
ATOM 2691 C CA . VAL A 1 349 ? -3.270 5.890 -27.230 1.00 97.06 349 VAL A CA 1
ATOM 2692 C C . VAL A 1 349 ? -2.264 6.679 -28.083 1.00 97.06 349 VAL A C 1
ATOM 2694 O O . VAL A 1 349 ? -1.127 6.827 -27.634 1.00 97.06 349 VAL A O 1
ATOM 2697 N N . PRO A 1 350 ? -2.615 7.218 -29.272 1.00 96.94 350 PRO A N 1
ATOM 2698 C CA . PRO A 1 350 ? -1.652 7.967 -30.078 1.00 96.94 350 PRO A CA 1
ATOM 2699 C C . PRO A 1 350 ? -1.186 9.256 -29.390 1.00 96.94 350 PRO A C 1
ATOM 2701 O O . PRO A 1 350 ? -0.027 9.626 -29.546 1.00 96.94 350 PRO A O 1
ATOM 2704 N N . ILE A 1 351 ? -2.040 9.902 -28.588 1.00 97.19 351 ILE A N 1
ATOM 2705 C CA . ILE A 1 351 ? -1.690 11.124 -27.845 1.00 97.19 351 ILE A CA 1
ATOM 2706 C C . ILE A 1 351 ? -0.645 10.811 -26.769 1.00 97.19 351 ILE A C 1
ATOM 2708 O O . ILE A 1 351 ? 0.414 11.432 -26.739 1.00 97.19 351 ILE A O 1
ATOM 2712 N N . TYR A 1 352 ? -0.907 9.810 -25.926 1.00 97.00 352 TYR A N 1
ATOM 2713 C CA . TYR A 1 352 ? 0.002 9.373 -24.867 1.00 97.00 352 TYR A CA 1
ATOM 2714 C C . TYR A 1 352 ? 1.361 8.945 -25.435 1.00 97.00 352 TYR A C 1
ATOM 2716 O O . TYR A 1 352 ? 2.411 9.365 -24.946 1.00 97.00 352 TYR A O 1
ATOM 2724 N N . LEU A 1 353 ? 1.361 8.137 -26.502 1.00 97.19 353 LEU A N 1
ATOM 2725 C CA . LEU A 1 353 ? 2.601 7.681 -27.132 1.00 97.19 353 LEU A CA 1
ATOM 2726 C C . LEU A 1 353 ? 3.346 8.821 -27.832 1.00 97.19 353 LEU A C 1
ATOM 2728 O O . LEU A 1 353 ? 4.572 8.878 -27.737 1.00 97.19 353 LEU A O 1
ATOM 2732 N N . GLY A 1 354 ? 2.634 9.741 -28.483 1.00 97.31 354 GLY A N 1
ATOM 2733 C CA . GLY A 1 354 ? 3.216 10.932 -29.100 1.00 97.31 354 GLY A CA 1
ATOM 2734 C C . GLY A 1 354 ? 3.893 11.842 -28.075 1.00 97.31 354 GLY A C 1
ATOM 2735 O O . GLY A 1 354 ? 5.069 12.168 -28.237 1.00 97.31 354 GLY A O 1
ATOM 2736 N N . ASN A 1 355 ? 3.195 12.168 -26.982 1.00 96.38 355 ASN A N 1
ATOM 2737 C CA . ASN A 1 355 ? 3.717 13.004 -25.898 1.00 96.38 355 ASN A CA 1
ATOM 2738 C C . ASN A 1 355 ? 4.997 12.422 -25.306 1.00 96.38 355 ASN A C 1
ATOM 2740 O O . ASN A 1 355 ? 6.011 13.109 -25.199 1.00 96.38 355 ASN A O 1
ATOM 2744 N N . TRP A 1 356 ? 4.987 11.135 -24.971 1.00 95.25 356 TRP A N 1
ATOM 2745 C CA . TRP A 1 356 ? 6.164 10.508 -24.389 1.00 95.25 356 TRP A CA 1
ATOM 2746 C C . TRP A 1 356 ? 7.310 10.313 -25.373 1.00 95.25 356 TRP A C 1
ATOM 2748 O O . TRP A 1 356 ? 8.462 10.406 -24.960 1.00 95.25 356 TRP A O 1
ATOM 2758 N N . THR A 1 357 ? 7.022 10.104 -26.659 1.00 95.75 357 THR A N 1
ATOM 2759 C CA . THR A 1 357 ? 8.058 10.119 -27.701 1.00 95.75 357 THR A CA 1
ATOM 2760 C C . THR A 1 357 ? 8.717 11.497 -27.768 1.00 95.75 357 THR A C 1
ATOM 2762 O O . THR A 1 357 ? 9.942 11.584 -27.753 1.00 95.75 357 THR A O 1
ATOM 2765 N N . ALA A 1 358 ? 7.928 12.577 -27.763 1.00 96.00 358 ALA A N 1
ATOM 2766 C CA . ALA A 1 358 ? 8.447 13.943 -27.755 1.00 96.00 358 ALA A CA 1
ATOM 2767 C C . ALA A 1 358 ? 9.284 14.233 -26.496 1.00 96.00 358 ALA A C 1
ATOM 2769 O O . ALA A 1 358 ? 10.410 14.710 -26.610 1.00 96.00 358 ALA A O 1
ATOM 2770 N N . ILE A 1 359 ? 8.791 13.872 -25.304 1.00 94.12 359 ILE A N 1
ATOM 2771 C CA . ILE A 1 359 ? 9.534 14.020 -24.041 1.00 94.12 359 ILE A CA 1
ATOM 2772 C C . ILE A 1 359 ? 10.855 13.244 -24.089 1.00 94.12 359 ILE A C 1
ATOM 2774 O O . ILE A 1 359 ? 11.891 13.776 -23.697 1.00 94.12 359 ILE A O 1
ATOM 2778 N N . THR A 1 360 ? 10.856 12.004 -24.588 1.00 93.12 360 THR A N 1
ATOM 2779 C CA . THR A 1 360 ? 12.087 11.214 -24.709 1.00 93.12 360 THR A CA 1
ATOM 2780 C C . THR A 1 360 ? 13.085 11.859 -25.670 1.00 93.12 360 THR A C 1
ATOM 2782 O O . THR A 1 360 ? 14.259 11.944 -25.322 1.00 93.12 360 THR A O 1
ATOM 2785 N N . LEU A 1 361 ? 12.641 12.364 -26.824 1.00 94.69 361 LEU A N 1
ATOM 2786 C CA . LEU A 1 361 ? 13.511 13.073 -27.771 1.00 94.69 361 LEU A CA 1
ATOM 2787 C C . LEU A 1 361 ? 14.103 14.367 -27.186 1.00 94.69 361 LEU A C 1
ATOM 2789 O O . LEU A 1 361 ? 15.213 14.739 -27.552 1.00 94.69 361 LEU A O 1
ATOM 2793 N N . LEU A 1 362 ? 13.391 15.026 -26.265 1.00 94.44 362 LEU A N 1
ATOM 2794 C CA . LEU A 1 362 ? 13.869 16.220 -25.558 1.00 94.44 362 LEU A CA 1
ATOM 2795 C C . LEU A 1 362 ? 14.822 15.912 -24.393 1.00 94.44 362 LEU A C 1
ATOM 2797 O O . LEU A 1 362 ? 15.594 16.776 -23.999 1.00 94.44 362 LEU A O 1
ATOM 2801 N N . GLN A 1 363 ? 14.737 14.723 -23.793 1.00 90.00 363 GLN A N 1
ATOM 2802 C CA . GLN A 1 363 ? 15.516 14.361 -22.600 1.00 90.00 363 GLN A CA 1
ATOM 2803 C C . GLN A 1 363 ? 16.735 13.488 -22.907 1.00 90.00 363 GLN A C 1
ATOM 2805 O O . GLN A 1 363 ? 17.692 13.470 -22.131 1.00 90.00 363 GLN A O 1
ATOM 2810 N N . VAL A 1 364 ? 16.690 12.715 -23.992 1.00 89.94 364 VAL A N 1
ATOM 2811 C CA . VAL A 1 364 ? 17.724 11.745 -24.356 1.00 89.94 364 VAL A CA 1
ATOM 2812 C C . VAL A 1 364 ? 18.422 12.227 -25.618 1.00 89.94 364 VAL A C 1
ATOM 2814 O O . VAL A 1 364 ? 17.885 12.129 -26.715 1.00 89.94 364 VAL A O 1
ATOM 2817 N N . HIS A 1 365 ? 19.643 12.731 -25.457 1.00 89.69 365 HIS A N 1
ATOM 2818 C CA . HIS A 1 365 ? 20.444 13.250 -26.571 1.00 89.69 365 HIS A CA 1
ATOM 2819 C C . HIS A 1 365 ? 21.414 12.212 -27.157 1.00 89.69 365 HIS A C 1
ATOM 2821 O O . HIS A 1 365 ? 21.975 12.421 -28.232 1.00 89.69 365 HIS A O 1
ATOM 2827 N N . ASP A 1 366 ? 21.613 11.084 -26.469 1.00 91.62 366 ASP A N 1
ATOM 2828 C CA . ASP A 1 366 ? 22.478 10.004 -26.937 1.00 91.62 366 ASP A CA 1
ATOM 2829 C C . ASP A 1 366 ? 21.791 9.151 -28.018 1.00 91.62 366 ASP A C 1
ATOM 2831 O O . ASP A 1 366 ? 20.708 8.590 -27.816 1.00 91.62 366 ASP A O 1
ATOM 2835 N N . LYS A 1 367 ? 22.450 9.019 -29.174 1.00 92.62 367 LYS A N 1
ATOM 2836 C CA . LYS A 1 367 ? 21.904 8.314 -30.342 1.00 92.62 367 L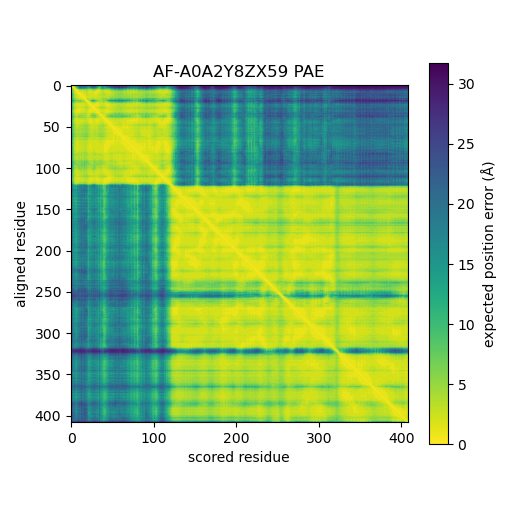YS A CA 1
ATOM 2837 C C . LYS A 1 367 ? 21.757 6.815 -30.103 1.00 92.62 367 LYS A C 1
ATOM 2839 O O . LYS A 1 367 ? 20.795 6.229 -30.600 1.00 92.62 367 LYS A O 1
ATOM 2844 N N . GLU A 1 368 ? 22.678 6.187 -29.376 1.00 92.81 368 GLU A N 1
ATOM 2845 C CA . GLU A 1 368 ? 22.602 4.745 -29.117 1.00 92.81 368 GLU A CA 1
ATOM 2846 C C . GLU A 1 368 ? 21.442 4.420 -28.169 1.00 92.81 368 GLU A C 1
ATOM 2848 O O . GLU A 1 368 ? 20.631 3.537 -28.460 1.00 92.81 368 GLU A O 1
ATOM 2853 N N . SER A 1 369 ? 21.267 5.211 -27.112 1.00 92.19 369 SER A N 1
ATOM 2854 C CA . SER A 1 369 ? 20.120 5.121 -26.203 1.00 92.19 369 SER A CA 1
ATOM 2855 C C . SER A 1 369 ? 18.790 5.317 -26.936 1.00 92.19 369 SER A C 1
ATOM 2857 O O . SER A 1 369 ? 17.858 4.536 -26.736 1.00 92.19 369 SER A O 1
ATOM 2859 N N . LEU A 1 370 ? 18.702 6.296 -27.847 1.00 94.25 370 LEU A N 1
ATOM 2860 C CA . LEU A 1 370 ? 17.511 6.500 -28.681 1.00 94.25 370 LEU A CA 1
ATOM 2861 C C . LEU A 1 370 ? 17.233 5.309 -29.607 1.00 94.25 370 LEU A C 1
ATOM 2863 O O . LEU A 1 370 ? 16.084 4.881 -29.715 1.00 94.25 370 LEU A O 1
ATOM 2867 N N . LYS A 1 371 ? 18.256 4.725 -30.249 1.00 95.56 371 LYS A N 1
ATOM 2868 C CA . LYS A 1 371 ? 18.083 3.512 -31.071 1.00 95.56 371 LYS A CA 1
ATOM 2869 C C . LYS A 1 371 ? 17.513 2.359 -30.247 1.00 95.56 371 LYS A C 1
ATOM 2871 O O . LYS A 1 371 ? 16.602 1.672 -30.710 1.00 95.56 371 LYS A O 1
ATOM 2876 N N . VAL A 1 372 ? 18.032 2.145 -29.037 1.00 95.00 372 VAL A N 1
ATOM 2877 C CA . VAL A 1 372 ? 17.533 1.109 -28.121 1.00 95.00 372 VAL A CA 1
ATOM 2878 C C . VAL A 1 372 ? 16.089 1.395 -27.704 1.00 95.00 372 VAL A C 1
ATOM 2880 O O . VAL A 1 372 ? 15.254 0.489 -27.730 1.00 95.00 372 VAL A O 1
ATOM 2883 N N . TRP A 1 373 ? 15.769 2.653 -27.403 1.00 95.94 373 TRP A N 1
ATOM 2884 C CA . TRP A 1 373 ? 14.414 3.082 -27.071 1.00 95.94 373 TRP A CA 1
ATOM 2885 C C . TRP A 1 373 ? 13.432 2.826 -28.225 1.00 95.94 373 TRP A C 1
ATOM 2887 O O . TRP A 1 373 ? 12.412 2.171 -28.024 1.00 95.94 373 TRP A O 1
ATOM 2897 N N . PHE A 1 374 ? 13.753 3.230 -29.461 1.00 97.50 374 PHE A N 1
ATOM 2898 C CA . PHE A 1 374 ? 12.881 2.994 -30.622 1.00 97.50 374 PHE A CA 1
ATOM 2899 C C . PHE A 1 374 ? 12.717 1.505 -30.957 1.00 97.50 374 PHE A C 1
ATOM 2901 O O . PHE A 1 374 ? 11.636 1.091 -31.379 1.00 97.50 374 PHE A O 1
ATOM 2908 N N . ARG A 1 375 ? 13.748 0.675 -30.733 1.00 97.00 375 ARG A N 1
ATOM 2909 C CA . ARG A 1 375 ? 13.613 -0.791 -30.818 1.00 97.00 375 ARG A CA 1
ATOM 2910 C C . ARG A 1 375 ? 12.612 -1.313 -29.787 1.00 97.00 375 ARG A C 1
ATOM 2912 O O . ARG A 1 375 ? 11.740 -2.095 -30.158 1.00 97.00 375 ARG A O 1
ATOM 2919 N N . GLY A 1 376 ? 12.692 -0.844 -28.540 1.00 96.81 376 GLY A N 1
ATOM 2920 C CA . GLY A 1 376 ? 11.726 -1.174 -27.489 1.00 96.81 376 GLY A CA 1
ATOM 2921 C C . GLY A 1 376 ? 10.306 -0.703 -27.819 1.00 96.81 376 GLY A C 1
ATOM 2922 O O . GLY A 1 376 ? 9.352 -1.462 -27.674 1.00 96.81 376 GLY A O 1
ATOM 2923 N N . PHE A 1 377 ? 10.152 0.507 -28.358 1.00 97.69 377 PHE A N 1
ATOM 2924 C CA . PHE A 1 377 ? 8.860 1.018 -28.821 1.00 97.69 377 PHE A CA 1
ATOM 2925 C C . PHE A 1 377 ? 8.263 0.118 -29.915 1.00 97.69 377 PHE A C 1
ATOM 2927 O O . PHE A 1 377 ? 7.113 -0.311 -29.820 1.00 97.69 377 PHE A O 1
ATOM 2934 N N . ALA A 1 378 ? 9.056 -0.225 -30.936 1.00 97.81 378 ALA A N 1
ATOM 2935 C CA . ALA A 1 378 ? 8.626 -1.107 -32.018 1.00 97.81 378 ALA A CA 1
ATOM 2936 C C . ALA A 1 378 ? 8.282 -2.522 -31.518 1.00 97.81 378 ALA A C 1
ATOM 2938 O O . ALA A 1 378 ? 7.305 -3.112 -31.980 1.00 97.81 378 ALA A O 1
ATOM 2939 N N . GLU A 1 379 ? 9.040 -3.056 -30.557 1.00 97.19 379 GLU A N 1
ATOM 2940 C CA . GLU A 1 379 ? 8.703 -4.300 -29.855 1.00 97.19 379 GLU A CA 1
ATOM 2941 C C . GLU A 1 379 ? 7.342 -4.183 -29.165 1.00 97.19 379 GLU A C 1
ATOM 2943 O O . GLU A 1 379 ? 6.488 -5.049 -29.352 1.00 97.19 379 GLU A O 1
ATOM 2948 N N . GLY A 1 380 ? 7.097 -3.091 -28.439 1.00 96.88 380 GLY A N 1
ATOM 2949 C CA . GLY A 1 380 ? 5.841 -2.855 -27.727 1.00 96.88 380 GLY A CA 1
ATOM 2950 C C . GLY A 1 380 ? 4.625 -2.763 -28.652 1.00 96.88 380 GLY A C 1
ATOM 2951 O O . GLY A 1 380 ? 3.524 -3.159 -28.267 1.00 96.88 380 GLY A O 1
ATOM 2952 N N . VAL A 1 381 ? 4.808 -2.292 -29.890 1.00 96.56 381 VAL A N 1
ATOM 2953 C CA . VAL A 1 381 ? 3.761 -2.280 -30.927 1.00 96.56 381 VAL A CA 1
ATOM 2954 C C . VAL A 1 381 ? 3.527 -3.679 -31.504 1.00 96.56 381 VAL A C 1
ATOM 2956 O O . VAL A 1 381 ? 2.378 -4.076 -31.694 1.00 96.56 381 VAL A O 1
ATOM 2959 N N . ARG A 1 382 ? 4.599 -4.430 -31.782 1.00 96.94 382 ARG A N 1
ATOM 2960 C CA . ARG A 1 382 ? 4.541 -5.711 -32.512 1.00 96.94 382 ARG A CA 1
ATOM 2961 C C . ARG A 1 382 ? 4.169 -6.911 -31.646 1.00 96.94 382 ARG A C 1
ATOM 2963 O O . ARG A 1 382 ? 3.634 -7.883 -32.163 1.00 96.94 382 ARG A O 1
ATOM 2970 N N . THR A 1 383 ? 4.461 -6.863 -30.352 1.00 96.00 383 THR A N 1
ATOM 2971 C CA . THR A 1 383 ? 4.241 -7.991 -29.436 1.00 96.00 383 THR A CA 1
ATOM 2972 C C . THR A 1 383 ? 2.906 -7.873 -28.691 1.00 96.00 383 THR A C 1
ATOM 2974 O O . THR A 1 383 ? 2.378 -6.763 -28.537 1.00 96.00 383 THR A O 1
ATOM 2977 N N . PRO A 1 384 ? 2.307 -8.988 -28.237 1.00 93.06 384 PRO A N 1
ATOM 2978 C CA . PRO A 1 384 ? 1.110 -8.949 -27.404 1.00 93.06 384 PRO A CA 1
ATOM 2979 C C . PRO A 1 384 ? 1.364 -8.211 -26.083 1.00 93.06 384 PRO A C 1
ATOM 2981 O O . PRO A 1 384 ? 2.289 -8.535 -25.351 1.00 93.06 384 PRO A O 1
ATOM 2984 N N . ALA A 1 385 ? 0.499 -7.252 -25.748 1.00 91.56 385 ALA A N 1
ATOM 2985 C CA . ALA A 1 385 ? 0.555 -6.522 -24.477 1.00 91.56 385 ALA A CA 1
ATOM 2986 C C . ALA A 1 385 ? -0.210 -7.241 -23.340 1.00 91.56 385 ALA A C 1
ATOM 2988 O O . ALA A 1 385 ? -0.389 -6.694 -22.254 1.00 91.56 385 ALA A O 1
ATOM 2989 N N . GLY A 1 386 ? -0.721 -8.451 -23.579 1.00 90.19 386 GLY A N 1
ATOM 2990 C CA . GLY A 1 386 ? -1.690 -9.123 -22.708 1.00 90.19 386 GLY A CA 1
ATOM 2991 C C . GLY A 1 386 ? -3.115 -8.577 -22.870 1.00 90.19 386 GLY A C 1
ATOM 2992 O O . GLY A 1 386 ? -3.427 -7.896 -23.849 1.00 90.19 386 GLY A O 1
ATOM 2993 N N . GLN A 1 387 ? -3.996 -8.895 -21.918 1.00 90.75 387 GLN A N 1
ATOM 2994 C CA . GLN A 1 387 ? -5.416 -8.535 -21.997 1.00 90.75 387 GLN A CA 1
ATOM 2995 C C . GLN A 1 387 ? -5.634 -7.013 -22.023 1.00 90.75 387 GLN A C 1
ATOM 2997 O O . GLN A 1 387 ? -5.090 -6.282 -21.197 1.00 90.75 387 GLN A O 1
ATOM 3002 N N . ARG A 1 388 ? -6.474 -6.547 -22.955 1.00 93.69 388 ARG A N 1
ATOM 3003 C CA . ARG A 1 388 ? -6.889 -5.144 -23.064 1.00 93.69 388 ARG A CA 1
ATOM 3004 C C . ARG A 1 388 ? -8.178 -4.898 -22.278 1.00 93.69 388 ARG A C 1
ATOM 3006 O O . ARG A 1 388 ? -9.185 -5.548 -22.545 1.00 93.69 388 ARG A O 1
ATOM 3013 N N . ARG A 1 389 ? -8.147 -3.932 -21.359 1.00 93.94 389 ARG A N 1
ATOM 3014 C CA . ARG A 1 389 ? -9.278 -3.449 -20.552 1.00 93.94 389 ARG A CA 1
ATOM 3015 C C . ARG A 1 389 ? -9.194 -1.918 -20.471 1.00 93.94 389 ARG A C 1
ATOM 3017 O O . ARG A 1 389 ? -8.565 -1.388 -19.562 1.00 93.94 389 ARG A O 1
ATOM 3024 N N . PRO A 1 390 ? -9.736 -1.198 -21.464 1.00 96.44 390 PRO A N 1
ATOM 3025 C CA . PRO A 1 390 ? -9.628 0.254 -21.508 1.00 96.44 390 PRO A CA 1
ATOM 3026 C C . PRO A 1 390 ? -10.422 0.869 -20.368 1.00 96.44 390 PRO A C 1
ATOM 3028 O O . PRO A 1 390 ? -11.590 0.525 -20.197 1.00 96.44 390 PRO A O 1
ATOM 3031 N N . MET A 1 391 ? -9.810 1.809 -19.659 1.00 97.06 391 MET A N 1
ATOM 3032 C CA . MET A 1 391 ? -10.475 2.548 -18.600 1.00 97.06 391 MET A CA 1
ATOM 3033 C C . MET A 1 391 ? -11.653 3.356 -19.143 1.00 97.06 391 MET A C 1
ATOM 3035 O O . MET A 1 391 ? -11.654 3.820 -20.290 1.00 97.06 391 MET A O 1
ATOM 3039 N N . SER A 1 392 ? -12.648 3.571 -18.294 1.00 97.75 392 SER A N 1
ATOM 3040 C CA . SER A 1 392 ? -13.803 4.394 -18.620 1.00 97.75 392 SER A CA 1
ATOM 3041 C C . SER A 1 392 ? -13.422 5.872 -18.791 1.00 97.75 392 SER A C 1
ATOM 3043 O O . SER A 1 392 ? -12.476 6.384 -18.186 1.00 97.75 392 SER A O 1
ATOM 3045 N N . TRP A 1 393 ? -14.219 6.625 -19.552 1.00 97.62 393 TRP A N 1
ATOM 3046 C CA . TRP A 1 393 ? -14.057 8.084 -19.635 1.00 97.62 393 TRP A CA 1
ATOM 3047 C C . TRP A 1 393 ? -14.275 8.788 -18.285 1.00 97.62 393 TRP A C 1
ATOM 3049 O O . TRP A 1 393 ? -13.705 9.854 -18.049 1.00 97.62 393 TRP A O 1
ATOM 3059 N N . LYS A 1 394 ? -15.038 8.178 -17.365 1.00 96.81 394 LYS A N 1
ATOM 3060 C CA . LYS A 1 394 ? -15.172 8.653 -15.979 1.00 96.81 394 LYS A CA 1
ATOM 3061 C C . LYS A 1 394 ? -13.824 8.591 -15.255 1.00 96.81 394 LYS A C 1
ATOM 3063 O O . LYS A 1 394 ? -13.459 9.549 -14.575 1.00 96.81 394 LYS A O 1
ATOM 3068 N N . THR A 1 395 ? -13.076 7.511 -15.450 1.00 96.50 395 THR A N 1
ATOM 3069 C CA . THR A 1 395 ? -11.723 7.326 -14.911 1.00 96.50 395 THR A CA 1
ATOM 3070 C C . THR A 1 395 ? -10.747 8.323 -15.518 1.00 96.50 395 THR A C 1
ATOM 3072 O O . THR A 1 395 ? -10.029 8.988 -14.776 1.00 96.50 395 THR A O 1
ATOM 3075 N N . VAL A 1 396 ? -10.788 8.534 -16.839 1.00 96.94 396 VAL A N 1
ATOM 3076 C CA . VAL A 1 396 ? -9.988 9.581 -17.505 1.00 96.94 396 VAL A CA 1
ATOM 3077 C C . VAL A 1 396 ? -10.246 10.954 -16.875 1.00 96.94 396 VAL A C 1
ATOM 3079 O O . VAL A 1 396 ? -9.300 11.669 -16.537 1.00 96.94 396 VAL A O 1
ATOM 3082 N N . ALA A 1 397 ? -11.514 11.320 -16.665 1.00 95.62 397 ALA A N 1
ATOM 3083 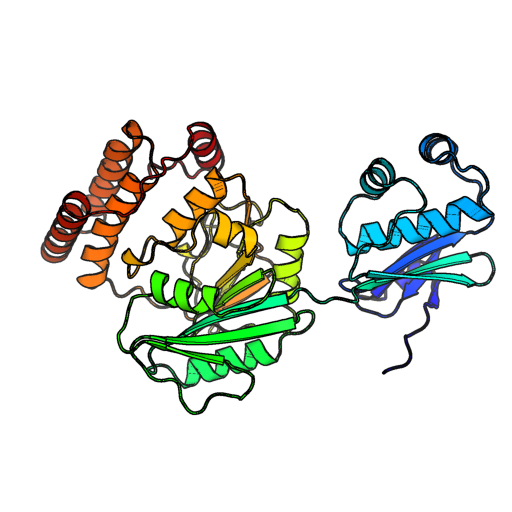C CA . ALA A 1 397 ? -11.877 12.581 -16.023 1.00 95.62 397 ALA A CA 1
ATOM 3084 C C . ALA A 1 397 ? -11.399 12.653 -14.562 1.00 95.62 397 ALA A C 1
ATOM 3086 O O . ALA A 1 397 ? -10.911 13.697 -14.136 1.00 95.62 397 ALA A O 1
ATOM 3087 N N . ARG A 1 398 ? -11.497 11.555 -13.798 1.00 93.31 398 ARG A N 1
ATOM 3088 C CA . ARG A 1 398 ? -11.000 11.465 -12.413 1.00 93.31 398 ARG A CA 1
ATOM 3089 C C . ARG A 1 398 ? -9.488 11.691 -12.344 1.00 93.31 398 ARG A C 1
ATOM 3091 O O . ARG A 1 398 ? -9.052 12.573 -11.612 1.00 93.31 398 ARG A O 1
ATOM 3098 N N . LEU A 1 399 ? -8.715 10.966 -13.152 1.00 93.00 399 LEU A N 1
ATOM 3099 C CA . LEU A 1 399 ? -7.257 11.106 -13.239 1.00 93.00 399 LEU A CA 1
ATOM 3100 C C . LEU A 1 399 ? -6.846 12.529 -13.654 1.00 93.00 399 LEU A C 1
ATOM 3102 O O . LEU A 1 399 ? -5.946 13.123 -13.063 1.00 93.00 399 LEU A O 1
ATOM 3106 N N . THR A 1 400 ? -7.569 13.117 -14.612 1.00 92.62 400 THR A N 1
ATOM 3107 C CA . THR A 1 400 ? -7.344 14.500 -15.060 1.00 92.62 400 THR A CA 1
ATOM 3108 C C . THR A 1 400 ? -7.597 15.515 -13.944 1.00 92.62 400 THR A C 1
ATOM 3110 O O . THR A 1 400 ? -6.765 16.392 -13.726 1.00 92.62 400 THR A O 1
ATOM 3113 N N . ARG A 1 401 ? -8.699 15.388 -13.189 1.00 89.81 401 ARG A N 1
ATOM 3114 C CA . ARG A 1 401 ? -8.990 16.266 -12.036 1.00 89.81 401 ARG A CA 1
ATOM 3115 C C . ARG A 1 401 ? -7.966 16.125 -10.913 1.00 89.81 401 ARG A C 1
ATOM 3117 O O . ARG A 1 401 ? -7.700 17.097 -10.220 1.00 89.81 401 ARG A O 1
ATOM 3124 N N . ALA A 1 402 ? -7.370 14.945 -10.767 1.00 85.06 402 ALA A N 1
ATOM 3125 C CA . ALA A 1 402 ? -6.268 14.700 -9.842 1.00 85.06 402 ALA A CA 1
ATOM 3126 C C . ALA A 1 402 ? -4.904 15.224 -10.355 1.00 85.06 402 ALA A C 1
ATOM 3128 O O . ALA A 1 402 ? -3.869 14.951 -9.748 1.00 85.06 402 ALA A O 1
ATOM 3129 N N . GLY A 1 403 ? -4.880 15.956 -11.477 1.00 84.56 403 GLY A N 1
ATOM 3130 C CA . GLY A 1 403 ? -3.676 16.565 -12.053 1.00 84.56 403 GLY A CA 1
ATOM 3131 C C . GLY A 1 403 ? -2.808 15.605 -12.869 1.00 84.56 403 GLY A C 1
ATOM 3132 O O . GLY A 1 403 ? -1.748 15.992 -13.347 1.00 84.56 403 GLY A O 1
ATOM 3133 N N . ARG A 1 404 ? -3.230 14.353 -13.059 1.00 87.06 404 ARG A N 1
ATOM 3134 C CA . ARG A 1 404 ? -2.469 13.315 -13.771 1.00 87.06 404 ARG A CA 1
ATOM 3135 C C . ARG A 1 404 ? -3.294 12.778 -14.942 1.00 87.06 404 ARG A C 1
ATOM 3137 O O . ARG A 1 404 ? -3.711 11.621 -14.913 1.00 87.06 404 ARG A O 1
ATOM 3144 N N . PRO A 1 405 ? -3.591 13.608 -15.961 1.00 91.25 405 PRO A N 1
ATOM 3145 C CA . PRO A 1 405 ? -4.328 13.133 -17.123 1.00 91.25 405 PRO A CA 1
ATOM 3146 C C . PRO A 1 405 ? -3.555 11.966 -17.763 1.00 91.25 405 PRO A C 1
ATOM 3148 O O . PRO A 1 405 ? -2.333 12.057 -17.882 1.00 91.25 405 PRO A O 1
ATOM 3151 N N . PRO A 1 406 ? -4.222 10.878 -18.194 1.00 91.62 406 PRO A N 1
ATOM 3152 C CA . PRO A 1 406 ? -3.562 9.649 -18.650 1.00 91.62 406 PRO A CA 1
ATOM 3153 C C . PRO A 1 406 ? -3.006 9.778 -20.085 1.00 91.62 406 PRO A C 1
ATOM 3155 O O . PRO A 1 406 ? -3.219 8.931 -20.950 1.00 91.62 406 PRO A O 1
ATOM 3158 N N . VAL A 1 407 ? -2.314 10.886 -20.344 1.00 88.75 407 VAL A N 1
ATOM 3159 C CA . VAL A 1 407 ? -1.669 11.290 -21.601 1.00 88.75 407 VAL A CA 1
ATOM 3160 C C . VAL A 1 407 ? -0.271 11.881 -21.370 1.00 88.75 407 VAL A C 1
ATOM 3162 O O . VAL A 1 407 ? 0.420 12.148 -22.352 1.00 88.75 407 VAL A O 1
ATOM 3165 N N . VAL A 1 408 ? 0.150 12.088 -20.114 1.00 70.50 408 VAL A N 1
ATOM 3166 C CA . VAL A 1 408 ? 1.466 12.629 -19.722 1.00 70.50 408 VAL A CA 1
ATOM 3167 C C . VAL A 1 408 ? 2.015 11.868 -18.530 1.00 70.50 408 VAL A C 1
ATOM 3169 O O . VAL A 1 408 ? 1.222 11.360 -17.707 1.00 70.50 408 VAL A O 1
#

InterPro domains:
  IPR001173 Glycosyltransferase 2-like [PF13632] (200-319)
  IPR029044 Nucleotide-diphospho-sugar transferases [G3DSA:3.90.550.10] (111-326)
  IPR029044 Nucleotide-diphospho-sugar transferases [SSF53448] (126-337)

Mean predicted aligned error: 9.51 Å

Solvent-accessible surface area (backbone atoms only — not comparable to full-atom values): 21484 Å² total; per-residue (Å²): 133,80,79,79,79,72,68,44,81,43,44,42,70,59,51,73,71,56,80,66,43,18,62,22,76,41,98,86,49,39,18,43,36,32,94,44,54,45,88,49,28,28,40,20,48,46,61,38,83,48,82,53,54,71,73,55,18,70,72,59,74,46,63,54,27,82,58,36,47,61,33,47,24,44,36,46,18,51,18,64,69,54,64,46,57,51,74,56,49,40,70,74,59,39,70,61,51,83,76,57,90,45,49,47,75,52,75,47,77,55,93,66,32,32,36,16,42,26,35,60,71,51,57,56,34,33,9,31,28,27,54,43,61,82,85,52,70,69,40,34,50,48,24,50,52,31,56,70,52,47,42,70,48,42,79,33,39,22,40,21,14,41,42,24,79,80,73,94,69,62,92,79,52,43,75,43,71,33,91,50,68,60,33,59,35,30,43,49,43,56,19,54,72,71,31,47,48,64,27,34,31,41,40,42,39,61,29,37,50,83,54,41,47,54,68,33,53,43,47,48,60,25,64,56,39,94,53,37,28,30,27,30,48,30,68,35,22,82,86,72,54,81,47,61,52,85,47,40,45,53,70,68,45,84,54,70,70,72,59,45,82,28,76,41,59,46,77,56,48,35,37,32,31,35,69,54,42,58,74,64,61,50,48,56,29,90,52,31,51,64,62,45,42,54,47,39,31,49,47,40,44,50,75,64,35,40,33,32,35,40,40,91,43,63,34,29,34,75,69,69,79,80,76,83,43,68,66,49,37,19,36,51,32,14,33,53,42,23,43,32,66,20,36,38,46,74,81,44,33,64,49,26,53,48,46,50,50,52,51,45,64,75,73,50,84,51,67,67,59,47,53,37,21,51,51,15,34,51,46,24,69,74,46,89,61,68,80,67,59,54,45,50,71,68,37,47,51,50,34,38,76,63,66,50,37,85,44,113

Organism: NCBI:txid672460

Radius of gyration: 25.34 Å; Cα contacts (8 Å, |Δi|>4): 828; chains: 1; bounding box: 60×41×74 Å

pLDDT: mean 91.49, std 9.16, range [30.55, 98.81]

Secondary structure (DSSP, 8-state):
----PPPEEEEHHHHHHS-SEEEEE-TTSEEEEEEEETTTEEEEEEETTSPPPHHHHHHHS---HHHHHHHHHHHHHHHHHH---HHHHHHHH-SSPPPPTTEEEEEEEETTEEEEEEEE-SPPEEEEEEEE-SS-HHHHHHHHHHHHT--SSEEEEEEEEESS---S--TTEEEEEESS---HHHHHHHHHHH--SSEEEEE-TT-B-SSTTHHHHHHHHHHTSTTEEEEEEEEE-TT-PPPPGGGS-SS--S-TT--EEESS--TTEEEEEHHHHHHHTS--GGG-SSSHHHHHHHHHHHTT-EEEEEEEEEEE---------HHHHHHHHHHHHHHHHHHS-TTHHHHHHHHHHHHHHHH---HHHHHHHHHHHHHHHHS--S---PPPHHHHHHHHHTT--TT-

Foldseek 3Di:
DPDQADKDKAFLVVQVVDPQWAKEAEPVRIMITRPDGLQFKHKYKYQQPDFDDPVVCVLQVDGRSNQCGLQLRQLVRQCSNQVPDSSVQCNVQGTSRDRDPQKDWDWDDDDRMIMIMMGRNAAFEEFEEEEDQPPCPPLLVQAVVQVVLAPRHHYQAEYEHACDDDDDDDPSYHYHYDVHHLADQQSRVVSLVVTDGQKYKYAYSNKHFPDNHLVVVQVCVQSSDVQAFKEAEQEDAPVRPDAPLVQQQALPSVDSQDKFWGQFHDRNTIMGGSVLCVVLPGWLSNLRDPPRRNLSSLSSVLVVHTHIYDHVRYMYGHRDDPPLDLVNLLSHLQVQLLSLQAEADPVLNCLLNVVVLVVCVVPDPDPVSVVSNVNSNVCNVPDDSPHHDYGDVVSQVVCVVSVRRSRD

Nearest PDB structures (foldseek):
  6hnq-assembly4_Q  TM=6.727E-01  e=4.844E-11  Staphylococcus aureus subsp. aureus N315
  6hnq-assembly2_H  TM=6.768E-01  e=6.560E-11  Staphylococcus aureus subsp. aureus N315
  6h4m-assembly1_B  TM=6.478E-01  e=9.438E-11  Staphylococcus aureus subsp. aureus N315
  6h4m-assembly2_H  TM=6.054E-01  e=6.174E-11  Staphylococcus aureus subsp. aureus N315
  6h4f-assembly1_C  TM=6.394E-01  e=6.568E-10  Staphylococcus aureus subsp. aureus N315